Protein AF-0000000076639649 (afdb_homodimer)

Radius of gyration: 27.68 Å; Cα contacts (8 Å, |Δi|>4): 1540; chains: 2; bounding box: 54×79×66 Å

Structure (mmCIF, N/CA/C/O backbone):
data_AF-0000000076639649-model_v1
#
loop_
_entity.id
_entity.type
_entity.pdbx_description
1 polymer 'N-acetylglucosamine-6-phosphate deacetylase'
#
loop_
_atom_site.group_PDB
_atom_site.id
_atom_site.type_symbol
_atom_site.label_atom_id
_atom_site.label_alt_id
_atom_site.label_comp_id
_atom_site.label_asym_id
_atom_site.label_entity_id
_atom_site.label_seq_id
_atom_site.pdbx_PDB_ins_code
_atom_site.Cartn_x
_atom_site.Cartn_y
_atom_site.Cartn_z
_atom_site.occupancy
_atom_site.B_iso_or_equiv
_atom_site.auth_seq_id
_atom_site.auth_comp_id
_atom_site.auth_asym_id
_atom_site.auth_atom_id
_atom_site.pdbx_PDB_model_num
ATOM 1 N N . MET A 1 1 ? 11.992 5.078 27.781 1 52.59 1 MET A N 1
ATOM 2 C CA . MET A 1 1 ? 10.984 5.734 26.953 1 52.59 1 MET A CA 1
ATOM 3 C C . MET A 1 1 ? 11.031 7.246 27.141 1 52.59 1 MET A C 1
ATOM 5 O O . MET A 1 1 ? 11.008 7.738 28.281 1 52.59 1 MET A O 1
ATOM 9 N N . ILE A 1 2 ? 11.586 7.934 26.125 1 63.31 2 ILE A N 1
ATOM 10 C CA . ILE A 1 2 ? 11.688 9.383 26.297 1 63.31 2 ILE A CA 1
ATOM 11 C C . ILE A 1 2 ? 10.297 9.961 26.547 1 63.31 2 ILE A C 1
ATOM 13 O O . ILE A 1 2 ? 9.352 9.672 25.812 1 63.31 2 ILE A O 1
ATOM 17 N N . ASP A 1 3 ? 10.164 10.531 27.609 1 80.81 3 ASP A N 1
ATOM 18 C CA . ASP A 1 3 ? 8.914 11.188 28.016 1 80.81 3 ASP A CA 1
ATOM 19 C C . ASP A 1 3 ? 8.688 12.461 27.203 1 80.81 3 ASP A C 1
ATOM 21 O O . ASP A 1 3 ? 9.531 13.352 27.188 1 80.81 3 ASP A O 1
ATOM 25 N N . ILE A 1 4 ? 7.75 12.391 26.328 1 86.69 4 ILE A N 1
ATOM 26 C CA . ILE A 1 4 ? 7.395 13.602 25.594 1 86.69 4 ILE A CA 1
ATOM 27 C C . ILE A 1 4 ? 6.219 14.297 26.266 1 86.69 4 ILE A C 1
ATOM 29 O O . ILE A 1 4 ? 5.375 13.641 26.891 1 86.69 4 ILE A O 1
ATOM 33 N N . PRO A 1 5 ? 6.215 15.648 26.172 1 93.06 5 PRO A N 1
ATOM 34 C CA . PRO A 1 5 ? 5.152 16.391 26.859 1 93.06 5 PRO A CA 1
ATOM 35 C C . PRO A 1 5 ? 3.811 16.297 26.141 1 93.06 5 PRO A C 1
ATOM 37 O O . PRO A 1 5 ? 2.77 16.609 26.719 1 93.06 5 PRO A O 1
ATOM 40 N N . GLY A 1 6 ? 3.748 16 24.906 1 95.94 6 GLY A N 1
ATOM 41 C CA . GLY A 1 6 ? 2.633 15.93 23.969 1 95.94 6 GLY A CA 1
ATOM 42 C C . GLY A 1 6 ? 3.066 15.695 22.531 1 95.94 6 GLY A C 1
ATOM 43 O O . GLY A 1 6 ? 4.23 15.398 22.281 1 95.94 6 GLY A O 1
ATOM 44 N N . PHE A 1 7 ? 2.131 15.898 21.641 1 97.69 7 PHE A N 1
ATOM 45 C CA . PHE A 1 7 ? 2.449 15.594 20.25 1 97.69 7 PHE A CA 1
ATOM 46 C C . PHE A 1 7 ? 2.586 16.875 19.438 1 97.69 7 PHE A C 1
ATOM 48 O O . PHE A 1 7 ? 2.156 17.938 19.859 1 97.69 7 PHE A O 1
ATOM 55 N N . ILE A 1 8 ? 3.303 16.75 18.297 1 98.44 8 ILE A N 1
ATOM 56 C CA . ILE A 1 8 ? 3.514 17.844 17.344 1 98.44 8 ILE A CA 1
ATOM 57 C C . ILE A 1 8 ? 2.6 17.641 16.141 1 98.44 8 ILE A C 1
ATOM 59 O O . ILE A 1 8 ? 2.465 16.531 15.625 1 98.44 8 ILE A O 1
ATOM 63 N N . ASP A 1 9 ? 1.942 18.672 15.703 1 98.81 9 ASP A N 1
ATOM 64 C CA . ASP A 1 9 ? 1.065 18.578 14.539 1 98.81 9 ASP A CA 1
ATOM 65 C C . ASP A 1 9 ? 1.439 19.609 13.477 1 98.81 9 ASP A C 1
ATOM 67 O O . ASP A 1 9 ? 1.229 20.812 13.672 1 98.81 9 ASP A O 1
ATOM 71 N N . LEU A 1 10 ? 1.86 19.156 12.305 1 98.94 10 LEU A N 1
ATOM 72 C CA . LEU A 1 10 ? 2.371 20.062 11.281 1 98.94 10 LEU A CA 1
ATOM 73 C C . LEU A 1 10 ? 1.251 20.516 10.352 1 98.94 10 LEU A C 1
ATOM 75 O O . LEU A 1 10 ? 1.482 21.312 9.438 1 98.94 10 LEU A O 1
ATOM 79 N N . GLN A 1 11 ? 0.004 20.062 10.641 1 98.88 11 GLN A N 1
ATOM 80 C CA . GLN A 1 11 ? -1.094 20.438 9.758 1 98.88 11 GLN A CA 1
ATOM 81 C C . GLN A 1 11 ? -2.406 20.547 10.523 1 98.88 11 GLN A C 1
ATOM 83 O O . GLN A 1 11 ? -3.102 19.547 10.719 1 98.88 11 GLN A O 1
ATOM 88 N N . VAL A 1 12 ? -2.771 21.766 10.859 1 98.5 12 VAL A N 1
ATOM 89 C CA . VAL A 1 12 ? -3.996 22.062 11.594 1 98.5 12 VAL A CA 1
ATOM 90 C C . VAL A 1 12 ? -4.73 23.219 10.93 1 98.5 12 VAL A C 1
ATOM 92 O O . VAL A 1 12 ? -4.262 24.359 10.961 1 98.5 12 VAL A O 1
ATOM 95 N N . ASN A 1 13 ? -5.898 22.969 10.422 1 97.81 13 ASN A N 1
ATOM 96 C CA . ASN A 1 13 ? -6.629 24 9.68 1 97.81 13 ASN A CA 1
ATOM 97 C C . ASN A 1 13 ? -7.555 24.797 10.594 1 97.81 13 ASN A C 1
ATOM 99 O O . ASN A 1 13 ? -8.07 25.844 10.195 1 97.81 13 ASN A O 1
ATOM 103 N N . GLY A 1 14 ? -7.754 24.344 11.75 1 97.44 14 GLY A N 1
ATOM 104 C CA . GLY A 1 14 ? -8.641 24.938 12.727 1 97.44 14 GLY A CA 1
ATOM 105 C C . GLY A 1 14 ? -9.047 23.984 13.836 1 97.44 14 GLY A C 1
ATOM 106 O O . GLY A 1 14 ? -8.523 22.875 13.922 1 97.44 14 GLY A O 1
ATOM 107 N N . HIS A 1 15 ? -9.914 24.469 14.648 1 97.69 15 HIS A N 1
ATOM 108 C CA . HIS A 1 15 ? -10.383 23.672 15.773 1 97.69 15 HIS A CA 1
ATOM 109 C C . HIS A 1 15 ? -11.586 24.328 16.453 1 97.69 15 HIS A C 1
ATOM 111 O O . HIS A 1 15 ? -11.688 25.562 16.484 1 97.69 15 HIS A O 1
ATOM 117 N N . LYS A 1 16 ? -12.594 23.562 16.938 1 97.31 16 LYS A N 1
ATOM 118 C CA . LYS A 1 16 ? -13.75 24.016 17.703 1 97.31 16 LYS A CA 1
ATOM 119 C C . LYS A 1 16 ? -14.562 25.047 16.922 1 97.31 16 LYS A C 1
ATOM 121 O O . LYS A 1 16 ? -15.008 26.047 17.5 1 97.31 16 LYS A O 1
ATOM 126 N N . GLY A 1 17 ? -14.594 24.859 15.641 1 96 17 GLY A N 1
ATOM 127 C CA . GLY A 1 17 ? -15.422 25.703 14.797 1 96 17 GLY A CA 1
ATOM 128 C C . GLY A 1 17 ? -14.672 26.891 14.219 1 96 17 GLY A C 1
ATOM 129 O O . GLY A 1 17 ? -15.219 27.641 13.422 1 96 17 GLY A O 1
ATOM 130 N N . ILE A 1 18 ? -13.438 27.062 14.617 1 97.44 18 ILE A N 1
ATOM 131 C CA . ILE A 1 18 ? -12.633 28.188 14.156 1 97.44 18 ILE A CA 1
ATOM 132 C C . ILE A 1 18 ? -11.789 27.766 12.961 1 97.44 18 ILE A C 1
ATOM 134 O O . ILE A 1 18 ? -11.016 26.812 13.047 1 97.44 18 ILE A O 1
ATOM 138 N N . ASP A 1 19 ? -11.93 28.438 11.875 1 97 19 ASP A N 1
ATOM 139 C CA . ASP A 1 19 ? -11.227 28.203 10.617 1 97 19 ASP A CA 1
ATOM 140 C C . ASP A 1 19 ? -10.102 29.203 10.414 1 97 19 ASP A C 1
ATOM 142 O O . ASP A 1 19 ? -10.359 30.406 10.273 1 97 19 ASP A O 1
ATOM 146 N N . PHE A 1 20 ? -8.891 28.719 10.336 1 98 20 PHE A N 1
ATOM 147 C CA . PHE A 1 20 ? -7.727 29.594 10.234 1 98 20 PHE A CA 1
ATOM 148 C C . PHE A 1 20 ? -7.668 30.266 8.867 1 98 20 PHE A C 1
ATOM 150 O O . PHE A 1 20 ? -6.926 31.234 8.672 1 98 20 PHE A O 1
ATOM 157 N N . SER A 1 21 ? -8.484 29.781 7.91 1 96.69 21 SER A N 1
ATOM 158 C CA . SER A 1 21 ? -8.539 30.375 6.574 1 96.69 21 SER A CA 1
ATOM 159 C C . SER A 1 21 ? -9.812 31.188 6.375 1 96.69 21 SER A C 1
ATOM 161 O O . SER A 1 21 ? -10.109 31.609 5.258 1 96.69 21 SER A O 1
ATOM 163 N N . SER A 1 22 ? -10.562 31.438 7.406 1 95.81 22 SER A N 1
ATOM 164 C CA . SER A 1 22 ? -11.82 32.188 7.316 1 95.81 22 SER A CA 1
ATOM 165 C C . SER A 1 22 ? -11.57 33.656 7.148 1 95.81 22 SER A C 1
ATOM 167 O O . SER A 1 22 ? -10.719 34.25 7.836 1 95.81 22 SER A O 1
ATOM 169 N N . PRO A 1 23 ? -12.359 34.281 6.312 1 95.06 23 PRO A N 1
ATOM 170 C CA . PRO A 1 23 ? -12.258 35.75 6.203 1 95.06 23 PRO A CA 1
ATOM 171 C C . PRO A 1 23 ? -12.766 36.469 7.449 1 95.06 23 PRO A C 1
ATOM 173 O O . PRO A 1 23 ? -12.555 37.688 7.598 1 95.06 23 PRO A O 1
ATOM 176 N N . GLN A 1 24 ? -13.305 35.75 8.398 1 95.5 24 GLN A N 1
ATOM 177 C CA . GLN A 1 24 ? -13.859 36.375 9.602 1 95.5 24 GLN A CA 1
ATOM 178 C C . GLN A 1 24 ? -13.047 36 10.836 1 95.5 24 GLN A C 1
ATOM 180 O O . GLN A 1 24 ? -13.492 36.219 11.969 1 95.5 24 GLN A O 1
ATOM 185 N N . LEU A 1 25 ? -11.93 35.375 10.617 1 97.56 25 LEU A N 1
ATOM 186 C CA . LEU A 1 25 ? -11.086 35 11.742 1 97.56 25 LEU A CA 1
ATOM 187 C C . LEU A 1 25 ? -10.734 36.188 12.617 1 97.56 25 LEU A C 1
ATOM 189 O O . LEU A 1 25 ? -10.328 37.25 12.109 1 97.56 25 LEU A O 1
ATOM 193 N N . THR A 1 26 ? -10.852 36.094 13.906 1 98.19 26 THR A N 1
ATOM 194 C CA . THR A 1 26 ? -10.438 37.125 14.859 1 98.19 26 THR A CA 1
ATOM 195 C C . THR A 1 26 ? -9.289 36.625 15.727 1 98.19 26 THR A C 1
ATOM 197 O O . THR A 1 26 ? -9.023 35.406 15.789 1 98.19 26 THR A O 1
ATOM 200 N N . GLU A 1 27 ? -8.648 37.562 16.359 1 97.81 27 GLU A N 1
ATOM 201 C CA . GLU A 1 27 ? -7.59 37.188 17.297 1 97.81 27 GLU A CA 1
ATOM 202 C C . GLU A 1 27 ? -8.125 36.312 18.422 1 97.81 27 GLU A C 1
ATOM 204 O O . GLU A 1 27 ? -7.473 35.344 18.812 1 97.81 27 GLU A O 1
ATOM 209 N N . GLU A 1 28 ? -9.266 36.688 18.906 1 97.81 28 GLU A N 1
ATOM 210 C CA . GLU A 1 28 ? -9.883 35.938 19.984 1 97.81 28 GLU A CA 1
ATOM 211 C C . GLU A 1 28 ? -10.172 34.5 19.562 1 97.81 28 GLU A C 1
ATOM 213 O O . GLU A 1 28 ? -9.922 33.562 20.328 1 97.81 28 GLU A O 1
ATOM 218 N N . ASP A 1 29 ? -10.703 34.375 18.344 1 97.38 29 ASP A N 1
ATOM 219 C CA . ASP A 1 29 ? -10.977 33.062 17.797 1 97.38 29 ASP A CA 1
ATOM 220 C C . ASP A 1 29 ? -9.703 32.219 17.719 1 97.38 29 ASP A C 1
ATOM 222 O O . ASP A 1 29 ? -9.688 31.062 18.141 1 97.38 29 ASP A O 1
ATOM 226 N N . PHE A 1 30 ? -8.711 32.781 17.188 1 98.31 30 PHE A N 1
ATOM 227 C CA . PHE A 1 30 ? -7.457 32.094 16.953 1 98.31 30 PHE A CA 1
ATOM 228 C C . PHE A 1 30 ? -6.832 31.656 18.281 1 98.31 30 PHE A C 1
ATOM 230 O O . PHE A 1 30 ? -6.418 30.5 18.422 1 98.31 30 PHE A O 1
ATOM 237 N N . VAL A 1 31 ? -6.766 32.531 19.234 1 97.94 31 VAL A N 1
ATOM 238 C CA . VAL A 1 31 ? -6.184 32.219 20.531 1 97.94 31 VAL A CA 1
ATOM 239 C C . VAL A 1 31 ? -6.977 31.125 21.219 1 97.94 31 VAL A C 1
ATOM 241 O O . VAL A 1 31 ? -6.398 30.219 21.812 1 97.94 31 VAL A O 1
ATOM 244 N N . PHE A 1 32 ? -8.281 31.234 21.125 1 97.69 32 PHE A N 1
ATOM 245 C CA . PHE A 1 32 ? -9.148 30.219 21.719 1 97.69 32 PHE A CA 1
ATOM 246 C C . PHE A 1 32 ? -8.852 28.844 21.141 1 97.69 32 PHE A C 1
ATOM 248 O O . PHE A 1 32 ? -8.664 27.875 21.891 1 97.69 32 PHE A O 1
ATOM 255 N N . ALA A 1 33 ? -8.789 28.734 19.812 1 97.88 33 ALA A N 1
ATOM 256 C CA . ALA A 1 33 ? -8.523 27.469 19.141 1 97.88 33 ALA A CA 1
ATOM 257 C C . ALA A 1 33 ? -7.152 26.922 19.531 1 97.88 33 ALA A C 1
ATOM 259 O O . ALA A 1 33 ? -7 25.719 19.766 1 97.88 33 ALA A O 1
ATOM 260 N N . CYS A 1 34 ? -6.152 27.766 19.594 1 97.62 34 CYS A N 1
ATOM 261 C CA . CYS A 1 34 ? -4.793 27.359 19.938 1 97.62 34 CYS A CA 1
ATOM 262 C C . CYS A 1 34 ? -4.738 26.781 21.328 1 97.62 34 CYS A C 1
ATOM 264 O O . CYS A 1 34 ? -4.164 25.703 21.547 1 97.62 34 CYS A O 1
ATOM 266 N N . LYS A 1 35 ? -5.344 27.516 22.25 1 96.38 35 LYS A N 1
ATOM 267 C CA . LYS A 1 35 ? -5.336 27.047 23.625 1 96.38 35 LYS A CA 1
ATOM 268 C C . LYS A 1 35 ? -6.074 25.719 23.766 1 96.38 35 LYS A C 1
ATOM 270 O O . LYS A 1 35 ? -5.656 24.844 24.547 1 96.38 35 LYS A O 1
ATOM 275 N N . ALA A 1 36 ? -7.133 25.578 23.062 1 97 36 ALA A N 1
ATOM 276 C CA . ALA A 1 36 ? -7.883 24.328 23.094 1 97 36 ALA A CA 1
ATOM 277 C C . ALA A 1 36 ? -7.035 23.172 22.562 1 97 36 ALA A C 1
ATOM 279 O O . ALA A 1 36 ? -7.012 22.094 23.172 1 97 36 ALA A O 1
ATOM 280 N N . LEU A 1 37 ? -6.344 23.344 21.453 1 96.94 37 LEU A N 1
ATOM 281 C CA . LEU A 1 37 ? -5.484 22.328 20.859 1 96.94 37 LEU A CA 1
ATOM 282 C C . LEU A 1 37 ? -4.387 21.906 21.828 1 96.94 37 LEU A C 1
ATOM 284 O O . LEU A 1 37 ? -4.129 20.719 22 1 96.94 37 LEU A O 1
ATOM 288 N N . ILE A 1 38 ? -3.801 22.906 22.469 1 95.06 38 ILE A N 1
ATOM 289 C CA . ILE A 1 38 ? -2.729 22.656 23.422 1 95.06 38 ILE A CA 1
ATOM 290 C C . ILE A 1 38 ? -3.258 21.812 24.578 1 95.06 38 ILE A C 1
ATOM 292 O O . ILE A 1 38 ? -2.656 20.797 24.953 1 95.06 38 ILE A O 1
ATOM 296 N N . SER A 1 39 ? -4.363 22.203 25.094 1 94.44 39 SER A N 1
ATOM 297 C CA . SER A 1 39 ? -4.93 21.531 26.25 1 94.44 39 SER A CA 1
ATOM 298 C C . SER A 1 39 ? -5.348 20.094 25.922 1 94.44 39 SER A C 1
ATOM 300 O O . SER A 1 39 ? -5.527 19.266 26.812 1 94.44 39 SER A O 1
ATOM 302 N N . GLU A 1 40 ? -5.395 19.812 24.625 1 95.75 40 GLU A N 1
ATOM 303 C CA . GLU A 1 40 ? -5.852 18.5 24.172 1 95.75 40 GLU A CA 1
ATOM 304 C C . GLU A 1 40 ? -4.684 17.625 23.734 1 95.75 40 GLU A C 1
ATOM 306 O O . GLU A 1 40 ? -4.883 16.594 23.078 1 95.75 40 GLU A O 1
ATOM 311 N N . GLY A 1 41 ? -3.473 18.031 23.984 1 94.81 41 GLY A N 1
ATOM 312 C CA . GLY A 1 41 ? -2.34 17.125 23.844 1 94.81 41 GLY A CA 1
ATOM 313 C C . GLY A 1 41 ? -1.431 17.484 22.688 1 94.81 41 GLY A C 1
ATOM 314 O O . GLY A 1 41 ? -0.388 16.859 22.5 1 94.81 41 GLY A O 1
ATOM 315 N N . THR A 1 42 ? -1.811 18.469 21.875 1 97 42 THR A N 1
ATOM 316 C CA . THR A 1 42 ? -0.933 19 20.828 1 97 42 THR A CA 1
ATOM 317 C C . THR A 1 42 ? -0.057 20.125 21.375 1 97 42 THR A C 1
ATOM 319 O O . THR A 1 42 ? -0.438 21.281 21.328 1 97 42 THR A O 1
ATOM 322 N N . VAL A 1 43 ? 1.099 19.812 21.797 1 95.81 43 VAL A N 1
ATOM 323 C CA . VAL A 1 43 ? 1.9 20.734 22.594 1 95.81 43 VAL A CA 1
ATOM 324 C C . VAL A 1 43 ? 2.486 21.812 21.688 1 95.81 43 VAL A C 1
ATOM 326 O O . VAL A 1 43 ? 2.785 22.922 22.156 1 95.81 43 VAL A O 1
ATOM 329 N N . ALA A 1 44 ? 2.666 21.5 20.422 1 97.19 44 ALA A N 1
ATOM 330 C CA . ALA A 1 44 ? 3.104 22.484 19.438 1 97.19 44 ALA A CA 1
ATOM 331 C C . ALA A 1 44 ? 2.607 22.109 18.047 1 97.19 44 ALA A C 1
ATOM 333 O O . ALA A 1 44 ? 2.375 20.938 17.75 1 97.19 44 ALA A O 1
ATOM 334 N N . PHE A 1 45 ? 2.393 23.109 17.234 1 98.25 45 PHE A N 1
ATOM 335 C CA . PHE A 1 45 ? 1.83 22.812 15.93 1 98.25 45 PHE A CA 1
ATOM 336 C C . PHE A 1 45 ? 2.041 23.969 14.969 1 98.25 45 PHE A C 1
ATOM 338 O O . PHE A 1 45 ? 2.574 25.016 15.352 1 98.25 45 PHE A O 1
ATOM 345 N N . LEU A 1 46 ? 1.763 23.734 13.695 1 98.81 46 LEU A N 1
ATOM 346 C CA . LEU A 1 46 ? 1.719 24.766 12.656 1 98.81 46 LEU A CA 1
ATOM 347 C C . LEU A 1 46 ? 0.279 25.062 12.258 1 98.81 46 LEU A C 1
ATOM 349 O O . LEU A 1 46 ? -0.371 24.266 11.586 1 98.81 46 LEU A O 1
ATOM 353 N N . PRO A 1 47 ? -0.231 26.266 12.703 1 98.75 47 PRO A N 1
ATOM 354 C CA . PRO A 1 47 ? -1.484 26.656 12.055 1 98.75 47 PRO A CA 1
ATOM 355 C C . PRO A 1 47 ? -1.379 26.672 10.531 1 98.75 47 PRO A C 1
ATOM 357 O O . PRO A 1 47 ? -0.388 27.172 9.984 1 98.75 47 PRO A O 1
ATOM 360 N N . THR A 1 48 ? -2.367 26.141 9.898 1 98.62 48 THR A N 1
ATOM 361 C CA . THR A 1 48 ? -2.301 25.938 8.461 1 98.62 48 THR A CA 1
ATOM 362 C C . THR A 1 48 ? -3.322 26.812 7.742 1 98.62 48 THR A C 1
ATOM 364 O O . THR A 1 48 ? -4.48 26.891 8.156 1 98.62 48 THR A O 1
ATOM 367 N N . ILE A 1 49 ? -2.91 27.5 6.785 1 97.88 49 ILE A N 1
ATOM 368 C CA . ILE A 1 49 ? -3.789 28.219 5.879 1 97.88 49 ILE A CA 1
ATOM 369 C C . ILE A 1 49 ? -3.742 27.594 4.488 1 97.88 49 ILE A C 1
ATOM 371 O O . ILE A 1 49 ? -2.664 27.281 3.98 1 97.88 49 ILE A O 1
ATOM 375 N N . ILE A 1 50 ? -4.922 27.344 3.936 1 96.81 50 ILE A N 1
ATOM 376 C CA . ILE A 1 50 ? -4.988 26.641 2.654 1 96.81 50 ILE A CA 1
ATOM 377 C C . ILE A 1 50 ? -5.23 27.656 1.534 1 96.81 50 ILE A C 1
ATOM 379 O O . ILE A 1 50 ? -5.391 28.844 1.791 1 96.81 50 ILE A O 1
ATOM 383 N N . THR A 1 51 ? -5.242 27.203 0.332 1 96.88 51 THR A N 1
ATOM 384 C CA . THR A 1 51 ? -5.465 28.016 -0.857 1 96.88 51 THR A CA 1
ATOM 385 C C . THR A 1 51 ? -6.605 29 -0.626 1 96.88 51 THR A C 1
ATOM 387 O O . THR A 1 51 ? -7.75 28.609 -0.421 1 96.88 51 THR A O 1
ATOM 390 N N . SER A 1 52 ? -6.258 30.266 -0.739 1 96.62 52 SER A N 1
ATOM 391 C CA . SER A 1 52 ? -7.164 31.375 -0.474 1 96.62 52 SER A CA 1
ATOM 392 C C . SER A 1 52 ? -6.84 32.594 -1.359 1 96.62 52 SER A C 1
ATOM 394 O O . SER A 1 52 ? -5.828 32.594 -2.064 1 96.62 52 SER A O 1
ATOM 396 N N . SER A 1 53 ? -7.746 33.594 -1.283 1 96.88 53 SER A N 1
ATOM 397 C CA . SER A 1 53 ? -7.453 34.844 -1.959 1 96.88 53 SER A CA 1
ATOM 398 C C . SER A 1 53 ? -6.273 35.562 -1.307 1 96.88 53 SER A C 1
ATOM 400 O O . SER A 1 53 ? -5.965 35.344 -0.137 1 96.88 53 SER A O 1
ATOM 402 N N . ALA A 1 54 ? -5.633 36.469 -2.074 1 98.19 54 ALA A N 1
ATOM 403 C CA . ALA A 1 54 ? -4.523 37.25 -1.541 1 98.19 54 ALA A CA 1
ATOM 404 C C . ALA A 1 54 ? -4.949 38.031 -0.299 1 98.19 54 ALA A C 1
ATOM 406 O O . ALA A 1 54 ? -4.188 38.156 0.664 1 98.19 54 ALA A O 1
ATOM 407 N N . ALA A 1 55 ? -6.141 38.531 -0.339 1 98.31 55 ALA A N 1
ATOM 408 C CA . ALA A 1 55 ? -6.652 39.344 0.771 1 98.31 55 ALA A CA 1
ATOM 409 C C . ALA A 1 55 ? -6.766 38.5 2.043 1 98.31 55 ALA A C 1
ATOM 411 O O . ALA A 1 55 ? -6.43 38.969 3.133 1 98.31 55 ALA A O 1
ATOM 412 N N . ILE A 1 56 ? -7.211 37.312 1.924 1 97.75 56 ILE A N 1
ATOM 413 C CA . ILE A 1 56 ? -7.379 36.438 3.072 1 97.75 56 ILE A CA 1
ATOM 414 C C . ILE A 1 56 ? -6.012 36 3.6 1 97.75 56 ILE A C 1
ATOM 416 O O . ILE A 1 56 ? -5.777 36.031 4.812 1 97.75 56 ILE A O 1
ATOM 420 N N . PHE A 1 57 ? -5.121 35.656 2.701 1 98.69 57 PHE A N 1
ATOM 421 C CA . PHE A 1 57 ? -3.766 35.281 3.111 1 98.69 57 PHE A CA 1
ATOM 422 C C . PHE A 1 57 ? -3.135 36.438 3.912 1 98.69 57 PHE A C 1
ATOM 424 O O . PHE A 1 57 ? -2.631 36.219 5.016 1 98.69 57 PHE A O 1
ATOM 431 N N . GLU A 1 58 ? -3.197 37.594 3.324 1 98.75 58 GLU A N 1
ATOM 432 C CA . GLU A 1 58 ? -2.568 38.75 3.982 1 98.75 58 GLU A CA 1
ATOM 433 C C . GLU A 1 58 ? -3.184 39 5.355 1 98.75 58 GLU A C 1
ATOM 435 O O . GLU A 1 58 ? -2.467 39.125 6.348 1 98.75 58 GLU A O 1
ATOM 440 N N . ARG A 1 59 ? -4.48 39.031 5.422 1 98.56 59 ARG A N 1
ATOM 441 C CA . ARG A 1 59 ? -5.191 39.344 6.656 1 98.56 59 ARG A CA 1
ATOM 442 C C . ARG A 1 59 ? -4.906 38.312 7.734 1 98.56 59 ARG A C 1
ATOM 444 O O . ARG A 1 59 ? -4.516 38.656 8.852 1 98.56 59 ARG A O 1
ATOM 451 N N . ASN A 1 60 ? -5.074 37.062 7.414 1 98.69 60 ASN A N 1
ATOM 452 C CA . ASN A 1 60 ? -5.02 36 8.414 1 98.69 60 ASN A CA 1
ATOM 453 C C . ASN A 1 60 ? -3.586 35.719 8.852 1 98.69 60 ASN A C 1
ATOM 455 O O . ASN A 1 60 ? -3.33 35.438 10.016 1 98.69 60 ASN A O 1
ATOM 459 N N . LEU A 1 61 ? -2.648 35.719 7.883 1 98.75 61 LEU A N 1
ATOM 460 C CA . LEU A 1 61 ? -1.254 35.5 8.25 1 98.75 61 LEU A CA 1
ATOM 461 C C . LEU A 1 61 ? -0.767 36.594 9.195 1 98.75 61 LEU A C 1
ATOM 463 O O . LEU A 1 61 ? -0.085 36.312 10.18 1 98.75 61 LEU A O 1
ATOM 467 N N . ARG A 1 62 ? -1.119 37.875 8.93 1 98.44 62 ARG A N 1
ATOM 468 C CA . ARG A 1 62 ? -0.721 38.969 9.797 1 98.44 62 ARG A CA 1
ATOM 469 C C . ARG A 1 62 ? -1.352 38.844 11.18 1 98.44 62 ARG A C 1
ATOM 471 O O . ARG A 1 62 ? -0.681 39.031 12.195 1 98.44 62 ARG A O 1
ATOM 478 N N . LEU A 1 63 ? -2.623 38.531 11.172 1 98.31 63 LEU A N 1
ATOM 479 C CA . LEU A 1 63 ? -3.35 38.344 12.422 1 98.31 63 LEU A CA 1
ATOM 480 C C . LEU A 1 63 ? -2.723 37.25 13.281 1 98.31 63 LEU A C 1
ATOM 482 O O . LEU A 1 63 ? -2.445 37.469 14.461 1 98.31 63 LEU A O 1
ATOM 486 N N . MET A 1 64 ? -2.428 36.094 12.703 1 98.25 64 MET A N 1
ATOM 487 C CA . MET A 1 64 ? -1.881 34.969 13.438 1 98.25 64 MET A CA 1
ATOM 488 C C . MET A 1 64 ? -0.44 35.25 13.859 1 98.25 64 MET A C 1
ATOM 490 O O . MET A 1 64 ? -0.02 34.844 14.945 1 98.25 64 MET A O 1
ATOM 494 N N . ALA A 1 65 ? 0.318 35.906 12.953 1 97.69 65 ALA A N 1
ATOM 495 C CA . ALA A 1 65 ? 1.693 36.25 13.289 1 97.69 65 ALA A CA 1
ATOM 496 C C . ALA A 1 65 ? 1.74 37.156 14.523 1 97.69 65 ALA A C 1
ATOM 498 O O . ALA A 1 65 ? 2.613 37 15.383 1 97.69 65 ALA A O 1
ATOM 499 N N . ASP A 1 66 ? 0.824 38.062 14.633 1 96.62 66 ASP A N 1
ATOM 500 C CA . ASP A 1 66 ? 0.746 38.938 15.805 1 96.62 66 ASP A CA 1
ATOM 501 C C . ASP A 1 66 ? 0.448 38.125 17.062 1 96.62 66 ASP A C 1
ATOM 503 O O . ASP A 1 66 ? 1.007 38.406 18.125 1 96.62 66 ASP A O 1
ATOM 507 N N . CYS A 1 67 ? -0.386 37.156 16.938 1 95.88 67 CYS A N 1
ATOM 508 C CA . CYS A 1 67 ? -0.761 36.312 18.078 1 95.88 67 CYS A CA 1
ATOM 509 C C . CYS A 1 67 ? 0.413 35.469 18.547 1 95.88 67 CYS A C 1
ATOM 511 O O . CYS A 1 67 ? 0.49 35.094 19.703 1 95.88 67 CYS A O 1
ATOM 513 N N . MET A 1 68 ? 1.312 35.156 17.656 1 93.56 68 MET A N 1
ATOM 514 C CA . MET A 1 68 ? 2.455 34.312 17.984 1 93.56 68 MET A CA 1
ATOM 515 C C . MET A 1 68 ? 3.414 35 18.938 1 93.56 68 MET A C 1
ATOM 517 O O . MET A 1 68 ? 4.242 34.375 19.578 1 93.56 68 MET A O 1
ATOM 521 N N . ARG A 1 69 ? 3.273 36.281 19.047 1 91 69 ARG A N 1
ATOM 522 C CA . ARG A 1 69 ? 4.137 37.062 19.922 1 91 69 ARG A CA 1
ATOM 523 C C . ARG A 1 69 ? 3.641 37 21.359 1 91 69 ARG A C 1
ATOM 525 O O . ARG A 1 69 ? 4.371 37.375 22.297 1 91 69 ARG A O 1
ATOM 532 N N . ARG A 1 70 ? 2.506 36.469 21.5 1 89.81 70 ARG A N 1
ATOM 533 C CA . ARG A 1 70 ? 1.976 36.281 22.84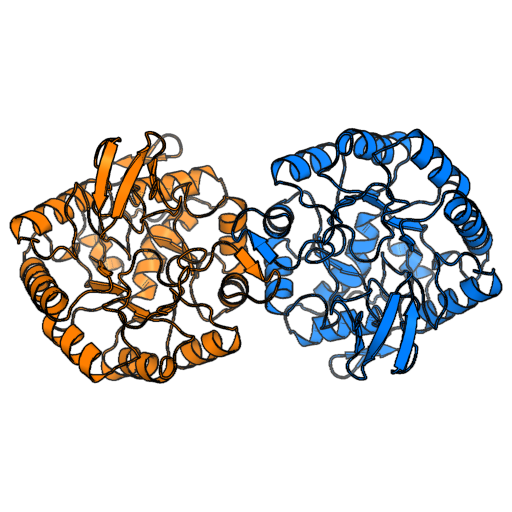4 1 89.81 70 ARG A CA 1
ATOM 534 C C . ARG A 1 70 ? 2.807 35.281 23.641 1 89.81 70 ARG A C 1
ATOM 536 O O . ARG A 1 70 ? 3.148 34.219 23.125 1 89.81 70 ARG A O 1
ATOM 543 N N . SER A 1 71 ? 2.99 35.531 24.859 1 84.12 71 SER A N 1
ATOM 544 C CA . SER A 1 71 ? 3.83 34.719 25.719 1 84.12 71 SER A CA 1
ATOM 545 C C . SER A 1 71 ? 3.193 33.344 25.953 1 84.12 71 SER A C 1
ATOM 547 O O . SER A 1 71 ? 3.896 32.344 26.125 1 84.12 71 SER A O 1
ATOM 549 N N . ASP A 1 72 ? 1.905 33.281 25.969 1 87.81 72 ASP A N 1
ATOM 550 C CA . ASP A 1 72 ? 1.213 32.031 26.297 1 87.81 72 ASP A CA 1
ATOM 551 C C . ASP A 1 72 ? 1.08 31.141 25.078 1 87.81 72 ASP A C 1
ATOM 553 O O . ASP A 1 72 ? 0.613 30.016 25.172 1 87.81 72 ASP A O 1
ATOM 557 N N . LEU A 1 73 ? 1.558 31.625 23.906 1 91.88 73 LEU A N 1
ATOM 558 C CA . LEU A 1 73 ? 1.416 30.812 22.703 1 91.88 73 LEU A CA 1
ATOM 559 C C . LEU A 1 73 ? 2.766 30.609 22.016 1 91.88 73 LEU A C 1
ATOM 561 O O . LEU A 1 73 ? 2.91 29.734 21.172 1 91.88 73 LEU A O 1
ATOM 565 N N . THR A 1 74 ? 3.744 31.328 22.422 1 84.69 74 THR A N 1
ATOM 566 C CA . THR A 1 74 ? 5 31.453 21.688 1 84.69 74 THR A CA 1
ATOM 567 C C . THR A 1 74 ? 5.699 30.109 21.578 1 84.69 74 THR A C 1
ATOM 569 O O . THR A 1 74 ? 6.309 29.797 20.547 1 84.69 74 THR A O 1
ATOM 572 N N . ASN A 1 75 ? 5.578 29.234 22.5 1 86.62 75 ASN A N 1
ATOM 573 C CA . ASN A 1 75 ? 6.266 27.953 22.453 1 86.62 75 ASN A CA 1
ATOM 574 C C . ASN A 1 75 ? 5.445 26.906 21.703 1 86.62 75 ASN A C 1
ATOM 576 O O . ASN A 1 75 ? 5.984 25.891 21.25 1 86.62 75 ASN A O 1
ATOM 580 N N . ALA A 1 76 ? 4.172 27.172 21.578 1 93.12 76 ALA A N 1
ATOM 581 C CA . ALA A 1 76 ? 3.268 26.203 20.969 1 93.12 76 ALA A CA 1
ATOM 582 C C . ALA A 1 76 ? 3.145 26.438 19.469 1 93.12 76 ALA A C 1
ATOM 584 O O . ALA A 1 76 ? 2.926 25.5 18.688 1 93.12 76 ALA A O 1
ATOM 585 N N . LEU A 1 77 ? 3.24 27.656 19.078 1 96.75 77 LEU A N 1
ATOM 586 C CA . LEU A 1 77 ? 3.15 28.016 17.672 1 96.75 77 LEU A CA 1
ATOM 587 C C . LEU A 1 77 ? 4.535 28.078 17.031 1 96.75 77 LEU A C 1
ATOM 589 O O . LEU A 1 77 ? 5.266 29.047 17.203 1 96.75 77 LEU A O 1
ATOM 593 N N . LEU A 1 78 ? 4.848 27.078 16.188 1 97 78 LEU A N 1
ATOM 594 C CA . LEU A 1 78 ? 6.199 26.875 15.656 1 97 78 LEU A CA 1
ATOM 595 C C . LEU A 1 78 ? 6.402 27.672 14.367 1 97 78 LEU A C 1
ATOM 597 O O . LEU A 1 78 ? 7.523 27.766 13.867 1 97 78 LEU A O 1
ATOM 601 N N . GLY A 1 79 ? 5.383 28.297 13.844 1 98.12 79 GLY A N 1
ATOM 602 C CA . GLY A 1 79 ? 5.289 28.938 12.547 1 98.12 79 GLY A CA 1
ATOM 603 C C . GLY A 1 79 ? 4.008 28.594 11.805 1 98.12 79 GLY A C 1
ATOM 604 O O . GLY A 1 79 ? 2.967 28.375 12.422 1 98.12 79 GLY A O 1
ATOM 605 N N . PHE A 1 80 ? 4.125 28.688 10.461 1 98.75 80 PHE A N 1
ATOM 606 C CA . PHE A 1 80 ? 2.922 28.453 9.672 1 98.75 80 PHE A CA 1
ATOM 607 C C . PHE A 1 80 ? 3.154 27.328 8.664 1 98.75 80 PHE A C 1
ATOM 609 O O . PHE A 1 80 ? 4.277 27.141 8.195 1 98.75 80 PHE A O 1
ATOM 616 N N . HIS A 1 81 ? 2.15 26.562 8.469 1 98.94 81 HIS A N 1
ATOM 617 C CA . HIS A 1 81 ? 2.035 25.719 7.277 1 98.94 81 HIS A CA 1
ATOM 618 C C . HIS A 1 81 ? 1.147 26.391 6.23 1 98.94 81 HIS A C 1
ATOM 620 O O . HIS A 1 81 ? -0.024 26.672 6.492 1 98.94 81 HIS A O 1
ATOM 626 N N . VAL A 1 82 ? 1.718 26.734 5.109 1 98.94 82 VAL A N 1
ATOM 627 C CA . VAL A 1 82 ? 0.936 27.188 3.969 1 98.94 82 VAL A CA 1
ATOM 628 C C . VAL A 1 82 ? 0.742 26.047 2.977 1 98.94 82 VAL A C 1
ATOM 630 O O . VAL A 1 82 ? 1.702 25.594 2.352 1 98.94 82 VAL A O 1
ATOM 633 N N . GLU A 1 83 ? -0.463 25.594 2.855 1 98.44 83 GLU A N 1
ATOM 634 C CA . GLU A 1 83 ? -0.786 24.516 1.937 1 98.44 83 GLU A CA 1
ATOM 635 C C . GLU A 1 83 ? -1.423 25.047 0.656 1 98.44 83 GLU A C 1
ATOM 637 O O . GLU A 1 83 ? -2.641 25.219 0.588 1 98.44 83 GLU A O 1
ATOM 642 N N . GLY A 1 84 ? -0.741 25.078 -0.351 1 96.81 84 GLY A N 1
ATOM 643 C CA . GLY A 1 84 ? -1.107 25.875 -1.512 1 96.81 84 GLY A CA 1
ATOM 644 C C . GLY A 1 84 ? -0.711 27.344 -1.385 1 96.81 84 GLY A C 1
ATOM 645 O O . GLY A 1 84 ? 0.064 27.703 -0.499 1 96.81 84 GLY A O 1
ATOM 646 N N . PRO A 1 85 ? -0.983 28.172 -2.375 1 97.69 85 PRO A N 1
ATOM 647 C CA . PRO A 1 85 ? -1.979 27.953 -3.428 1 97.69 85 PRO A CA 1
ATOM 648 C C . PRO A 1 85 ? -1.379 27.344 -4.695 1 97.69 85 PRO A C 1
ATOM 650 O O . PRO A 1 85 ? -2.049 27.281 -5.727 1 97.69 85 PRO A O 1
ATOM 653 N N . PHE A 1 86 ? -0.15 26.922 -4.598 1 98.38 86 PHE A N 1
ATOM 654 C CA . PHE A 1 86 ? 0.576 26.422 -5.762 1 98.38 86 PHE A CA 1
ATOM 655 C C . PHE A 1 86 ? 0.358 24.938 -5.945 1 98.38 86 PHE A C 1
ATOM 657 O O . PHE A 1 86 ? 1.318 24.156 -5.992 1 98.38 86 PHE A O 1
ATOM 664 N N . ILE A 1 87 ? -0.829 24.531 -6.094 1 97.69 87 ILE A N 1
ATOM 665 C CA . ILE A 1 87 ? -1.186 23.109 -6.195 1 97.69 87 ILE A CA 1
ATOM 666 C C . ILE A 1 87 ? -1.901 22.859 -7.52 1 97.69 87 ILE A C 1
ATOM 668 O O . ILE A 1 87 ? -2.051 23.766 -8.336 1 97.69 87 ILE A O 1
ATOM 672 N N . SER A 1 88 ? -2.227 21.625 -7.82 1 95.12 88 SER A N 1
ATOM 673 C CA . SER A 1 88 ? -2.957 21.281 -9.031 1 95.12 88 SER A CA 1
ATOM 674 C C . SER A 1 88 ? -4.395 21.781 -8.977 1 95.12 88 SER A C 1
ATOM 676 O O . SER A 1 88 ? -5.039 21.734 -7.926 1 95.12 88 SER A O 1
ATOM 678 N N . GLU A 1 89 ? -4.906 22.312 -10.055 1 91.12 89 GLU A N 1
ATOM 679 C CA . GLU A 1 89 ? -6.289 22.766 -10.125 1 91.12 89 GLU A CA 1
ATOM 680 C C . GLU A 1 89 ? -7.238 21.625 -10.469 1 91.12 89 GLU A C 1
ATOM 682 O O . GLU A 1 89 ? -8.461 21.781 -10.383 1 91.12 89 GLU A O 1
ATOM 687 N N . GLU A 1 90 ? -6.66 20.5 -10.742 1 88.56 90 GLU A N 1
ATOM 688 C CA . GLU A 1 90 ? -7.457 19.359 -11.188 1 88.56 90 GLU A CA 1
ATOM 689 C C . GLU A 1 90 ? -8.328 18.828 -10.055 1 88.56 90 GLU A C 1
ATOM 691 O O . GLU A 1 90 ? -7.891 18.766 -8.906 1 88.56 90 GLU A O 1
ATOM 696 N N . ASP A 1 91 ? -9.5 18.422 -10.477 1 85.75 91 ASP A N 1
ATOM 697 C CA . ASP A 1 91 ? -10.367 17.766 -9.5 1 85.75 91 ASP A CA 1
ATOM 698 C C . ASP A 1 91 ? -9.719 16.5 -8.945 1 85.75 91 ASP A C 1
ATOM 700 O O . ASP A 1 91 ? -9.078 15.75 -9.688 1 85.75 91 ASP A O 1
ATOM 704 N N . GLY A 1 92 ? -9.945 16.25 -7.684 1 86.12 92 GLY A N 1
ATOM 705 C CA . GLY A 1 92 ? -9.273 15.156 -7 1 86.12 92 GLY A CA 1
ATOM 706 C C . GLY A 1 92 ? -7.984 15.586 -6.316 1 86.12 92 GLY A C 1
ATOM 707 O O . GLY A 1 92 ? -7.852 15.453 -5.098 1 86.12 92 GLY A O 1
ATOM 708 N N . ALA A 1 93 ? -7.195 16.203 -7.16 1 89.25 93 ALA A N 1
ATOM 709 C CA . ALA A 1 93 ? -5.906 16.641 -6.621 1 89.25 93 ALA A CA 1
ATOM 710 C C . ALA A 1 93 ? -6.066 17.844 -5.711 1 89.25 93 ALA A C 1
ATOM 712 O O . ALA A 1 93 ? -5.395 17.953 -4.684 1 89.25 93 ALA A O 1
ATOM 713 N N . ARG A 1 94 ? -6.941 18.75 -6.09 1 89.19 94 ARG A N 1
ATOM 714 C CA . ARG A 1 94 ? -7.07 19.953 -5.289 1 89.19 94 ARG A CA 1
ATOM 715 C C . ARG A 1 94 ? -7.797 19.672 -3.979 1 89.19 94 ARG A C 1
ATOM 717 O O . ARG A 1 94 ? -7.742 20.484 -3.049 1 89.19 94 ARG A O 1
ATOM 724 N N . GLY A 1 95 ? -8.555 18.531 -3.916 1 86.44 95 GLY A N 1
ATOM 725 C CA . GLY A 1 95 ? -9.328 18.25 -2.719 1 86.44 95 GLY A CA 1
ATOM 726 C C . GLY A 1 95 ? -10.336 19.344 -2.395 1 86.44 95 GLY A C 1
ATOM 727 O O . GLY A 1 95 ? -11.109 19.766 -3.258 1 86.44 95 GLY A O 1
ATOM 728 N N . ALA A 1 96 ? -10.266 19.875 -1.228 1 83.25 96 ALA A N 1
ATOM 729 C CA . ALA A 1 96 ? -11.25 20.844 -0.737 1 83.25 96 ALA A CA 1
ATOM 730 C C . ALA A 1 96 ? -10.82 22.266 -1.06 1 83.25 96 ALA A C 1
ATOM 732 O O . ALA A 1 96 ? -11.555 23.219 -0.792 1 83.25 96 ALA A O 1
ATOM 733 N N . HIS A 1 97 ? -9.641 22.375 -1.673 1 90.56 97 HIS A N 1
ATOM 734 C CA . HIS A 1 97 ? -9.148 23.719 -1.983 1 90.56 97 HIS A CA 1
ATOM 735 C C . HIS A 1 97 ? -9.977 24.375 -3.078 1 90.56 97 HIS A C 1
ATOM 737 O O . HIS A 1 97 ? -10.375 23.719 -4.043 1 90.56 97 HIS A O 1
ATOM 743 N N . ASN A 1 98 ? -10.273 25.625 -2.898 1 89.38 98 ASN A N 1
ATOM 744 C CA . ASN A 1 98 ? -11.039 26.375 -3.887 1 89.38 98 ASN A CA 1
ATOM 745 C C . ASN A 1 98 ? -10.234 26.609 -5.16 1 89.38 98 ASN A C 1
ATOM 747 O O . ASN A 1 98 ? -9.219 27.312 -5.137 1 89.38 98 ASN A O 1
ATOM 751 N N . SER A 1 99 ? -10.734 26.172 -6.234 1 91.75 99 SER A N 1
ATOM 752 C CA . SER A 1 99 ? -10.016 26.203 -7.504 1 91.75 99 SER A CA 1
ATOM 753 C C . SER A 1 99 ? -9.797 27.641 -7.977 1 91.75 99 SER A C 1
ATOM 755 O O . SER A 1 99 ? -8.836 27.922 -8.688 1 91.75 99 SER A O 1
ATOM 757 N N . LYS A 1 100 ? -10.672 28.562 -7.523 1 93.31 100 LYS A N 1
ATOM 758 C CA . LYS A 1 100 ? -10.617 29.953 -7.957 1 93.31 100 LYS A CA 1
ATOM 759 C C . LYS A 1 100 ? -9.32 30.625 -7.504 1 93.31 100 LYS A C 1
ATOM 761 O O . LYS A 1 100 ? -8.875 31.609 -8.102 1 93.31 100 LYS A O 1
ATOM 766 N N . TRP A 1 101 ? -8.68 30.016 -6.496 1 95.75 101 TRP A N 1
ATOM 767 C CA . TRP A 1 101 ? -7.551 30.719 -5.898 1 95.75 101 TRP A CA 1
ATOM 768 C C . TRP A 1 101 ? -6.25 29.953 -6.109 1 95.75 101 TRP A C 1
ATOM 770 O O . TRP A 1 101 ? -5.195 30.359 -5.605 1 95.75 101 TRP A O 1
ATOM 780 N N . VAL A 1 102 ? -6.34 28.844 -6.797 1 96.69 102 VAL A N 1
ATOM 781 C CA . VAL A 1 102 ? -5.137 28.094 -7.129 1 96.69 102 VAL A CA 1
ATOM 782 C C . VAL A 1 102 ? -4.23 28.938 -8.031 1 96.69 102 VAL A C 1
ATOM 784 O O . VAL A 1 102 ? -4.719 29.688 -8.875 1 96.69 102 VAL A O 1
ATOM 787 N N . ARG A 1 103 ? -2.959 28.828 -7.828 1 96.56 103 ARG A N 1
ATOM 788 C CA . ARG A 1 103 ? -1.979 29.609 -8.578 1 96.56 103 ARG A CA 1
ATOM 789 C C . ARG A 1 103 ? -0.879 28.703 -9.141 1 96.56 103 ARG A C 1
ATOM 791 O O . ARG A 1 103 ? -0.533 27.688 -8.531 1 96.56 103 ARG A O 1
ATOM 798 N N . LYS A 1 104 ? -0.369 29.156 -10.25 1 96.69 104 LYS A N 1
ATOM 799 C CA . LYS A 1 104 ? 0.887 28.578 -10.711 1 96.69 104 LYS A CA 1
ATOM 800 C C . LYS A 1 104 ? 2.055 29.016 -9.836 1 96.69 104 LYS A C 1
ATOM 802 O O . LYS A 1 104 ? 1.953 30 -9.102 1 96.69 104 LYS A O 1
ATOM 807 N N . PRO A 1 105 ? 3.104 28.25 -9.867 1 98.25 105 PRO A N 1
ATOM 808 C CA . PRO A 1 105 ? 4.277 28.672 -9.102 1 98.25 105 PRO A CA 1
ATOM 809 C C . PRO A 1 105 ? 4.668 30.125 -9.359 1 98.25 105 PRO A C 1
ATOM 811 O O . PRO A 1 105 ? 4.766 30.547 -10.508 1 98.25 105 PRO A O 1
ATOM 814 N N . ASP A 1 106 ? 4.824 30.844 -8.289 1 98.19 106 ASP A N 1
ATOM 815 C CA . ASP A 1 106 ? 5.043 32.281 -8.328 1 98.19 106 ASP A CA 1
ATOM 816 C C . ASP A 1 106 ? 5.879 32.75 -7.133 1 98.19 106 ASP A C 1
ATOM 818 O O . ASP A 1 106 ? 5.348 32.969 -6.039 1 98.19 106 ASP A O 1
ATOM 822 N N . SER A 1 107 ? 7.137 32.969 -7.406 1 98.19 107 SER A N 1
ATOM 823 C CA . SER A 1 107 ? 8.031 33.375 -6.324 1 98.19 107 SER A CA 1
ATOM 824 C C . SER A 1 107 ? 7.652 34.75 -5.758 1 98.19 107 SER A C 1
ATOM 826 O O . SER A 1 107 ? 7.832 35 -4.562 1 98.19 107 SER A O 1
ATOM 828 N N . GLY A 1 108 ? 7.078 35.625 -6.586 1 98.56 108 GLY A N 1
ATOM 829 C CA . GLY A 1 108 ? 6.605 36.906 -6.102 1 98.56 108 GLY A CA 1
ATOM 830 C C . GLY A 1 108 ? 5.484 36.781 -5.09 1 98.56 108 GLY A C 1
ATOM 831 O O . GLY A 1 108 ? 5.48 37.5 -4.07 1 98.56 108 GLY A O 1
ATOM 832 N N . PHE A 1 109 ? 4.559 35.938 -5.398 1 98.69 109 PHE A N 1
ATOM 833 C CA . PHE A 1 109 ? 3.461 35.719 -4.457 1 98.69 109 PHE A CA 1
ATOM 834 C C . PHE A 1 109 ? 3.955 35.062 -3.186 1 98.69 109 PHE A C 1
ATOM 836 O O . PHE A 1 109 ? 3.496 35.375 -2.086 1 98.69 109 PHE A O 1
ATOM 843 N N . LEU A 1 110 ? 4.895 34.094 -3.324 1 98.81 110 LEU A N 1
ATOM 844 C CA . LEU A 1 110 ? 5.477 33.469 -2.148 1 98.81 110 LEU A CA 1
ATOM 845 C C . LEU A 1 110 ? 6.172 34.5 -1.262 1 98.81 110 LEU A C 1
ATOM 847 O O . LEU A 1 110 ? 6.102 34.406 -0.033 1 98.81 110 LEU A O 1
ATOM 851 N N . ASP A 1 111 ? 6.82 35.469 -1.871 1 98.81 111 ASP A N 1
ATOM 852 C CA . ASP A 1 111 ? 7.453 36.562 -1.108 1 98.81 111 ASP A CA 1
ATOM 853 C C . ASP A 1 111 ? 6.422 37.312 -0.293 1 98.81 111 ASP A C 1
ATOM 855 O O . ASP A 1 111 ? 6.684 37.719 0.849 1 98.81 111 ASP A O 1
ATOM 859 N N . LYS A 1 112 ? 5.309 37.594 -0.921 1 98.81 112 LYS A N 1
ATOM 860 C CA . LYS A 1 112 ? 4.238 38.312 -0.21 1 98.81 112 LYS A CA 1
ATOM 861 C C . LYS A 1 112 ? 3.746 37.469 0.979 1 98.81 112 LYS A C 1
ATOM 863 O O . LYS A 1 112 ? 3.604 38 2.086 1 98.81 112 LYS A O 1
ATOM 868 N N . LEU A 1 113 ? 3.525 36.188 0.747 1 98.88 113 LEU A N 1
ATOM 869 C CA . LEU A 1 113 ? 3.102 35.281 1.824 1 98.88 113 LEU A CA 1
ATOM 870 C C . LEU A 1 113 ? 4.109 35.312 2.969 1 98.88 113 LEU A C 1
ATOM 872 O O . LEU A 1 113 ? 3.727 35.375 4.137 1 98.88 113 LEU A O 1
ATOM 876 N N . TYR A 1 114 ? 5.375 35.156 2.564 1 98.81 114 TYR A N 1
ATOM 877 C CA . TYR A 1 114 ? 6.465 35.125 3.537 1 98.81 114 TYR A CA 1
ATOM 878 C C . TYR A 1 114 ? 6.492 36.406 4.359 1 98.81 114 TYR A C 1
ATOM 880 O O . TYR A 1 114 ? 6.645 36.375 5.582 1 98.81 114 TYR A O 1
ATOM 888 N N . LYS A 1 115 ? 6.305 37.562 3.709 1 98.62 115 LYS A N 1
ATOM 889 C CA . LYS A 1 115 ? 6.273 38.844 4.383 1 98.62 115 LYS A CA 1
ATOM 890 C C . LYS A 1 115 ? 5.047 38.969 5.285 1 98.62 115 LYS A C 1
ATOM 892 O O . LYS A 1 115 ? 5.152 39.406 6.434 1 98.62 115 LYS A O 1
ATOM 897 N N . TRP A 1 116 ? 3.867 38.594 4.793 1 98.75 116 TRP A N 1
ATOM 898 C CA . TRP A 1 116 ? 2.619 38.688 5.543 1 98.75 116 TRP A CA 1
ATOM 899 C C . TRP A 1 116 ? 2.654 37.812 6.789 1 98.75 116 TRP A C 1
ATOM 901 O O . TRP A 1 116 ? 1.993 38.094 7.785 1 98.75 116 TRP A O 1
ATOM 911 N N . SER A 1 117 ? 3.504 36.719 6.805 1 98.62 117 SER A N 1
ATOM 912 C CA . SER A 1 117 ? 3.623 35.781 7.922 1 98.62 117 SER A CA 1
ATOM 913 C C . SER A 1 117 ? 4.707 36.25 8.898 1 98.62 117 SER A C 1
ATOM 915 O O . SER A 1 117 ? 5.051 35.5 9.828 1 98.62 117 SER A O 1
ATOM 917 N N . ASP A 1 118 ? 5.312 37.438 8.664 1 98.19 118 ASP A N 1
ATOM 918 C CA . ASP A 1 118 ? 6.461 37.906 9.43 1 98.19 118 ASP A CA 1
ATOM 919 C C . ASP A 1 118 ? 7.617 36.906 9.359 1 98.19 118 ASP A C 1
ATOM 921 O O . ASP A 1 118 ? 8.273 36.656 10.367 1 98.19 118 ASP A O 1
ATOM 925 N N . GLN A 1 119 ? 7.742 36.25 8.164 1 98.25 119 GLN A N 1
ATOM 926 C CA . GLN A 1 119 ? 8.828 35.312 7.828 1 98.25 119 GLN A CA 1
ATOM 927 C C . GLN A 1 119 ? 8.781 34.062 8.703 1 98.25 119 GLN A C 1
ATOM 929 O O . GLN A 1 119 ? 9.82 33.562 9.125 1 98.25 119 GLN A O 1
ATOM 934 N N . ARG A 1 120 ? 7.559 33.594 8.984 1 97.88 120 ARG A N 1
ATOM 935 C CA . ARG A 1 120 ? 7.418 32.5 9.93 1 97.88 120 ARG A CA 1
ATOM 936 C C . ARG A 1 120 ? 6.816 31.266 9.242 1 97.88 120 ARG A C 1
ATOM 938 O O . ARG A 1 120 ? 6.348 30.344 9.906 1 97.88 120 ARG A O 1
ATOM 945 N N . ILE A 1 121 ? 6.785 31.281 7.891 1 98.81 121 ILE A N 1
ATOM 946 C CA . ILE A 1 121 ? 6.371 30.062 7.207 1 98.81 121 ILE A CA 1
ATOM 947 C C . ILE A 1 121 ? 7.434 28.969 7.391 1 98.81 121 ILE A C 1
ATOM 949 O O . ILE A 1 121 ? 8.594 29.156 7 1 98.81 121 ILE A O 1
ATOM 953 N N . LYS A 1 122 ? 7.055 27.875 7.996 1 98.81 122 LYS A N 1
ATOM 954 C CA . LYS A 1 122 ? 7.977 26.766 8.234 1 98.81 122 LYS A CA 1
ATOM 955 C C . LYS A 1 122 ? 7.781 25.672 7.203 1 98.81 122 LYS A C 1
ATOM 957 O O . LYS A 1 122 ? 8.719 24.922 6.895 1 98.81 122 LYS A O 1
ATOM 962 N N . LEU A 1 123 ? 6.566 25.5 6.73 1 98.94 123 LEU A N 1
ATOM 963 C CA . LEU A 1 123 ? 6.199 24.422 5.816 1 98.94 123 LEU A CA 1
ATOM 964 C C . LEU A 1 123 ? 5.328 24.953 4.68 1 98.94 123 LEU A C 1
ATOM 966 O O . LEU A 1 123 ? 4.383 25.703 4.914 1 98.94 123 LEU A O 1
ATOM 970 N N . LEU A 1 124 ? 5.695 24.625 3.465 1 98.94 124 LEU A N 1
ATOM 971 C CA . LEU A 1 124 ? 4.953 24.984 2.26 1 98.94 124 LEU A CA 1
ATOM 972 C C . LEU A 1 124 ? 4.613 23.734 1.448 1 98.94 124 LEU A C 1
ATOM 974 O O . LEU A 1 124 ? 5.504 22.953 1.1 1 98.94 124 LEU A O 1
ATOM 978 N N . THR A 1 125 ? 3.361 23.531 1.239 1 98.94 125 THR A N 1
ATOM 979 C CA . THR A 1 125 ? 2.951 22.438 0.351 1 98.94 125 THR A CA 1
ATOM 980 C C . THR A 1 125 ? 2.744 22.953 -1.07 1 98.94 125 THR A C 1
ATOM 982 O O . THR A 1 125 ? 1.995 23.922 -1.286 1 98.94 125 THR A O 1
ATOM 985 N N . ILE A 1 126 ? 3.357 22.359 -2.023 1 98.81 126 ILE A N 1
ATOM 986 C CA . ILE A 1 126 ? 3.152 22.672 -3.434 1 98.81 126 ILE A CA 1
ATOM 987 C C . ILE A 1 126 ? 2.967 21.375 -4.227 1 98.81 126 ILE A C 1
ATOM 989 O O . ILE A 1 126 ? 3.285 20.297 -3.738 1 98.81 126 ILE A O 1
ATOM 993 N N . SER A 1 127 ? 2.422 21.531 -5.398 1 98.5 127 SER A N 1
ATOM 994 C CA . SER A 1 127 ? 2.363 20.422 -6.336 1 98.5 127 SER A CA 1
ATOM 995 C C . SER A 1 127 ? 3.689 20.234 -7.062 1 98.5 127 SER A C 1
ATOM 997 O O . SER A 1 127 ? 4.406 21.203 -7.312 1 98.5 127 SER A O 1
ATOM 999 N N . ALA A 1 128 ? 3.986 19.047 -7.383 1 98.25 128 ALA A N 1
ATOM 1000 C CA . ALA A 1 128 ? 5.207 18.766 -8.133 1 98.25 128 ALA A CA 1
ATOM 1001 C C . ALA A 1 128 ? 4.922 18.672 -9.633 1 98.25 128 ALA A C 1
ATOM 1003 O O . ALA A 1 128 ? 5.848 18.656 -10.445 1 98.25 128 ALA A O 1
ATOM 1004 N N . ASP A 1 129 ? 3.641 18.625 -10 1 96.88 129 ASP A N 1
ATOM 1005 C CA . ASP A 1 129 ? 3.316 18.328 -11.391 1 96.88 129 ASP A CA 1
ATOM 1006 C C . ASP A 1 129 ? 2.977 19.594 -12.164 1 96.88 129 ASP A C 1
ATOM 1008 O O . ASP A 1 129 ? 2.34 19.531 -13.219 1 96.88 129 ASP A O 1
ATOM 1012 N N . VAL A 1 130 ? 3.266 20.75 -11.633 1 94.12 130 VAL A N 1
ATOM 1013 C CA . VAL A 1 130 ? 3.008 22.016 -12.32 1 94.12 130 VAL A CA 1
ATOM 1014 C C . VAL A 1 130 ? 4.324 22.609 -12.805 1 94.12 130 VAL A C 1
ATOM 1016 O O . VAL A 1 130 ? 5.359 22.469 -12.148 1 94.12 130 VAL A O 1
ATOM 1019 N N . GLU A 1 131 ? 4.242 23.312 -13.906 1 94.19 131 GLU A N 1
ATOM 1020 C CA . GLU A 1 131 ? 5.438 23.953 -14.445 1 94.19 131 GLU A CA 1
ATOM 1021 C C . GLU A 1 131 ? 6 24.969 -13.461 1 94.19 131 GLU A C 1
ATOM 1023 O O . GLU A 1 131 ? 5.258 25.781 -12.906 1 94.19 131 GLU A O 1
ATOM 1028 N N . GLY A 1 132 ? 7.281 24.859 -13.188 1 97.25 132 GLY A N 1
ATOM 1029 C CA . GLY A 1 132 ? 7.945 25.781 -12.289 1 97.25 132 GLY A CA 1
ATOM 1030 C C . GLY A 1 132 ? 7.984 25.297 -10.852 1 97.25 132 GLY A C 1
ATOM 1031 O O . GLY A 1 132 ? 8.562 25.953 -9.984 1 97.25 132 GLY A O 1
ATOM 1032 N N . ALA A 1 133 ? 7.469 24.188 -10.602 1 97.88 133 ALA A N 1
ATOM 1033 C CA . ALA A 1 133 ? 7.375 23.672 -9.242 1 97.88 133 ALA A CA 1
ATOM 1034 C C . ALA A 1 133 ? 8.758 23.516 -8.625 1 97.88 133 ALA A C 1
ATOM 1036 O O . ALA A 1 133 ? 8.984 23.906 -7.48 1 97.88 133 ALA A O 1
ATOM 1037 N N . ALA A 1 134 ? 9.672 22.906 -9.359 1 98.38 134 ALA A N 1
ATOM 1038 C CA . ALA A 1 134 ? 11.023 22.688 -8.844 1 98.38 134 ALA A CA 1
ATOM 1039 C C . ALA A 1 134 ? 11.734 24 -8.562 1 98.38 134 ALA A C 1
ATOM 1041 O O . ALA A 1 134 ? 12.461 24.125 -7.57 1 98.38 134 ALA A O 1
ATOM 1042 N N . ASP A 1 135 ? 11.516 24.969 -9.414 1 98.5 135 ASP A N 1
ATOM 1043 C CA . ASP A 1 135 ? 12.133 26.281 -9.219 1 98.5 135 ASP A CA 1
ATOM 1044 C C . ASP A 1 135 ? 11.57 26.969 -7.973 1 98.5 135 ASP A C 1
ATOM 1046 O O . ASP A 1 135 ? 12.32 27.578 -7.203 1 98.5 135 ASP A O 1
ATOM 1050 N N . LEU A 1 136 ? 10.266 26.906 -7.836 1 98.81 136 LEU A N 1
ATOM 1051 C CA . LEU A 1 136 ? 9.648 27.484 -6.641 1 98.81 136 LEU A CA 1
ATOM 1052 C C . LEU A 1 136 ? 10.148 26.781 -5.383 1 98.81 136 LEU A C 1
ATOM 1054 O O . LEU A 1 136 ? 10.383 27.422 -4.355 1 98.81 136 LEU A O 1
ATOM 1058 N N . CYS A 1 137 ? 10.305 25.469 -5.484 1 98.81 137 CYS A N 1
ATOM 1059 C CA . CYS A 1 137 ? 10.836 24.688 -4.379 1 98.81 137 CYS A CA 1
ATOM 1060 C C . CYS A 1 137 ? 12.234 25.141 -4.004 1 98.81 137 CYS A C 1
ATOM 1062 O O . CYS A 1 137 ? 12.531 25.359 -2.824 1 98.81 137 CYS A O 1
ATOM 1064 N N . ARG A 1 138 ? 13.055 25.297 -4.977 1 98.75 138 ARG A N 1
ATOM 1065 C CA . ARG A 1 138 ? 14.422 25.734 -4.746 1 98.75 138 ARG A CA 1
ATOM 1066 C C . ARG A 1 138 ? 14.445 27.125 -4.094 1 98.75 138 ARG A C 1
ATOM 1068 O O . ARG A 1 138 ? 15.219 27.359 -3.166 1 98.75 138 ARG A O 1
ATOM 1075 N N . TYR A 1 139 ? 13.633 27.984 -4.59 1 98.81 139 TYR A N 1
ATOM 1076 C CA . TYR A 1 139 ? 13.555 29.328 -4.043 1 98.81 139 TYR A CA 1
ATOM 1077 C C . TYR A 1 139 ? 13.117 29.297 -2.582 1 98.81 139 TYR A C 1
ATOM 1079 O O . TYR A 1 139 ? 13.75 29.938 -1.729 1 98.81 139 TYR A O 1
ATOM 1087 N N . ALA A 1 140 ? 12.062 28.562 -2.289 1 98.88 140 ALA A N 1
ATOM 1088 C CA . ALA A 1 140 ? 11.523 28.453 -0.936 1 98.88 140 ALA A CA 1
ATOM 1089 C C . ALA A 1 140 ? 12.578 27.922 0.033 1 98.88 140 ALA A C 1
ATOM 1091 O O . ALA A 1 140 ? 12.727 28.438 1.143 1 98.88 140 ALA A O 1
ATOM 1092 N N . THR A 1 141 ? 13.297 26.906 -0.401 1 98.75 141 THR A N 1
ATOM 1093 C CA . THR A 1 141 ? 14.227 26.219 0.491 1 98.75 141 THR A CA 1
ATOM 1094 C C . THR A 1 141 ? 15.539 26.984 0.609 1 98.75 141 THR A C 1
ATOM 1096 O O . THR A 1 141 ? 16.047 27.203 1.713 1 98.75 141 THR A O 1
ATOM 1099 N N . LYS A 1 142 ? 16.078 27.516 -0.457 1 98.31 142 LYS A N 1
ATOM 1100 C CA . LYS A 1 142 ? 17.422 28.094 -0.453 1 98.31 142 LYS A CA 1
ATOM 1101 C C . LYS A 1 142 ? 17.375 29.578 -0.073 1 98.31 142 LYS A C 1
ATOM 1103 O O . LYS A 1 142 ? 18.25 30.078 0.633 1 98.31 142 LYS A O 1
ATOM 1108 N N . GLU A 1 143 ? 16.375 30.281 -0.55 1 98.19 143 GLU A N 1
ATOM 1109 C CA . GLU A 1 143 ? 16.344 31.719 -0.333 1 98.19 143 GLU A CA 1
ATOM 1110 C C . GLU A 1 143 ? 15.578 32.062 0.943 1 98.19 143 GLU A C 1
ATOM 1112 O O . GLU A 1 143 ? 15.914 33.031 1.634 1 98.19 143 GLU A O 1
ATOM 1117 N N . LEU A 1 144 ? 14.539 31.297 1.25 1 98.5 144 LEU A N 1
ATOM 1118 C CA . LEU A 1 144 ? 13.664 31.688 2.354 1 98.5 144 LEU A CA 1
ATOM 1119 C C . LEU A 1 144 ? 13.828 30.734 3.535 1 98.5 144 LEU A C 1
ATOM 1121 O O . LEU A 1 144 ? 13.391 31.047 4.648 1 98.5 144 LEU A O 1
ATOM 1125 N N . GLY A 1 145 ? 14.422 29.516 3.32 1 98.5 145 GLY A N 1
ATOM 1126 C CA . GLY A 1 145 ? 14.625 28.562 4.398 1 98.5 145 GLY A CA 1
ATOM 1127 C C . GLY A 1 145 ? 13.359 27.828 4.793 1 98.5 145 GLY A C 1
ATOM 1128 O O . GLY A 1 145 ? 13.242 27.328 5.918 1 98.5 145 GLY A O 1
ATOM 1129 N N . ILE A 1 146 ? 12.367 27.766 3.9 1 98.88 146 ILE A N 1
ATOM 1130 C CA . ILE A 1 146 ? 11.086 27.109 4.133 1 98.88 146 ILE A CA 1
ATOM 1131 C C . ILE A 1 146 ? 11.203 25.625 3.775 1 98.88 146 ILE A C 1
ATOM 1133 O O . ILE A 1 146 ? 11.781 25.266 2.748 1 98.88 146 ILE A O 1
ATOM 1137 N N . THR A 1 147 ? 10.773 24.719 4.668 1 98.94 147 THR A N 1
ATOM 1138 C CA . THR A 1 147 ? 10.633 23.328 4.293 1 98.94 147 THR A CA 1
ATOM 1139 C C . THR A 1 147 ? 9.5 23.156 3.279 1 98.94 147 THR A C 1
ATOM 1141 O O . THR A 1 147 ? 8.406 23.688 3.463 1 98.94 147 THR A O 1
ATOM 1144 N N . VAL A 1 148 ? 9.758 22.359 2.211 1 98.94 148 VAL A N 1
ATOM 1145 C CA . VAL A 1 148 ? 8.75 22.156 1.183 1 98.94 148 VAL A CA 1
ATOM 1146 C C . VAL A 1 148 ? 8.242 20.719 1.229 1 98.94 148 VAL A C 1
ATOM 1148 O O . VAL A 1 148 ? 9.039 19.781 1.302 1 98.94 148 VAL A O 1
ATOM 1151 N N . SER A 1 149 ? 6.988 20.594 1.29 1 98.94 149 SER A N 1
ATOM 1152 C CA . SER A 1 149 ? 6.277 19.328 1.16 1 98.94 149 SER A CA 1
ATOM 1153 C C . SER A 1 149 ? 5.488 19.266 -0.145 1 98.94 149 SER A C 1
ATOM 1155 O O . SER A 1 149 ? 4.969 20.281 -0.61 1 98.94 149 SER A O 1
ATOM 1157 N N . LEU A 1 150 ? 5.418 18.094 -0.748 1 98.94 150 LEU A N 1
ATOM 1158 C CA . LEU A 1 150 ? 4.738 17.922 -2.029 1 98.94 150 LEU A CA 1
ATOM 1159 C C . LEU A 1 150 ? 3.381 17.266 -1.84 1 98.94 150 LEU A C 1
ATOM 1161 O O . LEU A 1 150 ? 3.252 16.312 -1.057 1 98.94 150 LEU A O 1
ATOM 1165 N N . GLY A 1 151 ? 2.346 17.766 -2.457 1 98.44 151 GLY A N 1
ATOM 1166 C CA . GLY A 1 151 ? 1.006 17.203 -2.377 1 98.44 151 GLY A CA 1
ATOM 1167 C C . GLY A 1 151 ? 0.021 17.875 -3.314 1 98.44 151 GLY A C 1
ATOM 1168 O O . GLY A 1 151 ? 0.392 18.766 -4.074 1 98.44 151 GLY A O 1
ATOM 1169 N N . HIS A 1 152 ? -1.192 17.328 -3.324 1 97.38 152 HIS A N 1
ATOM 1170 C CA . HIS A 1 152 ? -2.254 17.875 -4.16 1 97.38 152 HIS A CA 1
ATOM 1171 C C . HIS A 1 152 ? -1.834 17.922 -5.625 1 97.38 152 HIS A C 1
ATOM 1173 O O . HIS A 1 152 ? -1.922 18.969 -6.27 1 97.38 152 HIS A O 1
ATOM 1179 N N . HIS A 1 153 ? -1.369 16.734 -6.098 1 97.12 153 HIS A N 1
ATOM 1180 C CA . HIS A 1 153 ? -0.844 16.609 -7.453 1 97.12 153 HIS A CA 1
ATOM 1181 C C . HIS A 1 153 ? -1.08 15.203 -8.008 1 97.12 153 HIS A C 1
ATOM 1183 O O . HIS A 1 153 ? -1.494 14.305 -7.27 1 97.12 153 HIS A O 1
ATOM 1189 N N . LEU A 1 154 ? -0.8 15.078 -9.25 1 96.19 154 LEU A N 1
ATOM 1190 C CA . LEU A 1 154 ? -0.723 13.797 -9.938 1 96.19 154 LEU A CA 1
ATOM 1191 C C . LEU A 1 154 ? 0.692 13.531 -10.445 1 96.19 154 LEU A C 1
ATOM 1193 O O . LEU A 1 154 ? 0.875 13.07 -11.578 1 96.19 154 LEU A O 1
ATOM 1197 N N . ALA A 1 155 ? 1.616 13.883 -9.703 1 97.38 155 ALA A N 1
ATOM 1198 C CA . ALA A 1 155 ? 3.02 13.906 -10.109 1 97.38 155 ALA A CA 1
ATOM 1199 C C . ALA A 1 155 ? 3.521 12.5 -10.43 1 97.38 155 ALA A C 1
ATOM 1201 O O . ALA A 1 155 ? 3.129 11.531 -9.781 1 97.38 155 ALA A O 1
ATOM 1202 N N . THR A 1 156 ? 4.41 12.445 -11.43 1 96.81 156 THR A N 1
ATOM 1203 C CA . THR A 1 156 ? 5.156 11.234 -11.75 1 96.81 156 THR A CA 1
ATOM 1204 C C . THR A 1 156 ? 6.352 11.07 -10.812 1 96.81 156 THR A C 1
ATOM 1206 O O . THR A 1 156 ? 6.68 11.984 -10.055 1 96.81 156 THR A O 1
ATOM 1209 N N . GLY A 1 157 ? 6.945 9.93 -10.875 1 97.62 157 GLY A N 1
ATOM 1210 C CA . GLY A 1 157 ? 8.172 9.703 -10.117 1 97.62 157 GLY A CA 1
ATOM 1211 C C . GLY A 1 157 ? 9.266 10.688 -10.453 1 97.62 157 GLY A C 1
ATOM 1212 O O . GLY A 1 157 ? 9.961 11.18 -9.562 1 97.62 157 GLY A O 1
ATOM 1213 N N . GLU A 1 158 ? 9.391 10.984 -11.711 1 97.31 158 GLU A N 1
ATOM 1214 C CA . GLU A 1 158 ? 10.422 11.906 -12.164 1 97.31 158 GLU A CA 1
ATOM 1215 C C . GLU A 1 158 ? 10.195 13.312 -11.617 1 97.31 158 GLU A C 1
ATOM 1217 O O . GLU A 1 158 ? 11.141 14 -11.234 1 97.31 158 GLU A O 1
ATOM 1222 N N . GLU A 1 159 ? 8.953 13.773 -11.617 1 98.12 159 GLU A N 1
ATOM 1223 C CA . GLU A 1 159 ? 8.609 15.086 -11.086 1 98.12 159 GLU A CA 1
ATOM 1224 C C . GLU A 1 159 ? 8.891 15.172 -9.594 1 98.12 159 GLU A C 1
ATOM 1226 O O . GLU A 1 159 ? 9.406 16.188 -9.109 1 98.12 159 GLU A O 1
ATOM 1231 N N . LEU A 1 160 ? 8.57 14.109 -8.883 1 98.62 160 LEU A N 1
ATOM 1232 C CA . LEU A 1 160 ? 8.867 14.062 -7.457 1 98.62 160 LEU A CA 1
ATOM 1233 C C . LEU A 1 160 ? 10.375 14.078 -7.215 1 98.62 160 LEU A C 1
ATOM 1235 O O . LEU A 1 160 ? 10.852 14.758 -6.305 1 98.62 160 LEU A O 1
ATOM 1239 N N . ASP A 1 161 ? 11.102 13.305 -8.031 1 98.19 161 ASP A N 1
ATOM 1240 C CA . ASP A 1 161 ? 12.555 13.281 -7.922 1 98.19 161 ASP A CA 1
ATOM 1241 C C . ASP A 1 161 ? 13.141 14.672 -8.156 1 98.19 161 ASP A C 1
ATOM 1243 O O . ASP A 1 161 ? 14.07 15.086 -7.445 1 98.19 161 ASP A O 1
ATOM 1247 N N . SER A 1 162 ? 12.602 15.336 -9.141 1 98.31 162 SER A N 1
ATOM 1248 C CA . SER A 1 162 ? 13.078 16.672 -9.461 1 98.31 162 SER A CA 1
ATOM 1249 C C . SER A 1 162 ? 12.836 17.641 -8.305 1 98.31 162 SER A C 1
ATOM 1251 O O . SER A 1 162 ? 13.695 18.453 -7.969 1 98.31 162 SER A O 1
ATOM 1253 N N . ALA A 1 163 ? 11.656 17.594 -7.734 1 98.69 163 ALA A N 1
ATOM 1254 C CA . ALA A 1 163 ? 11.336 18.469 -6.609 1 98.69 163 ALA A CA 1
ATOM 1255 C C . ALA A 1 163 ? 12.188 18.141 -5.391 1 98.69 163 ALA A C 1
ATOM 1257 O O . ALA A 1 163 ? 12.633 19.031 -4.672 1 98.69 163 ALA A O 1
ATOM 1258 N N . ALA A 1 164 ? 12.422 16.844 -5.16 1 98.75 164 ALA A N 1
ATOM 1259 C CA . ALA A 1 164 ? 13.289 16.438 -4.062 1 98.75 164 ALA A CA 1
ATOM 1260 C C . ALA A 1 164 ? 14.711 16.953 -4.258 1 98.75 164 ALA A C 1
ATOM 1262 O O . ALA A 1 164 ? 15.336 17.438 -3.314 1 98.75 164 ALA A O 1
ATOM 1263 N N . ALA A 1 165 ? 15.172 16.828 -5.461 1 98.56 165 ALA A N 1
ATOM 1264 C CA . ALA A 1 165 ? 16.5 17.328 -5.785 1 98.56 165 ALA A CA 1
ATOM 1265 C C . ALA A 1 165 ? 16.594 18.844 -5.59 1 98.56 165 ALA A C 1
ATOM 1267 O O . ALA A 1 165 ? 17.656 19.375 -5.273 1 98.56 165 ALA A O 1
ATOM 1268 N N . ALA A 1 166 ? 15.461 19.484 -5.734 1 98.69 166 ALA A N 1
ATOM 1269 C CA . ALA A 1 166 ? 15.398 20.938 -5.586 1 98.69 166 ALA A CA 1
ATOM 1270 C C . ALA A 1 166 ? 15.289 21.344 -4.117 1 98.69 166 ALA A C 1
ATOM 1272 O O . ALA A 1 166 ? 15.43 22.516 -3.773 1 98.69 166 ALA A O 1
ATOM 1273 N N . GLY A 1 167 ? 14.969 20.359 -3.271 1 98.81 167 GLY A N 1
ATOM 1274 C CA . GLY A 1 167 ? 15.031 20.656 -1.851 1 98.81 167 GLY A CA 1
ATOM 1275 C C . GLY A 1 167 ? 13.797 20.219 -1.088 1 98.81 167 GLY A C 1
ATOM 1276 O O . GLY A 1 167 ? 13.742 20.328 0.138 1 98.81 167 GLY A O 1
ATOM 1277 N N . ALA A 1 168 ? 12.758 19.688 -1.777 1 98.94 168 ALA A N 1
ATOM 1278 C CA . ALA A 1 168 ? 11.578 19.188 -1.072 1 98.94 168 ALA A CA 1
ATOM 1279 C C . ALA A 1 168 ? 11.945 18.031 -0.137 1 98.94 168 ALA A C 1
ATOM 1281 O O . ALA A 1 168 ? 12.836 17.234 -0.443 1 98.94 168 ALA A O 1
ATOM 1282 N N . ARG A 1 169 ? 11.148 17.875 0.958 1 98.88 169 ARG A N 1
ATOM 1283 C CA . ARG A 1 169 ? 11.602 16.922 1.962 1 98.88 169 ARG A CA 1
ATOM 1284 C C . ARG A 1 169 ? 10.453 16.031 2.436 1 98.88 169 ARG A C 1
ATOM 1286 O O . ARG A 1 169 ? 10.664 15.086 3.195 1 98.88 169 ARG A O 1
ATOM 1293 N N . ALA A 1 170 ? 9.25 16.297 1.971 1 98.94 170 ALA A N 1
ATOM 1294 C CA . ALA A 1 170 ? 8.133 15.523 2.506 1 98.94 170 ALA A CA 1
ATOM 1295 C C . ALA A 1 170 ? 6.996 15.43 1.489 1 98.94 170 ALA A C 1
ATOM 1297 O O . ALA A 1 170 ? 7.023 16.094 0.452 1 98.94 170 ALA A O 1
ATOM 1298 N N . LEU A 1 171 ? 6.09 14.547 1.757 1 98.94 171 LEU A N 1
ATOM 1299 C CA . LEU A 1 171 ? 4.816 14.383 1.062 1 98.94 171 LEU A CA 1
ATOM 1300 C C . LEU A 1 171 ? 3.648 14.719 1.981 1 98.94 171 LEU A C 1
ATOM 1302 O O . LEU A 1 171 ? 3.512 14.133 3.059 1 98.94 171 LEU A O 1
ATOM 1306 N N . THR A 1 172 ? 2.852 15.641 1.569 1 98.81 172 THR A N 1
ATOM 1307 C CA . THR A 1 172 ? 1.727 16.109 2.377 1 98.81 172 THR A CA 1
ATOM 1308 C C . THR A 1 172 ? 0.618 15.055 2.406 1 98.81 172 THR A C 1
ATOM 1310 O O . THR A 1 172 ? 0.097 14.664 1.359 1 98.81 172 THR A O 1
ATOM 1313 N N . HIS A 1 173 ? 0.238 14.617 3.625 1 98.25 173 HIS A N 1
ATOM 1314 C CA . HIS A 1 173 ? -0.803 13.648 3.928 1 98.25 173 HIS A CA 1
ATOM 1315 C C . HIS A 1 173 ? -0.928 12.609 2.814 1 98.25 173 HIS A C 1
ATOM 1317 O O . HIS A 1 173 ? -2.006 12.438 2.24 1 98.25 173 HIS A O 1
ATOM 1323 N N . LEU A 1 174 ? 0.092 11.898 2.623 1 98.44 174 LEU A N 1
ATOM 1324 C CA . LEU A 1 174 ? 0.218 10.898 1.566 1 98.44 174 LEU A CA 1
ATOM 1325 C C . LEU A 1 174 ? -0.996 9.977 1.544 1 98.44 174 LEU A C 1
ATOM 1327 O O . LEU A 1 174 ? -1.411 9.461 2.586 1 98.44 174 LEU A O 1
ATOM 1331 N N . GLY A 1 175 ? -1.562 9.766 0.317 1 96.5 175 GLY A N 1
ATOM 1332 C CA . GLY A 1 175 ? -2.768 8.969 0.135 1 96.5 175 GLY A CA 1
ATOM 1333 C C . GLY A 1 175 ? -4.02 9.812 -0.028 1 96.5 175 GLY A C 1
ATOM 1334 O O . GLY A 1 175 ? -5.082 9.297 -0.372 1 96.5 175 GLY A O 1
ATOM 1335 N N . ASN A 1 176 ? -3.887 11.102 0.185 1 95.62 176 ASN A N 1
ATOM 1336 C CA . ASN A 1 176 ? -4.984 12.047 0.044 1 95.62 176 ASN A CA 1
ATOM 1337 C C . ASN A 1 176 ? -4.617 13.195 -0.897 1 95.62 176 ASN A C 1
ATOM 1339 O O . ASN A 1 176 ? -3.461 13.32 -1.304 1 95.62 176 ASN A O 1
ATOM 1343 N N . GLY A 1 177 ? -5.656 13.961 -1.272 1 94.19 177 GLY A N 1
ATOM 1344 C CA . GLY A 1 177 ? -5.375 15.031 -2.209 1 94.19 177 GLY A CA 1
ATOM 1345 C C . GLY A 1 177 ? -5.02 14.539 -3.6 1 94.19 177 GLY A C 1
ATOM 1346 O O . GLY A 1 177 ? -4.164 15.117 -4.27 1 94.19 177 GLY A O 1
ATOM 1347 N N . ILE A 1 178 ? -5.52 13.406 -3.975 1 95.19 178 ILE A N 1
ATOM 1348 C CA . ILE A 1 178 ? -5.398 12.781 -5.285 1 95.19 178 ILE A CA 1
ATOM 1349 C C . ILE A 1 178 ? -6.73 12.156 -5.684 1 95.19 178 ILE A C 1
ATOM 1351 O O . ILE A 1 178 ? -7.625 11.992 -4.848 1 95.19 178 ILE A O 1
ATOM 1355 N N . PRO A 1 179 ? -6.934 11.805 -6.914 1 93.19 179 PRO A N 1
ATOM 1356 C CA . PRO A 1 179 ? -8.219 11.281 -7.375 1 93.19 179 PRO A CA 1
ATOM 1357 C C . PRO A 1 179 ? -8.609 9.969 -6.688 1 93.19 179 PRO A C 1
ATOM 1359 O O . PRO A 1 179 ? -7.73 9.195 -6.301 1 93.19 179 PRO A O 1
ATOM 1362 N N . ARG A 1 180 ? -9.891 9.695 -6.668 1 92.62 180 ARG A N 1
ATOM 1363 C CA . ARG A 1 180 ? -10.43 8.5 -6.023 1 92.62 180 ARG A CA 1
ATOM 1364 C C . ARG A 1 180 ? -10.094 7.246 -6.824 1 92.62 180 ARG A C 1
ATOM 1366 O O . ARG A 1 180 ? -9.938 6.164 -6.258 1 92.62 180 ARG A O 1
ATOM 1373 N N . LEU A 1 181 ? -10.148 7.406 -8.125 1 94.75 181 LEU A N 1
ATOM 1374 C CA . LEU A 1 181 ? -9.766 6.34 -9.039 1 94.75 181 LEU A CA 1
ATOM 1375 C C . LEU A 1 181 ? -8.406 6.629 -9.672 1 94.75 181 LEU A C 1
ATOM 1377 O O . LEU A 1 181 ? -8.164 7.742 -10.156 1 94.75 181 LEU A O 1
ATOM 1381 N N . LEU A 1 182 ? -7.512 5.68 -9.617 1 96.31 182 LEU A N 1
ATOM 1382 C CA . LEU A 1 182 ? -6.145 5.871 -10.086 1 96.31 182 LEU A CA 1
ATOM 1383 C C . LEU A 1 182 ? -5.719 4.723 -11 1 96.31 182 LEU A C 1
ATOM 1385 O O . LEU A 1 182 ? -6.184 3.594 -10.836 1 96.31 182 LEU A O 1
ATOM 1389 N N . PRO A 1 183 ? -4.855 5.066 -12.008 1 96 183 PRO A N 1
ATOM 1390 C CA . PRO A 1 183 ? -4.16 3.945 -12.641 1 96 183 PRO A CA 1
ATOM 1391 C C . PRO A 1 183 ? -3.449 3.047 -11.625 1 96 183 PRO A C 1
ATOM 1393 O O . PRO A 1 183 ? -2.832 3.545 -10.68 1 96 183 PRO A O 1
ATOM 1396 N N . ARG A 1 184 ? -3.471 1.802 -11.781 1 95.5 184 ARG A N 1
ATOM 1397 C CA . ARG A 1 184 ? -3.055 0.814 -10.797 1 95.5 184 ARG A CA 1
ATOM 1398 C C . ARG A 1 184 ? -1.567 0.943 -10.484 1 95.5 184 ARG A C 1
ATOM 1400 O O . ARG A 1 184 ? -1.145 0.729 -9.344 1 95.5 184 ARG A O 1
ATOM 1407 N N . HIS A 1 185 ? -0.804 1.296 -11.531 1 96.5 185 HIS A N 1
ATOM 1408 C CA . HIS A 1 185 ? 0.638 1.199 -11.336 1 96.5 185 HIS A CA 1
ATOM 1409 C C . HIS A 1 185 ? 1.28 2.582 -11.273 1 96.5 185 HIS A C 1
ATOM 1411 O O . HIS A 1 185 ? 2.205 2.807 -10.492 1 96.5 185 HIS A O 1
ATOM 1417 N N . HIS A 1 186 ? 0.798 3.436 -12.188 1 95.81 186 HIS A N 1
ATOM 1418 C CA . HIS A 1 186 ? 1.44 4.738 -12.336 1 95.81 186 HIS A CA 1
ATOM 1419 C C . HIS A 1 186 ? 0.589 5.844 -11.719 1 95.81 186 HIS A C 1
ATOM 1421 O O . HIS A 1 186 ? -0.236 6.449 -12.406 1 95.81 186 HIS A O 1
ATOM 1427 N N . ASN A 1 187 ? 0.856 6.164 -10.5 1 97.06 187 ASN A N 1
ATOM 1428 C CA . ASN A 1 187 ? 0.165 7.223 -9.766 1 97.06 187 ASN A CA 1
ATOM 1429 C C . ASN A 1 187 ? 1.05 7.824 -8.68 1 97.06 187 ASN A C 1
ATOM 1431 O O . ASN A 1 187 ? 2.1 7.27 -8.352 1 97.06 187 ASN A O 1
ATOM 1435 N N . PRO A 1 188 ? 0.659 8.922 -8.125 1 97.06 188 PRO A N 1
ATOM 1436 C CA . PRO A 1 188 ? 1.548 9.641 -7.203 1 97.06 188 PRO A CA 1
ATOM 1437 C C . PRO A 1 188 ? 1.727 8.914 -5.871 1 97.06 188 PRO A C 1
ATOM 1439 O O . PRO A 1 188 ? 2.688 9.18 -5.145 1 97.06 188 PRO A O 1
ATOM 1442 N N . LEU A 1 189 ? 0.843 8.078 -5.539 1 97.81 189 LEU A N 1
ATOM 1443 C CA . LEU A 1 189 ? 0.944 7.359 -4.273 1 97.81 189 LEU A CA 1
ATOM 1444 C C . LEU A 1 189 ? 2.137 6.41 -4.277 1 97.81 189 LEU A C 1
ATOM 1446 O O . LEU A 1 189 ? 2.955 6.426 -3.355 1 97.81 189 LEU A O 1
ATOM 1450 N N . TRP A 1 190 ? 2.279 5.57 -5.363 1 98.19 190 TRP A N 1
ATOM 1451 C CA . TRP A 1 190 ? 3.412 4.66 -5.508 1 98.19 190 TRP A CA 1
ATOM 1452 C C . TRP A 1 190 ? 4.719 5.434 -5.637 1 98.19 190 TRP A C 1
ATOM 1454 O O . TRP A 1 190 ? 5.723 5.078 -5.016 1 98.19 190 TRP A O 1
ATOM 1464 N N . ALA A 1 191 ? 4.672 6.496 -6.465 1 98 191 ALA A N 1
ATOM 1465 C CA . ALA A 1 191 ? 5.859 7.316 -6.688 1 98 191 ALA A CA 1
ATOM 1466 C C . ALA A 1 191 ? 6.352 7.93 -5.379 1 98 191 ALA A C 1
ATOM 1468 O O . ALA A 1 191 ? 7.555 7.934 -5.102 1 98 191 ALA A O 1
ATOM 1469 N N . GLY A 1 192 ? 5.43 8.422 -4.629 1 98.44 192 GLY A N 1
ATOM 1470 C CA . GLY A 1 192 ? 5.773 9.023 -3.346 1 98.44 192 GLY A CA 1
ATOM 1471 C C . GLY A 1 192 ? 6.312 8.016 -2.344 1 98.44 192 GLY A C 1
ATOM 1472 O O . GLY A 1 192 ? 7.309 8.281 -1.668 1 98.44 192 GLY A O 1
ATOM 1473 N N . LEU A 1 193 ? 5.699 6.871 -2.277 1 98.19 193 LEU A N 1
ATOM 1474 C CA . LEU A 1 193 ? 6.094 5.824 -1.344 1 98.19 193 LEU A CA 1
ATOM 1475 C C . LEU A 1 193 ? 7.531 5.379 -1.604 1 98.19 193 LEU A C 1
ATOM 1477 O O . LEU A 1 193 ? 8.297 5.156 -0.664 1 98.19 193 LEU A O 1
ATOM 1481 N N . ALA A 1 194 ? 7.836 5.293 -2.809 1 97.94 194 ALA A N 1
ATOM 1482 C CA . ALA A 1 194 ? 9.117 4.703 -3.189 1 97.94 194 ALA A CA 1
ATOM 1483 C C . ALA A 1 194 ? 10.242 5.734 -3.111 1 97.94 194 ALA A C 1
ATOM 1485 O O . ALA A 1 194 ? 11.422 5.383 -3.162 1 97.94 194 ALA A O 1
ATOM 1486 N N . ASN A 1 195 ? 9.945 7.039 -2.953 1 98.5 195 ASN A N 1
ATOM 1487 C CA . ASN A 1 195 ? 10.961 8.086 -2.938 1 98.5 195 ASN A CA 1
ATOM 1488 C C . ASN A 1 195 ? 11.664 8.156 -1.585 1 98.5 195 ASN A C 1
ATOM 1490 O O . ASN A 1 195 ? 11.07 8.586 -0.594 1 98.5 195 ASN A O 1
ATOM 1494 N N . ASP A 1 196 ? 12.891 7.887 -1.576 1 98.31 196 ASP A N 1
ATOM 1495 C CA . ASP A 1 196 ? 13.641 7.75 -0.329 1 98.31 196 ASP A CA 1
ATOM 1496 C C . ASP A 1 196 ? 14.023 9.117 0.235 1 98.31 196 ASP A C 1
ATOM 1498 O O . ASP A 1 196 ? 14.43 9.219 1.394 1 98.31 196 ASP A O 1
ATOM 1502 N N . ASN A 1 197 ? 13.852 10.117 -0.566 1 98.44 197 ASN A N 1
ATOM 1503 C CA . ASN A 1 197 ? 14.289 11.438 -0.134 1 98.44 197 ASN A CA 1
ATOM 1504 C C . ASN A 1 197 ? 13.156 12.219 0.524 1 98.44 197 ASN A C 1
ATOM 1506 O O . ASN A 1 197 ? 13.391 13.273 1.129 1 98.44 197 ASN A O 1
ATOM 1510 N N . LEU A 1 198 ? 11.977 11.727 0.433 1 98.88 198 LEU A N 1
ATOM 1511 C CA . LEU A 1 198 ? 10.812 12.445 0.943 1 98.88 198 LEU A CA 1
ATOM 1512 C C . LEU A 1 198 ? 10.195 11.703 2.123 1 98.88 198 LEU A C 1
ATOM 1514 O O . LEU A 1 198 ? 9.891 10.516 2.025 1 98.88 198 LEU A O 1
ATOM 1518 N N . SER A 1 199 ? 9.977 12.352 3.256 1 98.94 199 SER A N 1
ATOM 1519 C CA . SER A 1 199 ? 9.203 11.797 4.359 1 98.94 199 SER A CA 1
ATOM 1520 C C . SER A 1 199 ? 7.715 11.75 4.027 1 98.94 199 SER A C 1
ATOM 1522 O O . SER A 1 199 ? 7.23 12.562 3.234 1 98.94 199 SER A O 1
ATOM 1524 N N . ALA A 1 200 ? 7.023 10.82 4.566 1 98.94 200 ALA A N 1
ATOM 1525 C CA . ALA A 1 200 ? 5.578 10.719 4.371 1 98.94 200 ALA A CA 1
ATOM 1526 C C . ALA A 1 200 ? 4.82 11.258 5.578 1 98.94 200 ALA A C 1
ATOM 1528 O O . ALA A 1 200 ? 4.992 10.766 6.699 1 98.94 200 ALA A O 1
ATOM 1529 N N . MET A 1 201 ? 4.078 12.258 5.383 1 98.94 201 MET A N 1
ATOM 1530 C CA . MET A 1 201 ? 3.084 12.641 6.379 1 98.94 201 MET A CA 1
ATOM 1531 C C . MET A 1 201 ? 1.769 11.906 6.148 1 98.94 201 MET A C 1
ATOM 1533 O O . MET A 1 201 ? 1.258 11.875 5.027 1 98.94 201 MET A O 1
ATOM 1537 N N . MET A 1 202 ? 1.21 11.328 7.188 1 98.69 202 MET A N 1
ATOM 1538 C CA . MET A 1 202 ? -0.016 10.555 7.023 1 98.69 202 MET A CA 1
ATOM 1539 C C . MET A 1 202 ? -1.043 10.93 8.086 1 98.69 202 MET A C 1
ATOM 1541 O O . MET A 1 202 ? -0.68 11.344 9.188 1 98.69 202 MET A O 1
ATOM 1545 N N . ILE A 1 203 ? -2.283 10.828 7.766 1 98.69 203 ILE A N 1
ATOM 1546 C CA . ILE A 1 203 ? -3.402 11.039 8.68 1 98.69 203 ILE A CA 1
ATOM 1547 C C . ILE A 1 203 ? -3.887 9.695 9.219 1 98.69 203 ILE A C 1
ATOM 1549 O O . ILE A 1 203 ? -4.566 8.945 8.523 1 98.69 203 ILE A O 1
ATOM 1553 N N . ALA A 1 204 ? -3.582 9.438 10.461 1 98.38 204 ALA A N 1
ATOM 1554 C CA . ALA A 1 204 ? -3.959 8.172 11.086 1 98.38 204 ALA A CA 1
ATOM 1555 C C . ALA A 1 204 ? -5.188 8.352 11.977 1 98.38 204 ALA A C 1
ATOM 1557 O O . ALA A 1 204 ? -5.121 8.117 13.188 1 98.38 204 ALA A O 1
ATOM 1558 N N . ASP A 1 205 ? -6.359 8.664 11.336 1 97.88 205 ASP A N 1
ATOM 1559 C CA . ASP A 1 205 ? -7.559 8.992 12.102 1 97.88 205 ASP A CA 1
ATOM 1560 C C . ASP A 1 205 ? -8.609 7.895 11.969 1 97.88 205 ASP A C 1
ATOM 1562 O O . ASP A 1 205 ? -9.734 8.039 12.461 1 97.88 205 ASP A O 1
ATOM 1566 N N . GLY A 1 206 ? -8.289 6.84 11.188 1 97.31 206 GLY A N 1
ATOM 1567 C CA . GLY A 1 206 ? -9.219 5.734 11.008 1 97.31 206 GLY A CA 1
ATOM 1568 C C . GLY A 1 206 ? -10.18 5.949 9.859 1 97.31 206 GLY A C 1
ATOM 1569 O O . GLY A 1 206 ? -10.984 5.07 9.539 1 97.31 206 GLY A O 1
ATOM 1570 N N . HIS A 1 207 ? -10.078 7.074 9.102 1 96.5 207 HIS A N 1
ATOM 1571 C CA . HIS A 1 207 ? -11.023 7.398 8.047 1 96.5 207 HIS A CA 1
ATOM 1572 C C . HIS A 1 207 ? -10.305 7.73 6.742 1 96.5 207 HIS A C 1
ATOM 1574 O O . HIS A 1 207 ? -10.758 7.355 5.66 1 96.5 207 HIS A O 1
ATOM 1580 N N . HIS A 1 208 ? -9.195 8.398 6.809 1 97.44 208 HIS A N 1
ATOM 1581 C CA . HIS A 1 208 ? -8.539 8.945 5.625 1 97.44 208 HIS A CA 1
ATOM 1582 C C . HIS A 1 208 ? -7.824 7.848 4.844 1 97.44 208 HIS A C 1
ATOM 1584 O O . HIS A 1 208 ? -7.902 7.801 3.613 1 97.44 208 HIS A O 1
ATOM 1590 N N . ILE A 1 209 ? -7.09 7.012 5.465 1 97.75 209 ILE A N 1
ATOM 1591 C CA . ILE A 1 209 ? -6.418 5.887 4.82 1 97.75 209 ILE A CA 1
ATOM 1592 C C . ILE A 1 209 ? -6.617 4.621 5.652 1 97.75 209 ILE A C 1
ATOM 1594 O O . ILE A 1 209 ? -6.641 4.676 6.883 1 97.75 209 ILE A O 1
ATOM 1598 N N . PRO A 1 210 ? -6.824 3.5 5.02 1 97.62 210 PRO A N 1
ATOM 1599 C CA . PRO A 1 210 ? -7.035 2.246 5.746 1 97.62 210 PRO A CA 1
ATOM 1600 C C . PRO A 1 210 ? -5.758 1.709 6.383 1 97.62 210 PRO A C 1
ATOM 1602 O O . PRO A 1 210 ? -4.66 2.139 6.027 1 97.62 210 PRO A O 1
ATOM 1605 N N . PRO A 1 211 ? -5.926 0.727 7.332 1 98.25 211 PRO A N 1
ATOM 1606 C CA . PRO A 1 211 ? -4.773 0.136 8.016 1 98.25 211 PRO A CA 1
ATOM 1607 C C . PRO A 1 211 ? -3.748 -0.448 7.043 1 98.25 211 PRO A C 1
ATOM 1609 O O . PRO A 1 211 ? -2.545 -0.402 7.309 1 98.25 211 PRO A O 1
ATOM 1612 N N . SER A 1 212 ? -4.223 -0.981 5.906 1 98.38 212 SER A N 1
ATOM 1613 C CA . SER A 1 212 ? -3.328 -1.588 4.926 1 98.38 212 SER A CA 1
ATOM 1614 C C . SER A 1 212 ? -2.342 -0.565 4.371 1 98.38 212 SER A C 1
ATOM 1616 O O . SER A 1 212 ? -1.15 -0.853 4.234 1 98.38 212 SER A O 1
ATOM 1618 N N . ILE A 1 213 ? -2.799 0.616 4.09 1 98.56 213 ILE A N 1
ATOM 1619 C CA . ILE A 1 213 ? -1.947 1.663 3.535 1 98.56 213 ILE A CA 1
ATOM 1620 C C . ILE A 1 213 ? -1.034 2.219 4.625 1 98.56 213 ILE A C 1
ATOM 1622 O O . ILE A 1 213 ? 0.147 2.477 4.383 1 98.56 213 ILE A O 1
ATOM 1626 N N . ILE A 1 214 ? -1.576 2.389 5.879 1 98.88 214 ILE A N 1
ATOM 1627 C CA . ILE A 1 214 ? -0.764 2.865 6.992 1 98.88 214 ILE A CA 1
ATOM 1628 C C . ILE A 1 214 ? 0.424 1.929 7.203 1 98.88 214 ILE A C 1
ATOM 1630 O O . ILE A 1 214 ? 1.569 2.377 7.285 1 98.88 214 ILE A O 1
ATOM 1634 N N . LYS A 1 215 ? 0.173 0.603 7.25 1 98.69 215 LYS A N 1
ATOM 1635 C CA . LYS A 1 215 ? 1.21 -0.413 7.41 1 98.69 215 LYS A CA 1
ATOM 1636 C C . LYS A 1 215 ? 2.238 -0.331 6.285 1 98.69 215 LYS A C 1
ATOM 1638 O O . LYS A 1 215 ? 3.443 -0.374 6.535 1 98.69 215 LYS A O 1
ATOM 1643 N N . THR A 1 216 ? 1.742 -0.189 5.086 1 98.75 216 THR A N 1
ATOM 1644 C CA . THR A 1 216 ? 2.613 -0.138 3.918 1 98.75 216 THR A CA 1
ATOM 1645 C C . THR A 1 216 ? 3.496 1.106 3.955 1 98.75 216 THR A C 1
ATOM 1647 O O . THR A 1 216 ? 4.691 1.036 3.654 1 98.75 216 THR A O 1
ATOM 1650 N N . ILE A 1 217 ? 2.934 2.271 4.32 1 98.81 217 ILE A N 1
ATOM 1651 C CA . ILE A 1 217 ? 3.705 3.506 4.414 1 98.81 217 ILE A CA 1
ATOM 1652 C C . ILE A 1 217 ? 4.828 3.336 5.438 1 98.81 217 ILE A C 1
ATOM 1654 O O . ILE A 1 217 ? 5.992 3.609 5.137 1 98.81 217 ILE A O 1
ATOM 1658 N N . ILE A 1 218 ? 4.504 2.816 6.578 1 98.81 218 ILE A N 1
ATOM 1659 C CA . ILE A 1 218 ? 5.457 2.697 7.676 1 98.81 218 ILE A CA 1
ATOM 1660 C C . ILE A 1 218 ? 6.59 1.756 7.2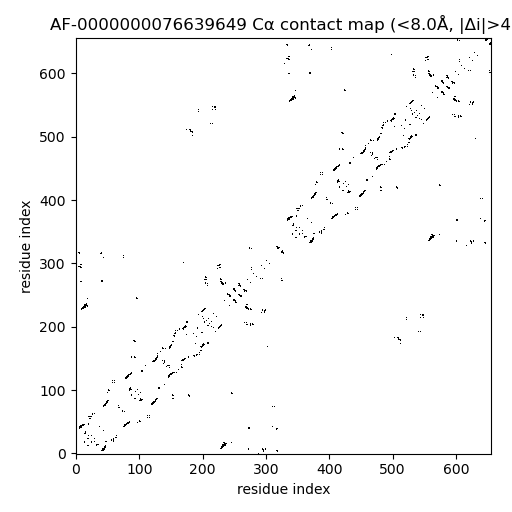77 1 98.81 218 ILE A C 1
ATOM 1662 O O . ILE A 1 218 ? 7.766 2.07 7.473 1 98.81 218 ILE A O 1
ATOM 1666 N N . ARG A 1 219 ? 6.266 0.667 6.703 1 98.56 219 ARG A N 1
ATOM 1667 C CA . ARG A 1 219 ? 7.273 -0.338 6.375 1 98.56 219 ARG A CA 1
ATOM 1668 C C . ARG A 1 219 ? 8.125 0.108 5.195 1 98.56 219 ARG A C 1
ATOM 1670 O O . ARG A 1 219 ? 9.32 -0.203 5.133 1 98.56 219 ARG A O 1
ATOM 1677 N N . THR A 1 220 ? 7.527 0.781 4.227 1 98.69 220 THR A N 1
ATOM 1678 C CA . THR A 1 220 ? 8.273 1.205 3.043 1 98.69 220 THR A CA 1
ATOM 1679 C C . THR A 1 220 ? 9.172 2.391 3.369 1 98.69 220 THR A C 1
ATOM 1681 O O . THR A 1 220 ? 10.344 2.406 2.99 1 98.69 220 THR A O 1
ATOM 1684 N N . LYS A 1 221 ? 8.648 3.387 4.105 1 98.75 221 LYS A N 1
ATOM 1685 C CA . LYS A 1 221 ? 9.383 4.621 4.383 1 98.75 221 LYS A CA 1
ATOM 1686 C C . LYS A 1 221 ? 10.383 4.422 5.52 1 98.75 221 LYS A C 1
ATOM 1688 O O . LYS A 1 221 ? 11.43 5.07 5.555 1 98.75 221 LYS A O 1
ATOM 1693 N N . GLY A 1 222 ? 10.031 3.525 6.461 1 98.5 222 GLY A N 1
ATOM 1694 C CA . GLY A 1 222 ? 10.781 3.426 7.703 1 98.5 222 GLY A CA 1
ATOM 1695 C C . GLY A 1 222 ? 10.336 4.43 8.75 1 98.5 222 GLY A C 1
ATOM 1696 O O . GLY A 1 222 ? 9.719 5.445 8.422 1 98.5 222 GLY A O 1
ATOM 1697 N N . ILE A 1 223 ? 10.695 4.168 9.953 1 98.44 223 ILE A N 1
ATOM 1698 C CA . ILE A 1 223 ? 10.219 4.934 11.102 1 98.44 223 ILE A CA 1
ATOM 1699 C C . ILE A 1 223 ? 10.727 6.371 11.008 1 98.44 223 ILE A C 1
ATOM 1701 O O . ILE A 1 223 ? 9.977 7.32 11.258 1 98.44 223 ILE A O 1
ATOM 1705 N N . SER A 1 224 ? 11.953 6.625 10.578 1 98.56 224 SER A N 1
ATOM 1706 C CA . SER A 1 224 ? 12.57 7.945 10.586 1 98.56 224 SER A CA 1
ATOM 1707 C C . SER A 1 224 ? 11.93 8.867 9.555 1 98.56 224 SER A C 1
ATOM 1709 O O . SER A 1 224 ? 12.078 10.094 9.633 1 98.56 224 SER A O 1
ATOM 1711 N N . LYS A 1 225 ? 11.156 8.258 8.578 1 98.75 225 LYS A N 1
ATOM 1712 C CA . LYS A 1 225 ? 10.578 9.055 7.5 1 98.75 225 LYS A CA 1
ATOM 1713 C C . LYS A 1 225 ? 9.055 9.008 7.539 1 98.75 225 LYS A C 1
ATOM 1715 O O . LYS A 1 225 ? 8.398 9.273 6.531 1 98.75 225 LYS A O 1
ATOM 1720 N N . THR A 1 226 ? 8.531 8.602 8.641 1 98.94 226 THR A N 1
ATOM 1721 C CA . THR A 1 226 ? 7.086 8.594 8.852 1 98.94 226 THR A CA 1
ATOM 1722 C C . THR A 1 226 ? 6.684 9.672 9.859 1 98.94 226 THR A C 1
ATOM 1724 O O . THR A 1 226 ? 7.277 9.781 10.93 1 98.94 226 THR A O 1
ATOM 1727 N N . ILE A 1 227 ? 5.699 10.523 9.484 1 98.94 227 ILE A N 1
ATOM 1728 C CA . ILE A 1 227 ? 5.203 11.602 10.336 1 98.94 227 ILE A CA 1
ATOM 1729 C C . ILE A 1 227 ? 3.676 11.555 10.383 1 98.94 227 ILE A C 1
ATOM 1731 O O . ILE A 1 227 ? 3.021 11.375 9.352 1 98.94 227 ILE A O 1
ATOM 1735 N N . VAL A 1 228 ? 3.104 11.664 11.539 1 98.88 228 VAL A N 1
ATOM 1736 C CA . VAL A 1 228 ? 1.652 11.734 11.672 1 98.88 228 VAL A CA 1
ATOM 1737 C C . VAL A 1 228 ? 1.209 13.195 11.742 1 98.88 228 VAL A C 1
ATOM 1739 O O . VAL A 1 228 ? 1.85 14.016 12.406 1 98.88 228 VAL A O 1
ATOM 1742 N N . VAL A 1 229 ? 0.194 13.523 11 1 98.88 229 VAL A N 1
ATOM 1743 C CA . VAL A 1 229 ? -0.501 14.805 11.086 1 98.88 229 VAL A CA 1
ATOM 1744 C C . VAL A 1 229 ? -2 14.57 11.258 1 98.88 229 VAL A C 1
ATOM 1746 O O . VAL A 1 229 ? -2.52 13.523 10.852 1 98.88 229 VAL A O 1
ATOM 1749 N N . SER A 1 230 ? -2.648 15.5 11.844 1 98.56 230 SER A N 1
ATOM 1750 C CA . SER A 1 230 ? -4.086 15.328 12.016 1 98.56 230 SER A CA 1
ATOM 1751 C C . SER A 1 230 ? -4.852 15.797 10.781 1 98.56 230 SER A C 1
ATOM 1753 O O . SER A 1 230 ? -5.891 15.234 10.438 1 98.56 230 SER A O 1
ATOM 1755 N N . ASP A 1 231 ? -4.293 16.828 10.172 1 98 231 ASP A N 1
ATOM 1756 C CA . ASP A 1 231 ? -5.059 17.562 9.172 1 98 231 ASP A CA 1
ATOM 1757 C C . ASP A 1 231 ? -6.422 17.984 9.711 1 98 231 ASP A C 1
ATOM 1759 O O . ASP A 1 231 ? -7.434 17.891 9.008 1 98 231 ASP A O 1
ATOM 1763 N N . ALA A 1 232 ? -6.453 18.391 10.914 1 97.38 232 ALA A N 1
ATOM 1764 C CA . ALA A 1 232 ? -7.684 18.781 11.602 1 97.38 232 ALA A CA 1
ATOM 1765 C C . ALA A 1 232 ? -8.398 19.906 10.852 1 97.38 232 ALA A C 1
ATOM 1767 O O . ALA A 1 232 ? -7.789 20.922 10.516 1 97.38 232 ALA A O 1
ATOM 1768 N N . SER A 1 233 ? -9.641 19.656 10.648 1 96.12 233 SER A N 1
ATOM 1769 C CA . SER A 1 233 ? -10.5 20.688 10.078 1 96.12 233 SER A CA 1
ATOM 1770 C C . SER A 1 233 ? -10.953 21.672 11.148 1 96.12 233 SER A C 1
ATOM 1772 O O . SER A 1 233 ? -10.844 21.406 12.344 1 96.12 233 SER A O 1
ATOM 1774 N N . PRO A 1 234 ? -11.523 22.781 10.703 1 96.25 234 PRO A N 1
ATOM 1775 C CA . PRO A 1 234 ? -12.094 23.75 11.656 1 96.25 234 PRO A CA 1
ATOM 1776 C C . PRO A 1 234 ? -13.156 23.125 12.555 1 96.25 234 PRO A C 1
ATOM 1778 O O . PRO A 1 234 ? -13.383 23.594 13.672 1 96.25 234 PRO A O 1
ATOM 1781 N N . ILE A 1 235 ? -13.711 22.016 12.148 1 94.75 235 ILE A N 1
ATOM 1782 C CA . ILE A 1 235 ? -14.836 21.484 12.898 1 94.75 235 ILE A CA 1
ATOM 1783 C C . ILE A 1 235 ? -14.336 20.406 13.875 1 94.75 235 ILE A C 1
ATOM 1785 O O . ILE A 1 235 ? -15.109 19.906 14.695 1 94.75 235 ILE A O 1
ATOM 1789 N N . ALA A 1 236 ? -13.109 20.031 13.852 1 95.56 236 ALA A N 1
ATOM 1790 C CA . ALA A 1 236 ? -12.562 19.141 14.875 1 95.56 236 ALA A CA 1
ATOM 1791 C C . ALA A 1 236 ? -12.875 19.656 16.281 1 95.56 236 ALA A C 1
ATOM 1793 O O . ALA A 1 236 ? -12.805 20.859 16.531 1 95.56 236 ALA A O 1
ATOM 1794 N N . GLY A 1 237 ? -13.289 18.75 17.188 1 93.94 237 GLY A N 1
ATOM 1795 C CA . GLY A 1 237 ? -13.625 19.125 18.547 1 93.94 237 GLY A CA 1
ATOM 1796 C C . GLY A 1 237 ? -15.086 19.469 18.734 1 93.94 237 GLY A C 1
ATOM 1797 O O . GLY A 1 237 ? -15.547 19.672 19.859 1 93.94 237 GLY A O 1
ATOM 1798 N N . LEU A 1 238 ? -15.82 19.578 17.656 1 95.81 238 LEU A N 1
ATOM 1799 C CA . LEU A 1 238 ? -17.25 19.828 17.75 1 95.81 238 LEU A CA 1
ATOM 1800 C C . LEU A 1 238 ? -18.031 18.516 17.781 1 95.81 238 LEU A C 1
ATOM 1802 O O . LEU A 1 238 ? -17.516 17.469 17.375 1 95.81 238 LEU A O 1
ATOM 1806 N N . PRO A 1 239 ? -19.281 18.547 18.281 1 96 239 PRO A N 1
ATOM 1807 C CA . PRO A 1 239 ? -20.109 17.344 18.281 1 96 239 PRO A CA 1
ATOM 1808 C C . PRO A 1 239 ? -20.578 16.953 16.875 1 96 239 PRO A C 1
ATOM 1810 O O . PRO A 1 239 ? -20.547 17.781 15.961 1 96 239 PRO A O 1
ATOM 1813 N N . PRO A 1 240 ? -20.953 15.664 16.719 1 97 240 PRO A N 1
ATOM 1814 C CA . PRO A 1 240 ? -21.531 15.273 15.438 1 97 240 PRO A CA 1
ATOM 1815 C C . PRO A 1 240 ? -22.672 16.188 14.992 1 97 240 PRO A C 1
ATOM 1817 O O . PRO A 1 240 ? -23.406 16.703 15.836 1 97 240 PRO A O 1
ATOM 1820 N N . GLY A 1 241 ? -22.812 16.406 13.695 1 97.19 241 GLY A N 1
ATOM 1821 C CA . GLY A 1 241 ? -23.844 17.281 13.156 1 97.19 241 GLY A CA 1
ATOM 1822 C C . GLY A 1 241 ? -23.531 17.766 11.75 1 97.19 241 GLY A C 1
ATOM 1823 O O . GLY A 1 241 ? -22.641 17.234 11.086 1 97.19 241 GLY A O 1
ATOM 1824 N N . GLU A 1 242 ? -24.328 18.672 11.281 1 96.69 242 GLU A N 1
ATOM 1825 C CA . GLU A 1 242 ? -24.141 19.328 9.984 1 96.69 242 GLU A CA 1
ATOM 1826 C C . GLU A 1 242 ? -23.469 20.688 10.141 1 96.69 242 GLU A C 1
ATOM 1828 O O . GLU A 1 242 ? -23.844 21.469 11.023 1 96.69 242 GLU A O 1
ATOM 1833 N N . TYR A 1 243 ? -22.422 20.859 9.375 1 95.5 243 TYR A N 1
ATOM 1834 C CA . TYR A 1 243 ? -21.656 22.094 9.438 1 95.5 243 TYR A CA 1
ATOM 1835 C C . TYR A 1 243 ? -21.297 22.594 8.047 1 95.5 243 TYR A C 1
ATOM 1837 O O . TYR A 1 243 ? -21.594 21.938 7.047 1 95.5 243 TYR A O 1
ATOM 1845 N N . ASN A 1 244 ? -20.859 23.797 8.008 1 90.56 244 ASN A N 1
ATOM 1846 C CA . ASN A 1 244 ? -20.156 24.359 6.855 1 90.56 244 ASN A CA 1
ATOM 1847 C C . ASN A 1 244 ? -18.688 24.625 7.168 1 90.56 244 ASN A C 1
ATOM 1849 O O . ASN A 1 244 ? -18.359 25.219 8.195 1 90.56 244 ASN A O 1
ATOM 1853 N N . THR A 1 245 ? -17.875 24.031 6.359 1 86.31 245 THR A N 1
ATOM 1854 C CA . THR A 1 245 ? -16.453 24.234 6.613 1 86.31 245 THR A CA 1
ATOM 1855 C C . THR A 1 245 ? -15.648 24.188 5.312 1 86.31 245 THR A C 1
ATOM 1857 O O . THR A 1 245 ? -16 23.438 4.402 1 86.31 245 THR A O 1
ATOM 1860 N N . LEU A 1 246 ? -14.586 25.031 5.215 1 79.69 246 LEU A N 1
ATOM 1861 C CA . LEU A 1 246 ? -13.664 25.047 4.09 1 79.69 246 LEU A CA 1
ATOM 1862 C C . LEU A 1 246 ? -14.414 25.125 2.766 1 79.69 246 LEU A C 1
ATOM 1864 O O . LEU A 1 246 ? -14.078 24.422 1.811 1 79.69 246 LEU A O 1
ATOM 1868 N N . GLY A 1 247 ? -15.539 25.812 2.812 1 77.38 247 GLY A N 1
ATOM 1869 C CA . GLY A 1 247 ? -16.312 26.062 1.611 1 77.38 247 GLY A CA 1
ATOM 1870 C C . GLY A 1 247 ? -17.25 24.922 1.251 1 77.38 247 GLY A C 1
ATOM 1871 O O . GLY A 1 247 ? -17.781 24.875 0.141 1 77.38 247 GLY A O 1
ATOM 1872 N N . ASN A 1 248 ? -17.406 23.969 2.182 1 83.12 248 ASN A N 1
ATOM 1873 C CA . ASN A 1 248 ? -18.234 22.797 1.934 1 83.12 248 ASN A CA 1
ATOM 1874 C C . ASN A 1 248 ? -19.312 22.625 3.002 1 83.12 248 ASN A C 1
ATOM 1876 O O . ASN A 1 248 ? -19.078 22.938 4.172 1 83.12 248 ASN A O 1
ATOM 1880 N N . GLU A 1 249 ? -20.484 22.172 2.496 1 90.5 249 GLU A N 1
ATOM 1881 C CA . GLU A 1 249 ? -21.422 21.578 3.438 1 90.5 249 GLU A CA 1
ATOM 1882 C C . GLU A 1 249 ? -20.984 20.172 3.83 1 90.5 249 GLU A C 1
ATOM 1884 O O . GLU A 1 249 ? -20.656 19.344 2.965 1 90.5 249 GLU A O 1
ATOM 1889 N N . VAL A 1 250 ? -20.922 19.938 5.199 1 94.44 250 VAL A N 1
ATOM 1890 C CA . VAL A 1 250 ? -20.344 18.672 5.613 1 94.44 250 VAL A CA 1
ATOM 1891 C C . VAL A 1 250 ? -21.188 18.047 6.711 1 94.44 250 VAL A C 1
ATOM 1893 O O . VAL A 1 250 ? -21.969 18.734 7.375 1 94.44 250 VAL A O 1
ATOM 1896 N N . ILE A 1 251 ? -21.109 16.734 6.809 1 96.25 251 ILE A N 1
ATOM 1897 C CA . ILE A 1 251 ? -21.688 15.969 7.902 1 96.25 251 ILE A CA 1
ATOM 1898 C C . ILE A 1 251 ? -20.578 15.344 8.742 1 96.25 251 ILE A C 1
ATOM 1900 O O . ILE A 1 251 ? -19.672 14.703 8.195 1 96.25 251 ILE A O 1
ATOM 1904 N N . LEU A 1 252 ? -20.578 15.617 10.016 1 96.94 252 LEU A N 1
ATOM 1905 C CA . LEU A 1 252 ? -19.719 14.922 10.984 1 96.94 252 LEU A CA 1
ATOM 1906 C C . LEU A 1 252 ? -20.484 13.797 11.672 1 96.94 252 LEU A C 1
ATOM 1908 O O . LEU A 1 252 ? -21.453 14.047 12.406 1 96.94 252 LEU A O 1
ATOM 1912 N N . GLU A 1 253 ? -20.031 12.609 11.453 1 96.69 253 GLU A N 1
ATOM 1913 C CA . GLU A 1 253 ? -20.656 11.438 12.062 1 96.69 253 GLU A CA 1
ATOM 1914 C C . GLU A 1 253 ? -20.125 11.18 13.461 1 96.69 253 GLU A C 1
ATOM 1916 O O . GLU A 1 253 ? -19.062 11.695 13.828 1 96.69 253 GLU A O 1
ATOM 1921 N N . GLU A 1 254 ? -20.828 10.398 14.211 1 95.25 254 GLU A N 1
ATOM 1922 C CA . GLU A 1 254 ? -20.406 9.992 15.547 1 95.25 254 GLU A CA 1
ATOM 1923 C C . GLU A 1 254 ? -19.062 9.266 15.5 1 95.25 254 GLU A C 1
ATOM 1925 O O . GLU A 1 254 ? -18.266 9.375 16.422 1 95.25 254 GLU A O 1
ATOM 1930 N N . SER A 1 255 ? -18.797 8.586 14.477 1 93.81 255 SER A N 1
ATOM 1931 C CA . SER A 1 255 ? -17.562 7.824 14.305 1 93.81 255 SER A CA 1
ATOM 1932 C C . SER A 1 255 ? -16.359 8.742 14.125 1 93.81 255 SER A C 1
ATOM 1934 O O . SER A 1 255 ? -15.211 8.305 14.242 1 93.81 255 SER A O 1
ATOM 1936 N N . GLY A 1 256 ? -16.641 10.008 13.75 1 94.81 256 GLY A N 1
ATOM 1937 C CA . GLY A 1 256 ? -15.562 10.953 13.484 1 94.81 256 GLY A CA 1
ATOM 1938 C C . GLY A 1 256 ? -15.352 11.203 12 1 94.81 256 GLY A C 1
ATOM 1939 O O . GLY A 1 256 ? -14.539 12.055 11.617 1 94.81 256 GLY A O 1
ATOM 1940 N N . ARG A 1 257 ? -16.141 10.523 11.211 1 94.5 257 ARG A N 1
ATOM 1941 C CA . ARG A 1 257 ? -16.031 10.719 9.766 1 94.5 257 ARG A CA 1
ATOM 1942 C C . ARG A 1 257 ? -16.609 12.07 9.359 1 94.5 257 ARG A C 1
ATOM 1944 O O . ARG A 1 257 ? -17.734 12.398 9.727 1 94.5 257 ARG A O 1
ATOM 1951 N N . LEU A 1 258 ? -15.875 12.82 8.609 1 93.94 258 LEU A N 1
ATOM 1952 C CA . LEU A 1 258 ? -16.266 14.141 8.125 1 93.94 258 LEU A CA 1
ATOM 1953 C C . LEU A 1 258 ? -16.25 14.188 6.598 1 93.94 258 LEU A C 1
ATOM 1955 O O . LEU A 1 258 ? -15.188 14.047 5.984 1 93.94 258 LEU A O 1
ATOM 1959 N N . TYR A 1 259 ? -17.406 14.406 6 1 90.56 259 TYR A N 1
ATOM 1960 C CA . TYR A 1 259 ? -17.453 14.289 4.547 1 90.56 259 TYR A CA 1
ATOM 1961 C C . TYR A 1 259 ? -18.5 15.211 3.957 1 90.56 259 TYR A C 1
ATOM 1963 O O . TYR A 1 259 ? -19.391 15.68 4.672 1 90.56 259 TYR A O 1
ATOM 1971 N N . ASN A 1 260 ? -18.297 15.555 2.705 1 89.44 260 ASN A N 1
ATOM 1972 C CA . ASN A 1 260 ? -19.328 16.219 1.905 1 89.44 260 ASN A CA 1
ATOM 1973 C C . ASN A 1 260 ? -20.375 15.227 1.418 1 89.44 260 ASN A C 1
ATOM 1975 O O . ASN A 1 260 ? -20.078 14.328 0.627 1 89.44 260 ASN A O 1
ATOM 1979 N N . PRO A 1 261 ? -21.562 15.383 1.851 1 90.38 261 PRO A N 1
ATOM 1980 C CA . PRO A 1 261 ? -22.578 14.375 1.514 1 90.38 261 PRO A CA 1
ATOM 1981 C C . PRO A 1 261 ? -22.875 14.32 0.018 1 90.38 261 PRO A C 1
ATOM 1983 O O . PRO A 1 261 ? -23.375 13.305 -0.479 1 90.38 261 PRO A O 1
ATOM 1986 N N . GLU A 1 262 ? -22.578 15.375 -0.703 1 86.69 262 GLU A N 1
ATOM 1987 C CA . GLU A 1 262 ? -22.844 15.406 -2.139 1 86.69 262 GLU A CA 1
ATOM 1988 C C . GLU A 1 262 ? -21.797 14.617 -2.91 1 86.69 262 GLU A C 1
ATOM 1990 O O . GLU A 1 262 ? -22.125 13.906 -3.865 1 86.69 262 GLU A O 1
ATOM 1995 N N . THR A 1 263 ? -20.578 14.711 -2.482 1 80.38 263 THR A N 1
ATOM 1996 C CA . THR A 1 263 ? -19.484 14.102 -3.232 1 80.38 263 THR A CA 1
ATOM 1997 C C . THR A 1 263 ? -19.016 12.828 -2.551 1 80.38 263 THR A C 1
ATOM 1999 O O . THR A 1 263 ? -18.406 11.969 -3.191 1 80.38 263 THR A O 1
ATOM 2002 N N . GLY A 1 264 ? -19.25 12.766 -1.255 1 81.44 264 GLY A N 1
ATOM 2003 C CA . GLY A 1 264 ? -18.719 11.656 -0.487 1 81.44 264 GLY A CA 1
ATOM 2004 C C . GLY A 1 264 ? -17.266 11.836 -0.091 1 81.44 264 GLY A C 1
ATOM 2005 O O . GLY A 1 264 ? -16.719 11.039 0.678 1 81.44 264 GLY A O 1
ATOM 2006 N N . TYR A 1 265 ? -16.609 12.914 -0.499 1 81 265 TYR A N 1
ATOM 2007 C CA . TYR A 1 265 ? -15.211 13.156 -0.189 1 81 265 TYR A CA 1
ATOM 2008 C C . TYR A 1 265 ? -15.039 13.625 1.251 1 81 265 TYR A C 1
ATOM 2010 O O . TYR A 1 265 ? -15.875 14.375 1.767 1 81 265 TYR A O 1
ATOM 2018 N N . LEU A 1 266 ? -13.977 13.25 1.76 1 87.5 266 LEU A N 1
ATOM 2019 C CA . LEU A 1 266 ? -13.602 13.75 3.078 1 87.5 266 LEU A CA 1
ATOM 2020 C C . LEU A 1 266 ? -13.18 15.219 3.002 1 87.5 266 LEU A C 1
ATOM 2022 O O . LEU A 1 266 ? -12.617 15.648 1.995 1 87.5 266 LEU A O 1
ATOM 2026 N N . VAL A 1 267 ? -13.547 15.961 3.965 1 87.75 267 VAL A N 1
ATOM 2027 C CA . VAL A 1 267 ? -13.18 17.375 4.055 1 87.75 267 VAL A CA 1
ATOM 2028 C C . VAL A 1 267 ? -12.383 17.609 5.332 1 87.75 267 VAL A C 1
ATOM 2030 O O . VAL A 1 267 ? -12.906 18.141 6.312 1 87.75 267 VAL A O 1
ATOM 2033 N N . GLY A 1 268 ? -11.016 17.312 5.32 1 90.38 268 GLY A N 1
ATOM 2034 C CA . GLY A 1 268 ? -10.203 17.328 6.531 1 90.38 268 GLY A CA 1
ATOM 2035 C C . GLY A 1 268 ? -10.609 16.266 7.535 1 90.38 268 GLY A C 1
ATOM 2036 O O . GLY A 1 268 ? -11.438 15.391 7.23 1 90.38 268 GLY A O 1
ATOM 2037 N N . SER A 1 269 ? -9.906 16.328 8.602 1 95.38 269 SER A N 1
ATOM 2038 C CA . SER A 1 269 ? -10.188 15.383 9.68 1 95.38 269 SER A CA 1
ATOM 2039 C C . SER A 1 269 ? -10.898 16.062 10.844 1 95.38 269 SER A C 1
ATOM 2041 O O . SER A 1 269 ? -10.781 17.281 11.023 1 95.38 269 SER A O 1
ATOM 2043 N N . SER A 1 270 ? -11.641 15.305 11.562 1 95.19 270 SER A N 1
ATOM 2044 C CA . SER A 1 270 ? -12.227 15.812 12.797 1 95.19 270 SER A CA 1
ATOM 2045 C C . SER A 1 270 ? -11.414 15.375 14.008 1 95.19 270 SER A C 1
ATOM 2047 O O . SER A 1 270 ? -11.797 15.656 15.148 1 95.19 270 SER A O 1
ATOM 2049 N N . SER A 1 271 ? -10.312 14.758 13.781 1 95.38 271 SER A N 1
ATOM 2050 C CA . SER A 1 271 ? -9.531 14.148 14.852 1 95.38 271 SER A CA 1
ATOM 2051 C C . SER A 1 271 ? -8.406 15.078 15.312 1 95.38 271 SER A C 1
ATOM 2053 O O . SER A 1 271 ? -7.844 15.82 14.508 1 95.38 271 SER A O 1
ATOM 2055 N N . THR A 1 272 ? -8.117 15.023 16.594 1 94.19 272 THR A N 1
ATOM 2056 C CA . THR A 1 272 ? -6.922 15.648 17.141 1 94.19 272 THR A CA 1
ATOM 2057 C C . THR A 1 272 ? -5.707 14.742 16.953 1 94.19 272 THR A C 1
ATOM 2059 O O . THR A 1 272 ? -5.848 13.57 16.594 1 94.19 272 THR A O 1
ATOM 2062 N N . MET A 1 273 ? -4.633 15.281 17.234 1 97.31 273 MET A N 1
ATOM 2063 C CA . MET A 1 273 ? -3.414 14.477 17.156 1 97.31 273 MET A CA 1
ATOM 2064 C C . MET A 1 273 ? -3.461 13.328 18.156 1 97.31 273 MET A C 1
ATOM 2066 O O . MET A 1 273 ? -2.969 12.234 17.875 1 97.31 273 MET A O 1
ATOM 2070 N N . LEU A 1 274 ? -3.936 13.641 19.375 1 96.56 274 LEU A N 1
ATOM 2071 C CA . LEU A 1 274 ? -4.062 12.594 20.375 1 96.56 274 LEU A CA 1
ATOM 2072 C C . LEU A 1 274 ? -4.891 11.43 19.844 1 96.56 274 LEU A C 1
ATOM 2074 O O . LEU A 1 274 ? -4.531 10.266 20.047 1 96.56 274 LEU A O 1
ATOM 2078 N N . GLU A 1 275 ? -5.977 11.719 19.234 1 96.38 275 GLU A N 1
ATOM 2079 C CA . GLU A 1 275 ? -6.844 10.688 18.672 1 96.38 275 GLU A CA 1
ATOM 2080 C C . GLU A 1 275 ? -6.141 9.922 17.547 1 96.38 275 GLU A C 1
ATOM 2082 O O . GLU A 1 275 ? -6.242 8.703 17.469 1 96.38 275 GLU A O 1
ATOM 2087 N N . CYS A 1 276 ? -5.426 10.641 16.672 1 98.38 276 CYS A N 1
ATOM 2088 C CA . CYS A 1 276 ? -4.668 10.008 15.594 1 98.38 276 CYS A CA 1
ATOM 2089 C C . CYS A 1 276 ? -3.625 9.047 16.141 1 98.38 276 CYS A C 1
ATOM 2091 O O . CYS A 1 276 ? -3.486 7.926 15.656 1 98.38 276 CYS A O 1
ATOM 2093 N N . MET A 1 277 ? -2.947 9.492 17.172 1 98.12 277 MET A N 1
ATOM 2094 C CA . MET A 1 277 ? -1.878 8.688 17.75 1 98.12 277 MET A CA 1
ATOM 2095 C C . MET A 1 277 ? -2.441 7.445 18.438 1 98.12 277 MET A C 1
ATOM 2097 O O . MET A 1 277 ? -1.831 6.375 18.406 1 98.12 277 MET A O 1
ATOM 2101 N N . ASN A 1 278 ? -3.531 7.598 19.094 1 97.69 278 ASN A N 1
ATOM 2102 C CA . ASN A 1 278 ? -4.164 6.445 19.719 1 97.69 278 ASN A CA 1
ATOM 2103 C C . ASN A 1 278 ? -4.672 5.445 18.688 1 97.69 278 ASN A C 1
ATOM 2105 O O . ASN A 1 278 ? -4.605 4.234 18.891 1 97.69 278 ASN A O 1
ATOM 2109 N N . TYR A 1 279 ? -5.254 5.926 17.656 1 98.12 279 TYR A N 1
ATOM 2110 C CA . TYR A 1 279 ? -5.652 5.012 16.594 1 98.12 279 TYR A CA 1
ATOM 2111 C C . TYR A 1 279 ? -4.449 4.25 16.047 1 98.12 279 TYR A C 1
ATOM 2113 O O . TYR A 1 279 ? -4.492 3.025 15.914 1 98.12 279 TYR A O 1
ATOM 2121 N N . LEU A 1 280 ? -3.393 5.004 15.719 1 98.69 280 LEU A N 1
ATOM 2122 C CA . LEU A 1 280 ? -2.18 4.363 15.227 1 98.69 280 LEU A CA 1
ATOM 2123 C C . LEU A 1 280 ? -1.683 3.307 16.203 1 98.69 280 LEU A C 1
ATOM 2125 O O . LEU A 1 280 ? -1.275 2.215 15.805 1 98.69 280 LEU A O 1
ATOM 2129 N N . ARG A 1 281 ? -1.682 3.66 17.453 1 97.81 281 ARG A N 1
ATOM 2130 C CA . ARG A 1 281 ? -1.262 2.717 18.484 1 97.81 281 ARG A CA 1
ATOM 2131 C C . ARG A 1 281 ? -2.111 1.451 18.453 1 97.81 281 ARG A C 1
ATOM 2133 O O . ARG A 1 281 ? -1.593 0.343 18.594 1 97.81 281 ARG A O 1
ATOM 2140 N N . SER A 1 282 ? -3.41 1.609 18.25 1 97.88 282 SER A N 1
ATOM 2141 C CA . SER A 1 282 ? -4.344 0.489 18.266 1 97.88 282 SER A CA 1
ATOM 2142 C C . SER A 1 282 ? -4.051 -0.504 17.156 1 97.88 282 SER A C 1
ATOM 2144 O O . SER A 1 282 ? -4.469 -1.663 17.219 1 97.88 282 SER A O 1
ATOM 2146 N N . LEU A 1 283 ? -3.363 -0.1 16.141 1 97.81 283 LEU A N 1
ATOM 2147 C CA . LEU A 1 283 ? -3.062 -0.971 15.008 1 97.81 283 LEU A CA 1
ATOM 2148 C C . LEU A 1 283 ? -1.917 -1.92 15.344 1 97.81 283 LEU A C 1
ATOM 2150 O O . LEU A 1 283 ? -1.666 -2.879 14.609 1 97.81 283 LEU A O 1
ATOM 2154 N N . ASP A 1 284 ? -1.188 -1.622 16.438 1 97.25 284 ASP A N 1
ATOM 2155 C CA . ASP A 1 284 ? -0.127 -2.49 16.938 1 97.25 284 ASP A CA 1
ATOM 2156 C C . ASP A 1 284 ? 0.964 -2.682 15.883 1 97.25 284 ASP A C 1
ATOM 2158 O O . ASP A 1 284 ? 1.427 -3.801 15.656 1 97.25 284 ASP A O 1
ATOM 2162 N N . LEU A 1 285 ? 1.303 -1.608 15.234 1 97.81 285 LEU A N 1
ATOM 2163 C CA . LEU A 1 285 ? 2.346 -1.627 14.211 1 97.81 285 LEU A CA 1
ATOM 2164 C C . LEU A 1 285 ? 3.656 -1.076 14.758 1 97.81 285 LEU A C 1
ATOM 2166 O O . LEU A 1 285 ? 4.727 -1.344 14.211 1 97.81 285 LEU A O 1
ATOM 2170 N N . LEU A 1 286 ? 3.582 -0.248 15.836 1 97.75 286 LEU A N 1
ATOM 2171 C CA . LEU A 1 286 ? 4.734 0.488 16.344 1 97.75 286 LEU A CA 1
ATOM 2172 C C . LEU A 1 286 ? 4.875 0.302 17.844 1 97.75 286 LEU A C 1
ATOM 2174 O O . LEU A 1 286 ? 3.873 0.214 18.562 1 97.75 286 LEU A O 1
ATOM 2178 N N . THR A 1 287 ? 6.121 0.328 18.297 1 96.56 287 THR A N 1
ATOM 2179 C CA . THR A 1 287 ? 6.383 0.4 19.719 1 96.56 287 THR A CA 1
ATOM 2180 C C . THR A 1 287 ? 6.082 1.797 20.266 1 96.56 287 THR A C 1
ATOM 2182 O O . THR A 1 287 ? 5.895 2.736 19.484 1 96.56 287 THR A O 1
ATOM 2185 N N . ASP A 1 288 ? 6.02 1.946 21.516 1 93.88 288 ASP A N 1
ATOM 2186 C CA . ASP A 1 288 ? 5.777 3.246 22.125 1 93.88 288 ASP A CA 1
ATOM 2187 C C . ASP A 1 288 ? 6.852 4.254 21.734 1 93.88 288 ASP A C 1
ATOM 2189 O O . ASP A 1 288 ? 6.551 5.414 21.453 1 93.88 288 ASP A O 1
ATOM 2193 N N . ASP A 1 289 ? 8.125 3.805 21.719 1 96 289 ASP A N 1
ATOM 2194 C CA . ASP A 1 289 ? 9.219 4.68 21.312 1 96 289 ASP A CA 1
ATOM 2195 C C . ASP A 1 289 ? 9.047 5.152 19.875 1 96 289 ASP A C 1
ATOM 2197 O O . ASP A 1 289 ? 9.312 6.312 19.562 1 96 289 ASP A O 1
ATOM 2201 N N . GLU A 1 290 ? 8.594 4.234 19.031 1 97.88 290 GLU A N 1
ATOM 2202 C CA . GLU A 1 290 ? 8.391 4.574 17.625 1 97.88 290 GLU A CA 1
ATOM 2203 C C . GLU A 1 290 ? 7.207 5.523 17.453 1 97.88 290 GLU A C 1
ATOM 2205 O O . GLU A 1 290 ? 7.219 6.387 16.578 1 97.88 290 GLU A O 1
ATOM 2210 N N . LEU A 1 291 ? 6.238 5.367 18.266 1 97.75 291 LEU A N 1
ATOM 2211 C CA . LEU A 1 291 ? 5.109 6.289 18.25 1 97.75 291 LEU A CA 1
ATOM 2212 C C . LEU A 1 291 ? 5.555 7.703 18.625 1 97.75 291 LEU A C 1
ATOM 2214 O O . LEU A 1 291 ? 5.102 8.68 18.016 1 97.75 291 LEU A O 1
ATOM 2218 N N . MET A 1 292 ? 6.441 7.859 19.562 1 96.38 292 MET A N 1
ATOM 2219 C CA . MET A 1 292 ? 6.984 9.164 19.938 1 96.38 292 MET A CA 1
ATOM 2220 C C . MET A 1 292 ? 7.82 9.742 18.797 1 96.38 292 MET A C 1
ATOM 2222 O O . MET A 1 292 ? 7.824 10.953 18.578 1 96.38 292 MET A O 1
ATOM 2226 N N . GLN A 1 293 ? 8.484 8.836 18.125 1 97.81 293 GLN A N 1
ATOM 2227 C CA . GLN A 1 293 ? 9.297 9.281 17 1 97.81 293 GLN A CA 1
ATOM 2228 C C . GLN A 1 293 ? 8.43 9.891 15.906 1 97.81 293 GLN A C 1
ATOM 2230 O O . GLN A 1 293 ? 8.695 11 15.445 1 97.81 293 GLN A O 1
ATOM 2235 N N . VAL A 1 294 ? 7.328 9.25 15.523 1 98.75 294 VAL A N 1
ATOM 2236 C CA . VAL A 1 294 ? 6.555 9.656 14.352 1 98.75 294 VAL A CA 1
ATOM 2237 C C . VAL A 1 294 ? 5.613 10.797 14.727 1 98.75 294 VAL A C 1
ATOM 2239 O O . VAL A 1 294 ? 5.18 11.562 13.859 1 98.75 294 VAL A O 1
ATOM 2242 N N . GLY A 1 295 ? 5.34 10.992 16.047 1 98.38 295 GLY A N 1
ATOM 2243 C CA . GLY A 1 295 ? 4.371 11.992 16.469 1 98.38 295 GLY A CA 1
ATOM 2244 C C . GLY A 1 295 ? 5.008 13.203 17.125 1 98.38 295 GLY A C 1
ATOM 2245 O O . GLY A 1 295 ? 4.34 14.211 17.344 1 98.38 295 GLY A O 1
ATOM 2246 N N . PHE A 1 296 ? 6.355 13.117 17.438 1 97.94 296 PHE A N 1
ATOM 2247 C CA . PHE A 1 296 ? 7 14.211 18.156 1 97.94 296 PHE A CA 1
ATOM 2248 C C . PHE A 1 296 ? 8.359 14.539 17.547 1 97.94 296 PHE A C 1
ATOM 2250 O O . PHE A 1 296 ? 8.594 15.672 17.109 1 97.94 296 PHE A O 1
ATOM 2257 N N . PHE A 1 297 ? 9.203 13.633 17.391 1 98.25 297 PHE A N 1
ATOM 2258 C CA . PHE A 1 297 ? 10.586 13.922 17.016 1 98.25 297 PHE A CA 1
ATOM 2259 C C . PHE A 1 297 ? 10.688 14.141 15.508 1 98.25 297 PHE A C 1
ATOM 2261 O O . PHE A 1 297 ? 11.32 15.102 15.055 1 98.25 297 PHE A O 1
ATOM 2268 N N . ASN A 1 298 ? 10.086 13.25 14.703 1 98.88 298 ASN A N 1
ATOM 2269 C CA . ASN A 1 298 ? 10.203 13.359 13.258 1 98.88 298 ASN A CA 1
ATOM 2270 C C . ASN A 1 298 ? 9.617 14.672 12.742 1 98.88 298 ASN A C 1
ATOM 2272 O O . ASN A 1 298 ? 10.219 15.336 11.891 1 98.88 298 ASN A O 1
ATOM 2276 N N . PRO A 1 299 ? 8.414 15.039 13.188 1 98.81 299 PRO A N 1
ATOM 2277 C CA . PRO A 1 299 ? 7.883 16.312 12.695 1 98.81 299 PRO A CA 1
ATOM 2278 C C . PRO A 1 299 ? 8.789 17.5 13.039 1 98.81 299 PRO A C 1
ATOM 2280 O O . PRO A 1 299 ? 8.953 18.406 12.227 1 98.81 299 PRO A O 1
ATOM 2283 N N . LEU A 1 300 ? 9.383 17.562 14.18 1 98.44 300 LEU A N 1
ATOM 2284 C CA . LEU A 1 300 ? 10.297 18.625 14.555 1 98.44 300 LEU A CA 1
ATOM 2285 C C . LEU A 1 300 ? 11.547 18.609 13.672 1 98.44 300 LEU A C 1
ATOM 2287 O O . LEU A 1 300 ? 12.016 19.656 13.234 1 98.44 300 LEU A O 1
ATOM 2291 N N . GLN A 1 301 ? 12.008 17.438 13.461 1 98.5 301 GLN A N 1
ATOM 2292 C CA . GLN A 1 301 ? 13.172 17.281 12.602 1 98.5 301 GLN A CA 1
ATOM 2293 C C . GLN A 1 301 ? 12.883 17.797 11.188 1 98.5 301 GLN A C 1
ATOM 2295 O O . GLN A 1 301 ? 13.734 18.438 10.57 1 98.5 301 GLN A O 1
ATOM 2300 N N . LEU A 1 302 ? 11.711 17.531 10.68 1 98.88 302 LEU A N 1
ATOM 2301 C CA . LEU A 1 302 ? 11.344 17.922 9.328 1 98.88 302 LEU A CA 1
ATOM 2302 C C . LEU A 1 302 ? 11.422 19.438 9.164 1 98.88 302 LEU A C 1
ATOM 2304 O O . LEU A 1 302 ? 11.828 19.938 8.102 1 98.88 302 LEU A O 1
ATOM 2308 N N . ILE A 1 303 ? 11.07 20.188 10.203 1 98.5 303 ILE A N 1
ATOM 2309 C CA . ILE A 1 303 ? 10.992 21.625 10.062 1 98.5 303 ILE A CA 1
ATOM 2310 C C . ILE A 1 303 ? 12.156 22.281 10.805 1 98.5 303 ILE A C 1
ATOM 2312 O O . ILE A 1 303 ? 12.117 23.469 11.109 1 98.5 303 ILE A O 1
ATOM 2316 N N . ASP A 1 304 ? 13.156 21.547 11.219 1 97.5 304 ASP A N 1
ATOM 2317 C CA . ASP A 1 304 ? 14.43 22 11.789 1 97.5 304 ASP A CA 1
ATOM 2318 C C . ASP A 1 304 ? 14.203 22.75 13.102 1 97.5 304 ASP A C 1
ATOM 2320 O O . ASP A 1 304 ? 14.734 23.844 13.297 1 97.5 304 ASP A O 1
ATOM 2324 N N . VAL A 1 305 ? 13.375 22.203 13.953 1 96.62 305 VAL A N 1
ATOM 2325 C CA . VAL A 1 305 ? 13.172 22.719 15.305 1 96.62 305 VAL A CA 1
ATOM 2326 C C . VAL A 1 305 ? 13.773 21.766 16.328 1 96.62 305 VAL A C 1
ATOM 2328 O O . VAL A 1 305 ? 13.562 20.547 16.266 1 96.62 305 VAL A O 1
ATOM 2331 N N . GLU A 1 306 ? 14.516 22.281 17.219 1 95 306 GLU A N 1
ATOM 2332 C CA . GLU A 1 306 ? 15.141 21.484 18.266 1 95 306 GLU A CA 1
ATOM 2333 C C . GLU A 1 306 ? 14.117 21.047 19.312 1 95 306 GLU A C 1
ATOM 2335 O O . GLU A 1 306 ? 13.414 21.875 19.875 1 95 306 GLU A O 1
ATOM 2340 N N . PRO A 1 307 ? 14.133 19.766 19.562 1 93.81 307 PRO A N 1
ATOM 2341 C CA . PRO A 1 307 ? 13.133 19.25 20.5 1 93.81 307 PRO A CA 1
ATOM 2342 C C . PRO A 1 307 ? 13.344 19.75 21.938 1 93.81 307 PRO A C 1
ATOM 2344 O O . PRO A 1 307 ? 12.383 19.875 22.688 1 93.81 307 PRO A O 1
ATOM 2347 N N . SER A 1 308 ? 14.555 20.062 22.312 1 89.25 308 SER A N 1
ATOM 2348 C CA . SER A 1 308 ? 14.883 20.391 23.688 1 89.25 308 SER A CA 1
ATOM 2349 C C . SER A 1 308 ? 14.109 21.609 24.172 1 89.25 308 SER A C 1
ATOM 2351 O O . SER A 1 308 ? 13.695 21.672 25.328 1 89.25 308 SER A O 1
ATOM 2353 N N . GLY A 1 309 ? 13.914 22.547 23.312 1 87.06 309 GLY A N 1
ATOM 2354 C CA . GLY A 1 309 ? 13.156 23.734 23.688 1 87.06 309 GLY A CA 1
ATOM 2355 C C . GLY A 1 309 ? 11.711 23.422 24.047 1 87.06 309 GLY A C 1
ATOM 2356 O O . GLY A 1 309 ? 11.188 23.953 25.031 1 87.06 309 GLY A O 1
ATOM 2357 N N . ILE A 1 310 ? 11.172 22.547 23.312 1 89.94 310 ILE A N 1
ATOM 2358 C CA . ILE A 1 310 ? 9.781 22.172 23.547 1 89.94 310 ILE A CA 1
ATOM 2359 C C . ILE A 1 310 ? 9.695 21.297 24.797 1 89.94 310 ILE A C 1
ATOM 2361 O O . ILE A 1 310 ? 8.828 21.516 25.656 1 89.94 310 ILE A O 1
ATOM 2365 N N . ILE A 1 311 ? 10.586 20.375 25 1 88.62 311 ILE A N 1
ATOM 2366 C CA . ILE A 1 311 ? 10.594 19.438 26.109 1 88.62 311 ILE A CA 1
ATOM 2367 C C . ILE A 1 311 ? 10.781 20.203 27.422 1 88.62 311 ILE A C 1
ATOM 2369 O O . ILE A 1 311 ? 10.125 19.906 28.422 1 88.62 311 ILE A O 1
ATOM 2373 N N . ASN A 1 312 ? 11.57 21.188 27.391 1 85.75 312 ASN A N 1
ATOM 2374 C CA . ASN A 1 312 ? 11.914 21.906 28.609 1 85.75 312 ASN A CA 1
ATOM 2375 C C . ASN A 1 312 ? 10.828 22.922 28.984 1 85.75 312 ASN A C 1
ATOM 2377 O O . ASN A 1 312 ? 10.609 23.188 30.172 1 85.75 312 ASN A O 1
ATOM 2381 N N . ASP A 1 313 ? 10.133 23.359 28.016 1 83.12 313 ASP A N 1
ATOM 2382 C CA . ASP A 1 313 ? 9.266 24.5 28.266 1 83.12 313 ASP A CA 1
ATOM 2383 C C . ASP A 1 313 ? 7.805 24.078 28.359 1 83.12 313 ASP A C 1
ATOM 2385 O O . ASP A 1 313 ? 6.988 24.781 28.969 1 83.12 313 ASP A O 1
ATOM 2389 N N . ALA A 1 314 ? 7.574 23 27.797 1 83.94 314 ALA A N 1
ATOM 2390 C CA . ALA A 1 314 ? 6.168 22.609 27.734 1 83.94 314 ALA A CA 1
ATOM 2391 C C . ALA A 1 314 ? 5.75 21.844 28.984 1 83.94 314 ALA A C 1
ATOM 2393 O O . ALA A 1 314 ? 6.543 21.094 29.547 1 83.94 314 ALA A O 1
ATOM 2394 N N . VAL A 1 315 ? 4.566 22.031 29.359 1 83.88 315 VAL A N 1
ATOM 2395 C CA . VAL A 1 315 ? 3.941 21.219 30.406 1 83.88 315 VAL A CA 1
ATOM 2396 C C . VAL A 1 315 ? 3.586 19.844 29.844 1 83.88 315 VAL A C 1
ATOM 2398 O O . VAL A 1 315 ? 3.059 19.734 28.734 1 83.88 315 VAL A O 1
ATOM 2401 N N . SER A 1 316 ? 3.955 18.875 30.594 1 87.06 316 SER A N 1
ATOM 2402 C CA . SER A 1 316 ? 3.586 17.516 30.188 1 87.06 316 SER A CA 1
ATOM 2403 C C . SER A 1 316 ? 2.076 17.312 30.25 1 87.06 316 SER A C 1
ATOM 2405 O O . SER A 1 316 ? 1.481 17.406 31.328 1 87.06 316 SER A O 1
ATOM 2407 N N . LEU A 1 317 ? 1.559 16.969 29.094 1 90.62 317 LEU A N 1
ATOM 2408 C CA . LEU A 1 317 ? 0.102 16.938 29.016 1 90.62 317 LEU A CA 1
ATOM 2409 C C . LEU A 1 317 ? -0.397 15.508 28.828 1 90.62 317 LEU A C 1
ATOM 2411 O O . LEU A 1 317 ? -1.587 15.234 29 1 90.62 317 LEU A O 1
ATOM 2415 N N . ILE A 1 318 ? 0.49 14.625 28.438 1 92.75 318 ILE A N 1
ATOM 2416 C CA . ILE A 1 318 ? 0.007 13.289 28.109 1 92.75 318 ILE A CA 1
ATOM 2417 C C . ILE A 1 318 ? 0.725 12.25 28.969 1 92.75 318 ILE A C 1
ATOM 2419 O O . ILE A 1 318 ? 1.832 12.5 29.453 1 92.75 318 ILE A O 1
ATOM 2423 N N . GLU A 1 319 ? 0.092 11.148 29.203 1 91.31 319 GLU A N 1
ATOM 2424 C CA . GLU A 1 319 ? 0.633 9.961 29.859 1 91.31 319 GLU A CA 1
ATOM 2425 C C . GLU A 1 319 ? 0.036 8.688 29.266 1 91.31 319 GLU A C 1
ATOM 2427 O O . GLU A 1 319 ? -0.95 8.742 28.531 1 91.31 319 GLU A O 1
ATOM 2432 N N . LYS A 1 320 ? 0.708 7.633 29.516 1 91 320 LYS A N 1
ATOM 2433 C CA . LYS A 1 320 ? 0.195 6.348 29.031 1 91 320 LYS A CA 1
ATOM 2434 C C . LYS A 1 320 ? -0.539 5.605 30.156 1 91 320 LYS A C 1
ATOM 2436 O O . LYS A 1 320 ? -0.001 5.43 31.25 1 91 320 LYS A O 1
ATOM 2441 N N . LYS A 1 321 ? -1.811 5.367 29.844 1 90 321 LYS A N 1
ATOM 2442 C CA . LYS A 1 321 ? -2.633 4.551 30.734 1 90 321 LYS A CA 1
ATOM 2443 C C . LYS A 1 321 ? -3.35 3.447 29.953 1 90 321 LYS A C 1
ATOM 2445 O O . LYS A 1 321 ? -4.031 3.719 28.969 1 90 321 LYS A O 1
ATOM 2450 N N . GLU A 1 322 ? -3.248 2.113 30.422 1 88.19 322 GLU A N 1
ATOM 2451 C CA . GLU A 1 322 ? -3.951 0.978 29.828 1 88.19 322 GLU A CA 1
ATOM 2452 C C . GLU A 1 322 ? -3.752 0.93 28.312 1 88.19 322 GLU A C 1
ATOM 2454 O O . GLU A 1 322 ? -4.723 0.869 27.562 1 88.19 322 GLU A O 1
ATOM 2459 N N . ASP A 1 323 ? -2.697 1.259 27.828 1 87.38 323 ASP A N 1
ATOM 2460 C CA . ASP A 1 323 ? -2.279 1.117 26.438 1 87.38 323 ASP A CA 1
ATOM 2461 C C . ASP A 1 323 ? -2.865 2.23 25.578 1 87.38 323 ASP A C 1
ATOM 2463 O O . ASP A 1 323 ? -3.096 2.035 24.391 1 87.38 323 ASP A O 1
ATOM 2467 N N . MET A 1 324 ? -3.146 3.326 26.25 1 92.19 324 MET A N 1
ATOM 2468 C CA . MET A 1 324 ? -3.627 4.504 25.547 1 92.19 324 MET A CA 1
ATOM 2469 C C . MET A 1 324 ? -2.928 5.766 26.031 1 92.19 324 MET A C 1
ATOM 2471 O O . MET A 1 324 ? -2.572 5.863 27.203 1 92.19 324 MET A O 1
ATOM 2475 N N . PHE A 1 325 ? -2.709 6.672 25.109 1 93.88 325 PHE A N 1
ATOM 2476 C CA . PHE A 1 325 ? -2.309 8.016 25.516 1 93.88 325 PHE A CA 1
ATOM 2477 C C . PHE A 1 325 ? -3.51 8.812 26 1 93.88 325 PHE A C 1
ATOM 2479 O O . PHE A 1 325 ? -4.539 8.875 25.328 1 93.88 325 PHE A O 1
ATOM 2486 N N . VAL A 1 326 ? -3.371 9.352 27.172 1 94.56 326 VAL A N 1
ATOM 2487 C CA . VAL A 1 326 ? -4.457 10.141 27.75 1 94.56 326 VAL A CA 1
ATOM 2488 C C . VAL A 1 326 ? -3.916 11.461 28.266 1 94.56 326 VAL A C 1
ATOM 2490 O O . VAL A 1 326 ? -2.711 11.602 28.5 1 94.56 326 VAL A O 1
ATOM 2493 N N . LEU A 1 327 ? -4.746 12.391 28.359 1 93.81 327 LEU A N 1
ATOM 2494 C CA . LEU A 1 327 ? -4.398 13.656 28.984 1 93.81 327 LEU A CA 1
ATOM 2495 C C . LEU A 1 327 ? -4.25 13.492 30.5 1 93.81 327 LEU A C 1
ATOM 2497 O O . LEU A 1 327 ? -5.008 12.742 31.125 1 93.81 327 LEU A O 1
ATOM 2501 N N . LYS A 1 328 ? -3.242 14.141 31.031 1 92.19 328 LYS A N 1
ATOM 2502 C CA . LYS A 1 328 ? -3.033 14.141 32.469 1 92.19 328 LYS A CA 1
ATOM 2503 C C . LYS A 1 328 ? -4.129 14.922 33.188 1 92.19 328 LYS A C 1
ATOM 2505 O O . LYS A 1 328 ? -4.703 15.852 32.625 1 92.19 328 LYS A O 1
ATOM 2510 N N . MET B 1 1 ? 28.375 -16.547 0.22 1 53.12 1 MET B N 1
ATOM 2511 C CA . MET B 1 1 ? 27.281 -16.516 -0.757 1 53.12 1 MET B CA 1
ATOM 2512 C C . MET B 1 1 ? 26.922 -17.938 -1.194 1 53.12 1 MET B C 1
ATOM 2514 O O . MET B 1 1 ? 27.781 -18.719 -1.578 1 53.12 1 MET B O 1
ATOM 2518 N N . ILE B 1 2 ? 25.734 -18.422 -0.648 1 63.94 2 ILE B N 1
ATOM 2519 C CA . ILE B 1 2 ? 25.359 -19.781 -1.02 1 63.94 2 ILE B CA 1
ATOM 2520 C C . ILE B 1 2 ? 25.266 -19.891 -2.539 1 63.94 2 ILE B C 1
ATOM 2522 O O . ILE B 1 2 ? 24.609 -19.078 -3.191 1 63.94 2 ILE B O 1
ATOM 2526 N N . ASP B 1 3 ? 26.062 -20.688 -3.066 1 80.81 3 ASP B N 1
ATOM 2527 C CA . ASP B 1 3 ? 26.078 -20.953 -4.504 1 80.81 3 ASP B CA 1
ATOM 2528 C C . ASP B 1 3 ? 24.844 -21.734 -4.945 1 80.81 3 ASP B C 1
ATOM 2530 O O . ASP B 1 3 ? 24.578 -22.812 -4.426 1 80.81 3 ASP B O 1
ATOM 2534 N N . ILE B 1 4 ? 23.969 -21.062 -5.609 1 87 4 ILE B N 1
ATOM 2535 C CA . ILE B 1 4 ? 22.812 -21.766 -6.16 1 87 4 ILE B CA 1
ATOM 2536 C C . ILE B 1 4 ? 23.078 -22.172 -7.605 1 87 4 ILE B C 1
ATOM 2538 O O . ILE B 1 4 ? 23.828 -21.484 -8.312 1 87 4 ILE B O 1
ATOM 2542 N N . PRO B 1 5 ? 22.531 -23.297 -8.008 1 93.25 5 PRO B N 1
ATOM 2543 C CA . PRO B 1 5 ? 22.797 -23.797 -9.367 1 93.25 5 PRO B CA 1
ATOM 2544 C C . PRO B 1 5 ? 22.047 -23 -10.438 1 93.25 5 PRO B C 1
ATOM 2546 O O . PRO B 1 5 ? 22.375 -23.094 -11.625 1 93.25 5 PRO B O 1
ATOM 2549 N N . GLY B 1 6 ? 20.984 -22.344 -10.148 1 95.88 6 GLY B N 1
ATOM 2550 C CA . GLY B 1 6 ? 20.062 -21.594 -10.969 1 95.88 6 GLY B CA 1
ATOM 2551 C C . GLY B 1 6 ? 18.859 -21.094 -10.211 1 95.88 6 GLY B C 1
ATOM 2552 O O . GLY B 1 6 ? 18.812 -21.156 -8.977 1 95.88 6 GLY B O 1
ATOM 2553 N N . PHE B 1 7 ? 17.891 -20.625 -10.961 1 97.69 7 PHE B N 1
ATOM 2554 C CA . PHE B 1 7 ? 16.734 -20.047 -10.289 1 97.69 7 PHE B CA 1
ATOM 2555 C C . PHE B 1 7 ? 15.523 -20.953 -10.383 1 97.69 7 PHE B C 1
ATOM 2557 O O . PHE B 1 7 ? 15.5 -21.875 -11.203 1 97.69 7 PHE B O 1
ATOM 2564 N N . ILE B 1 8 ? 14.586 -20.75 -9.453 1 98.44 8 ILE B N 1
ATOM 2565 C CA . ILE B 1 8 ? 13.32 -21.484 -9.398 1 98.44 8 ILE B CA 1
ATOM 2566 C C . ILE B 1 8 ? 12.195 -20.609 -9.938 1 98.44 8 ILE B C 1
ATOM 2568 O O . ILE B 1 8 ? 12.109 -19.422 -9.609 1 98.44 8 ILE B O 1
ATOM 2572 N N . ASP B 1 9 ? 11.359 -21.141 -10.766 1 98.81 9 ASP B N 1
ATOM 2573 C CA . ASP B 1 9 ? 10.242 -20.375 -11.312 1 98.81 9 ASP B CA 1
ATOM 2574 C C . ASP B 1 9 ? 8.914 -21.078 -11.07 1 98.81 9 ASP B C 1
ATOM 2576 O O . ASP B 1 9 ? 8.641 -22.109 -11.68 1 98.81 9 ASP B O 1
ATOM 2580 N N . LEU B 1 10 ? 8.031 -20.469 -10.305 1 98.94 10 LEU B N 1
ATOM 2581 C CA . LEU B 1 10 ? 6.797 -21.125 -9.898 1 98.94 10 LEU B CA 1
ATOM 2582 C C . LEU B 1 10 ? 5.676 -20.828 -10.891 1 98.94 10 LEU B C 1
ATOM 2584 O O . LEU B 1 10 ? 4.555 -21.328 -10.734 1 98.94 10 LEU B O 1
ATOM 2588 N N . GLN B 1 11 ? 6.004 -20.078 -11.961 1 98.81 11 GLN B N 1
ATOM 2589 C CA . GLN B 1 11 ? 4.953 -19.734 -12.914 1 98.81 11 GLN B CA 1
ATOM 2590 C C . GLN B 1 11 ? 5.52 -19.609 -14.328 1 98.81 11 GLN B C 1
ATOM 2592 O O . GLN B 1 11 ? 6.012 -18.531 -14.703 1 98.81 11 GLN B O 1
ATOM 2597 N N . VAL B 1 12 ? 5.363 -20.641 -15.109 1 98.44 12 VAL B N 1
ATOM 2598 C CA . VAL B 1 12 ? 5.836 -20.688 -16.484 1 98.44 12 VAL B CA 1
ATOM 2599 C C . VAL B 1 12 ? 4.73 -21.234 -17.391 1 98.44 12 VAL B C 1
ATOM 2601 O O . VAL B 1 12 ? 4.375 -22.422 -17.312 1 98.44 12 VAL B O 1
ATOM 2604 N N . ASN B 1 13 ? 4.25 -20.438 -18.281 1 97.81 13 ASN B N 1
ATOM 2605 C CA . ASN B 1 13 ? 3.131 -20.844 -19.125 1 97.81 13 ASN B CA 1
ATOM 2606 C C . ASN B 1 13 ? 3.609 -21.5 -20.422 1 97.81 13 ASN B C 1
ATOM 2608 O O . ASN B 1 13 ? 2.818 -22.109 -21.141 1 97.81 13 ASN B O 1
ATOM 2612 N N . GLY B 1 14 ? 4.832 -21.391 -20.688 1 97.44 14 GLY B N 1
ATOM 2613 C CA . GLY B 1 14 ? 5.449 -21.906 -21.906 1 97.44 14 GLY B CA 1
ATOM 2614 C C . GLY B 1 14 ? 6.789 -21.266 -22.203 1 97.44 14 GLY B C 1
ATOM 2615 O O . GLY B 1 14 ? 7.328 -20.516 -21.391 1 97.44 14 GLY B O 1
ATOM 2616 N N . HIS B 1 15 ? 7.281 -21.625 -23.328 1 97.69 15 HIS B N 1
ATOM 2617 C CA . HIS B 1 15 ? 8.578 -21.125 -23.766 1 97.69 15 HIS B CA 1
ATOM 2618 C C . HIS B 1 15 ? 8.867 -21.484 -25.219 1 97.69 15 HIS B C 1
ATOM 2620 O O . HIS B 1 15 ? 8.422 -22.531 -25.703 1 97.69 15 HIS B O 1
ATOM 2626 N N . LYS B 1 16 ? 9.516 -20.594 -26.016 1 97.25 16 LYS B N 1
ATOM 2627 C CA . LYS B 1 16 ? 9.969 -20.812 -27.391 1 97.25 16 LYS B CA 1
ATOM 2628 C C . LYS B 1 16 ? 8.805 -21.188 -28.297 1 97.25 16 LYS B C 1
ATOM 2630 O O . LYS B 1 16 ? 8.93 -22.078 -29.141 1 97.25 16 LYS B O 1
ATOM 2635 N N . GLY B 1 17 ? 7.672 -20.594 -27.984 1 96 17 GLY B N 1
ATOM 2636 C CA . GLY B 1 17 ? 6.512 -20.781 -28.844 1 96 17 GLY B CA 1
ATOM 2637 C C . GLY B 1 17 ? 5.613 -21.922 -28.391 1 96 17 GLY B C 1
ATOM 2638 O O . GLY B 1 17 ? 4.551 -22.156 -28.969 1 96 17 GLY B O 1
ATOM 2639 N N . ILE B 1 18 ? 6.035 -22.641 -27.391 1 97.5 18 ILE B N 1
ATOM 2640 C CA . ILE B 1 18 ? 5.27 -23.781 -26.891 1 97.5 18 ILE B CA 1
ATOM 2641 C C . ILE B 1 18 ? 4.379 -23.328 -25.734 1 97.5 18 ILE B C 1
ATOM 2643 O O . ILE B 1 18 ? 4.871 -22.797 -24.734 1 97.5 18 ILE B O 1
ATOM 2647 N N . ASP B 1 19 ? 3.125 -23.562 -25.844 1 97 19 ASP B N 1
ATOM 2648 C CA . ASP B 1 19 ? 2.105 -23.203 -24.859 1 97 19 ASP B CA 1
ATOM 2649 C C . ASP B 1 19 ? 1.638 -24.422 -24.078 1 97 19 ASP B C 1
ATOM 2651 O O . ASP B 1 19 ? 1.043 -25.344 -24.656 1 97 19 ASP B O 1
ATOM 2655 N N . PHE B 1 20 ? 1.838 -24.391 -22.797 1 98 20 PHE B N 1
ATOM 2656 C CA . PHE B 1 20 ? 1.523 -25.547 -21.969 1 98 20 PHE B CA 1
ATOM 2657 C C . PHE B 1 20 ? 0.016 -25.734 -21.844 1 98 20 PHE B C 1
ATOM 2659 O O . PHE B 1 20 ? -0.453 -26.781 -21.406 1 98 20 PHE B O 1
ATOM 2666 N N . SER B 1 21 ? -0.758 -24.719 -22.25 1 96.69 21 SER B N 1
ATOM 2667 C CA . SER B 1 21 ? -2.215 -24.797 -22.203 1 96.69 21 SER B CA 1
ATOM 2668 C C . SER B 1 21 ? -2.803 -25 -23.594 1 96.69 21 SER B C 1
ATOM 2670 O O . SER B 1 21 ? -4.02 -24.906 -23.781 1 96.69 21 SER B O 1
ATOM 2672 N N . SER B 1 22 ? -2.01 -25.25 -24.594 1 95.81 22 SER B N 1
ATOM 2673 C CA . SER B 1 22 ? -2.469 -25.422 -25.969 1 95.81 22 SER B CA 1
ATOM 2674 C C . SER B 1 22 ? -3.152 -26.766 -26.156 1 95.81 22 SER B C 1
ATOM 2676 O O . SER B 1 22 ? -2.652 -27.797 -25.688 1 95.81 22 SER B O 1
ATOM 2678 N N . PRO B 1 23 ? -4.215 -26.781 -26.891 1 95 23 PRO B N 1
ATOM 2679 C CA . PRO B 1 23 ? -4.84 -28.078 -27.219 1 95 23 PRO B CA 1
ATOM 2680 C C . PRO B 1 23 ? -3.99 -28.922 -28.172 1 95 23 PRO B C 1
ATOM 2682 O O . PRO B 1 23 ? -4.277 -30.094 -28.375 1 95 23 PRO B O 1
ATOM 2685 N N . GLN B 1 24 ? -2.893 -28.391 -28.641 1 95.5 24 GLN B N 1
ATOM 2686 C CA . GLN B 1 24 ? -2.053 -29.109 -29.594 1 95.5 24 GLN B CA 1
ATOM 2687 C C . GLN B 1 24 ? -0.7 -29.469 -28.984 1 95.5 24 GLN B C 1
ATOM 2689 O O . GLN B 1 24 ? 0.229 -29.844 -29.688 1 95.5 24 GLN B O 1
ATOM 2694 N N . LEU B 1 25 ? -0.595 -29.266 -27.703 1 97.5 25 LEU B N 1
ATOM 2695 C CA . LEU B 1 25 ? 0.665 -29.562 -27.031 1 97.5 25 LEU B CA 1
ATOM 2696 C C . LEU B 1 25 ? 1.064 -31.016 -27.25 1 97.5 25 LEU B C 1
ATOM 2698 O O . LEU B 1 25 ? 0.242 -31.922 -27.094 1 97.5 25 LEU B O 1
ATOM 2702 N N . THR B 1 26 ? 2.303 -31.281 -27.609 1 98.19 26 THR B N 1
ATOM 2703 C CA . THR B 1 26 ? 2.844 -32.625 -27.734 1 98.19 26 THR B CA 1
ATOM 2704 C C . THR B 1 26 ? 3.928 -32.875 -26.703 1 98.19 26 THR B C 1
ATOM 2706 O O . THR B 1 26 ? 4.438 -31.922 -26.094 1 98.19 26 THR B O 1
ATOM 2709 N N . GLU B 1 27 ? 4.199 -34.125 -26.5 1 97.81 27 GLU B N 1
ATOM 2710 C CA . GLU B 1 27 ? 5.289 -34.5 -25.609 1 97.81 27 GLU B CA 1
ATOM 2711 C C . GLU B 1 27 ? 6.609 -33.875 -26.062 1 97.81 27 GLU B C 1
ATOM 2713 O O . GLU B 1 27 ? 7.379 -33.375 -25.234 1 97.81 27 GLU B O 1
ATOM 2718 N N . GLU B 1 28 ? 6.836 -33.938 -27.328 1 97.81 28 GLU B N 1
ATOM 2719 C CA . GLU B 1 28 ? 8.062 -33.406 -27.906 1 97.81 28 GLU B CA 1
ATOM 2720 C C . GLU B 1 28 ? 8.172 -31.906 -27.641 1 97.81 28 GLU B C 1
ATOM 2722 O O . GLU B 1 28 ? 9.242 -31.406 -27.281 1 97.81 28 GLU B O 1
ATOM 2727 N N . ASP B 1 29 ? 7.039 -31.219 -27.844 1 97.31 29 ASP B N 1
ATOM 2728 C CA . ASP B 1 29 ? 6.988 -29.781 -27.578 1 97.31 29 ASP B CA 1
ATOM 2729 C C . ASP B 1 29 ? 7.328 -29.484 -26.125 1 97.31 29 ASP B C 1
ATOM 2731 O O . ASP B 1 29 ? 8.156 -28.609 -25.844 1 97.31 29 ASP B O 1
ATOM 2735 N N . PHE B 1 30 ? 6.707 -30.172 -25.281 1 98.31 30 PHE B N 1
ATOM 2736 C CA . PHE B 1 30 ? 6.855 -29.938 -23.859 1 98.31 30 PHE B CA 1
ATOM 2737 C C . PHE B 1 30 ? 8.289 -30.188 -23.406 1 98.31 30 PHE B C 1
ATOM 2739 O O . PHE B 1 30 ? 8.883 -29.359 -22.703 1 98.31 30 PHE B O 1
ATOM 2746 N N . VAL B 1 31 ? 8.859 -31.281 -23.812 1 97.94 31 VAL B N 1
ATOM 2747 C CA . VAL B 1 31 ? 10.227 -31.641 -23.453 1 97.94 31 VAL B CA 1
ATOM 2748 C C . VAL B 1 31 ? 11.195 -30.594 -23.984 1 97.94 31 VAL B C 1
ATOM 2750 O O . VAL B 1 31 ? 12.125 -30.188 -23.297 1 97.94 31 VAL B O 1
ATOM 2753 N N . PHE B 1 32 ? 10.961 -30.203 -25.203 1 97.69 32 PHE B N 1
ATOM 2754 C CA . PHE B 1 32 ? 11.805 -29.188 -25.828 1 97.69 32 PHE B CA 1
ATOM 2755 C C . PHE B 1 32 ? 11.797 -27.906 -25 1 97.69 32 PHE B C 1
ATOM 2757 O O . PHE B 1 32 ? 12.859 -27.344 -24.688 1 97.69 32 PHE B O 1
ATOM 2764 N N . ALA B 1 33 ? 10.625 -27.406 -24.656 1 97.81 33 ALA B N 1
ATOM 2765 C CA . ALA B 1 33 ? 10.484 -26.172 -23.875 1 97.81 33 ALA B CA 1
ATOM 2766 C C . ALA B 1 33 ? 11.156 -26.312 -22.516 1 97.81 33 ALA B C 1
ATOM 2768 O O . ALA B 1 33 ? 11.836 -25.391 -22.062 1 97.81 33 ALA B O 1
ATOM 2769 N N . CYS B 1 34 ? 10.977 -27.453 -21.859 1 97.62 34 CYS B N 1
ATOM 2770 C CA . CYS B 1 34 ? 11.562 -27.688 -20.547 1 97.62 34 CYS B CA 1
ATOM 2771 C C . CYS B 1 34 ? 13.078 -27.625 -20.594 1 97.62 34 CYS B C 1
ATOM 2773 O O . CYS B 1 34 ? 13.711 -26.953 -19.781 1 97.62 34 CYS B O 1
ATOM 2775 N N . LYS B 1 35 ? 13.617 -28.328 -21.562 1 96.5 35 LYS B N 1
ATOM 2776 C CA . LYS B 1 35 ? 15.07 -28.359 -21.703 1 96.5 35 LYS B CA 1
ATOM 2777 C C . LYS B 1 35 ? 15.625 -26.969 -22 1 96.5 35 LYS B C 1
ATOM 2779 O O . LYS B 1 35 ? 16.688 -26.609 -21.516 1 96.5 35 LYS B O 1
ATOM 2784 N N . ALA B 1 36 ? 14.914 -26.25 -22.797 1 97 36 ALA B N 1
ATOM 2785 C CA . ALA B 1 36 ? 15.336 -24.891 -23.125 1 97 36 ALA B CA 1
ATOM 2786 C C . ALA B 1 36 ? 15.344 -24.016 -21.875 1 97 36 ALA B C 1
ATOM 2788 O O . ALA B 1 36 ? 16.297 -23.266 -21.641 1 97 36 ALA B O 1
ATOM 2789 N N . LEU B 1 37 ? 14.305 -24.047 -21.062 1 96.94 37 LEU B N 1
ATOM 2790 C CA . LEU B 1 37 ? 14.195 -23.281 -19.828 1 96.94 37 LEU B CA 1
ATOM 2791 C C . LEU B 1 37 ? 15.344 -23.609 -18.891 1 96.94 37 LEU B C 1
ATOM 2793 O O . LEU B 1 37 ? 15.969 -22.703 -18.312 1 96.94 37 LEU B O 1
ATOM 2797 N N . ILE B 1 38 ? 15.609 -24.906 -18.781 1 95.12 38 ILE B N 1
ATOM 2798 C CA . ILE B 1 38 ? 16.672 -25.375 -17.891 1 95.12 38 ILE B CA 1
ATOM 2799 C C . ILE B 1 38 ? 18.016 -24.812 -18.359 1 95.12 38 ILE B C 1
ATOM 2801 O O . ILE B 1 38 ? 18.766 -24.25 -17.562 1 95.12 38 ILE B O 1
ATOM 2805 N N . SER B 1 39 ? 18.266 -24.906 -19.609 1 94.56 39 SER B N 1
ATOM 2806 C CA . SER B 1 39 ? 19.547 -24.469 -20.156 1 94.56 39 SER B CA 1
ATOM 2807 C C . SER B 1 39 ? 19.703 -22.953 -20.047 1 94.56 39 SER B C 1
ATOM 2809 O O . SER B 1 39 ? 20.828 -22.438 -20.125 1 94.56 39 SER B O 1
ATOM 2811 N N . GLU B 1 40 ? 18.594 -22.281 -19.75 1 95.75 40 GLU B N 1
ATOM 2812 C CA . GLU B 1 40 ? 18.625 -20.828 -19.672 1 95.75 40 GLU B CA 1
ATOM 2813 C C . GLU B 1 40 ? 18.625 -20.344 -18.234 1 95.75 40 GLU B C 1
ATOM 2815 O O . GLU B 1 40 ? 18.391 -19.156 -17.969 1 95.75 40 GLU B O 1
ATOM 2820 N N . GLY B 1 41 ? 18.812 -21.203 -17.297 1 94.81 41 GLY B N 1
ATOM 2821 C CA . GLY B 1 41 ? 19.109 -20.781 -15.938 1 94.81 41 GLY B CA 1
ATOM 2822 C C . GLY B 1 41 ? 17.984 -21.062 -14.969 1 94.81 41 GLY B C 1
ATOM 2823 O O . GLY B 1 41 ? 18.109 -20.812 -13.766 1 94.81 41 GLY B O 1
ATOM 2824 N N . THR B 1 42 ? 16.844 -21.547 -15.438 1 97.06 42 THR B N 1
ATOM 2825 C CA . THR B 1 42 ? 15.766 -21.984 -14.562 1 97.06 42 THR B CA 1
ATOM 2826 C C . THR B 1 42 ? 15.93 -23.469 -14.203 1 97.06 42 THR B C 1
ATOM 2828 O O . THR B 1 42 ? 15.414 -24.344 -14.898 1 97.06 42 THR B O 1
ATOM 2831 N N . VAL B 1 43 ? 16.516 -23.75 -13.164 1 95.81 43 VAL B N 1
ATOM 2832 C CA . VAL B 1 43 ? 16.984 -25.094 -12.859 1 95.81 43 VAL B CA 1
ATOM 2833 C C . VAL B 1 43 ? 15.805 -25.969 -12.461 1 95.81 43 VAL B C 1
ATOM 2835 O O . VAL B 1 43 ? 15.859 -27.203 -12.609 1 95.81 43 VAL B O 1
ATOM 2838 N N . ALA B 1 44 ? 14.773 -25.359 -11.922 1 97.19 44 ALA B N 1
ATOM 2839 C CA . ALA B 1 44 ? 13.539 -26.078 -11.617 1 97.19 44 ALA B CA 1
ATOM 2840 C C . ALA B 1 44 ? 12.336 -25.141 -11.68 1 97.19 44 ALA B C 1
ATOM 2842 O O . ALA B 1 44 ? 12.477 -23.922 -11.484 1 97.19 44 ALA B O 1
ATOM 2843 N N . PHE B 1 45 ? 11.203 -25.688 -12.031 1 98.19 45 PHE B N 1
ATOM 2844 C CA . PHE B 1 45 ? 10.055 -24.797 -12.188 1 98.19 45 PHE B CA 1
ATOM 2845 C C . PHE B 1 45 ? 8.75 -25.594 -12.156 1 98.19 45 PHE B C 1
ATOM 2847 O O . PHE B 1 45 ? 8.773 -26.828 -12.062 1 98.19 45 PHE B O 1
ATOM 2854 N N . LEU B 1 46 ? 7.648 -24.891 -12.078 1 98.81 46 LEU B N 1
ATOM 2855 C CA . LEU B 1 46 ? 6.309 -25.438 -12.219 1 98.81 46 LEU B CA 1
ATOM 2856 C C . LEU B 1 46 ? 5.707 -25.062 -13.57 1 98.81 46 LEU B C 1
ATOM 2858 O O . LEU B 1 46 ? 5.332 -23.922 -13.789 1 98.81 46 LEU B O 1
ATOM 2862 N N . PRO B 1 47 ? 5.641 -26.078 -14.5 1 98.75 47 PRO B N 1
ATOM 2863 C CA . PRO B 1 47 ? 4.793 -25.781 -15.648 1 98.75 47 PRO B CA 1
ATOM 2864 C C . PRO B 1 47 ? 3.379 -25.359 -15.25 1 98.75 47 PRO B C 1
ATOM 2866 O O . PRO B 1 47 ? 2.779 -25.984 -14.359 1 98.75 47 PRO B O 1
ATOM 2869 N N . THR B 1 48 ? 2.912 -24.328 -15.867 1 98.62 48 THR B N 1
ATOM 2870 C CA . THR B 1 48 ? 1.653 -23.719 -15.445 1 98.62 48 THR B CA 1
ATOM 2871 C C . THR B 1 48 ? 0.583 -23.906 -16.516 1 98.62 48 THR B C 1
ATOM 2873 O O . THR B 1 48 ? 0.845 -23.703 -17.703 1 98.62 48 THR B O 1
ATOM 2876 N N . ILE B 1 49 ? -0.507 -24.344 -16.156 1 97.88 49 ILE B N 1
ATOM 2877 C CA . ILE B 1 49 ? -1.687 -24.391 -17.016 1 97.88 49 ILE B CA 1
ATOM 2878 C C . ILE B 1 49 ? -2.742 -23.422 -16.5 1 97.88 49 ILE B C 1
ATOM 2880 O O . ILE B 1 49 ? -3.01 -23.375 -15.289 1 97.88 49 ILE B O 1
ATOM 2884 N N . ILE B 1 50 ? -3.258 -22.609 -17.391 1 96.75 50 ILE B N 1
ATOM 2885 C CA . ILE B 1 50 ? -4.199 -21.578 -16.984 1 96.75 50 ILE B CA 1
ATOM 2886 C C . ILE B 1 50 ? -5.625 -22.016 -17.297 1 96.75 50 ILE B C 1
ATOM 2888 O O . ILE B 1 50 ? -5.836 -23.094 -17.875 1 96.75 50 ILE B O 1
ATOM 2892 N N . THR B 1 51 ? -6.582 -21.234 -16.922 1 96.81 51 THR B N 1
ATOM 2893 C CA . THR B 1 51 ? -8 -21.5 -17.141 1 96.81 51 THR B CA 1
ATOM 2894 C C . THR B 1 51 ? -8.242 -22.031 -18.547 1 96.81 51 THR B C 1
ATOM 2896 O O . THR B 1 51 ? -8 -21.328 -19.531 1 96.81 51 THR B O 1
ATOM 2899 N N . SER B 1 52 ? -8.773 -23.234 -18.594 1 96.56 52 SER B N 1
ATOM 2900 C CA . SER B 1 52 ? -9.008 -23.969 -19.828 1 96.56 52 SER B CA 1
ATOM 2901 C C . SER B 1 52 ? -10.234 -24.859 -19.719 1 96.56 52 SER B C 1
ATOM 2903 O O . SER B 1 52 ? -10.805 -25.016 -18.625 1 96.56 52 SER B O 1
ATOM 2905 N N . SER B 1 53 ? -10.625 -25.453 -20.859 1 96.88 53 SER B N 1
ATOM 2906 C CA . SER B 1 53 ? -11.68 -26.453 -20.844 1 96.88 53 SER B CA 1
ATOM 2907 C C . SER B 1 53 ? -11.234 -27.719 -20.094 1 96.88 53 SER B C 1
ATOM 2909 O O . SER B 1 53 ? -10.039 -27.969 -19.969 1 96.88 53 SER B O 1
ATOM 2911 N N . ALA B 1 54 ? -12.219 -28.484 -19.641 1 98.19 54 ALA B N 1
ATOM 2912 C CA . ALA B 1 54 ? -11.922 -29.734 -18.969 1 98.19 54 ALA B CA 1
ATOM 2913 C C . ALA B 1 54 ? -11.086 -30.656 -19.859 1 98.19 54 ALA B C 1
ATOM 2915 O O . ALA B 1 54 ? -10.164 -31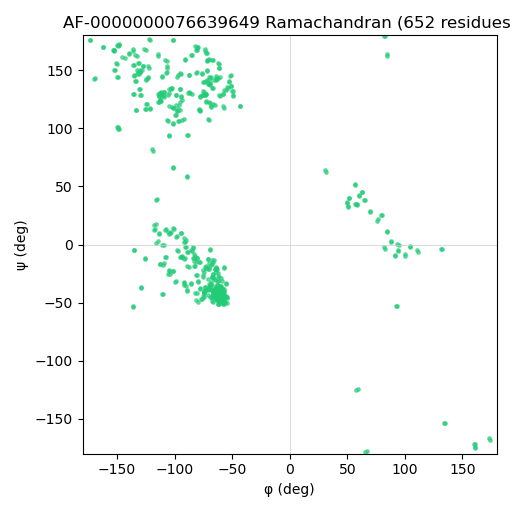.328 -19.375 1 98.19 54 ALA B O 1
ATOM 2916 N N . ALA B 1 55 ? -11.398 -30.688 -21.078 1 98.25 55 ALA B N 1
ATOM 2917 C CA . ALA B 1 55 ? -10.703 -31.547 -22.031 1 98.25 55 ALA B CA 1
ATOM 2918 C C . ALA B 1 55 ? -9.234 -31.172 -22.141 1 98.25 55 ALA B C 1
ATOM 2920 O O . ALA B 1 55 ? -8.359 -32.062 -22.188 1 98.25 55 ALA B O 1
ATOM 2921 N N . ILE B 1 56 ? -8.953 -29.938 -22.188 1 97.75 56 ILE B N 1
ATOM 2922 C CA . ILE B 1 56 ? -7.578 -29.453 -22.297 1 97.75 56 ILE B CA 1
ATOM 2923 C C . ILE B 1 56 ? -6.82 -29.734 -21 1 97.75 56 ILE B C 1
ATOM 2925 O O . ILE B 1 56 ? -5.684 -30.203 -21.031 1 97.75 56 ILE B O 1
ATOM 2929 N N . PHE B 1 57 ? -7.453 -29.438 -19.859 1 98.62 57 PHE B N 1
ATOM 2930 C CA . PHE B 1 57 ? -6.836 -29.75 -18.578 1 98.62 57 PHE B CA 1
ATOM 2931 C C . PHE B 1 57 ? -6.449 -31.219 -18.5 1 98.62 57 PHE B C 1
ATOM 2933 O O . PHE B 1 57 ? -5.305 -31.547 -18.188 1 98.62 57 PHE B O 1
ATOM 2940 N N . GLU B 1 58 ? -7.414 -32.062 -18.828 1 98.75 58 GLU B N 1
ATOM 2941 C CA . GLU B 1 58 ? -7.164 -33.5 -18.734 1 98.75 58 GLU B CA 1
ATOM 2942 C C . GLU B 1 58 ? -6.031 -33.906 -19.656 1 98.75 58 GLU B C 1
ATOM 2944 O O . GLU B 1 58 ? -5.094 -34.594 -19.234 1 98.75 58 GLU B O 1
ATOM 2949 N N . ARG B 1 59 ? -6.105 -33.531 -20.844 1 98.5 59 ARG B N 1
ATOM 2950 C CA . ARG B 1 59 ? -5.133 -33.938 -21.859 1 98.5 59 ARG B CA 1
ATOM 2951 C C . ARG B 1 59 ? -3.73 -33.438 -21.5 1 98.5 59 ARG B C 1
ATOM 2953 O O . ARG B 1 59 ? -2.787 -34.25 -21.453 1 98.5 59 ARG B O 1
ATOM 2960 N N . ASN B 1 60 ? -3.594 -32.188 -21.219 1 98.69 60 ASN B N 1
ATOM 2961 C CA . ASN B 1 60 ? -2.275 -31.578 -21.047 1 98.69 60 ASN B CA 1
ATOM 2962 C C . ASN B 1 60 ? -1.652 -31.969 -19.719 1 98.69 60 ASN B C 1
ATOM 2964 O O . ASN B 1 60 ? -0.44 -32.188 -19.625 1 98.69 60 ASN B O 1
ATOM 2968 N N . LEU B 1 61 ? -2.469 -32 -18.641 1 98.75 61 LEU B N 1
ATOM 2969 C CA . LEU B 1 61 ? -1.935 -32.438 -17.359 1 98.75 61 LEU B CA 1
ATOM 2970 C C . LEU B 1 61 ? -1.424 -33.875 -17.438 1 98.75 61 LEU B C 1
ATOM 2972 O O . LEU B 1 61 ? -0.342 -34.188 -16.922 1 98.75 61 LEU B O 1
ATOM 2976 N N . ARG B 1 62 ? -2.158 -34.812 -18.109 1 98.44 62 ARG B N 1
ATOM 2977 C CA . ARG B 1 62 ? -1.72 -36.188 -18.25 1 98.44 62 ARG B CA 1
ATOM 2978 C C . ARG B 1 62 ? -0.44 -36.281 -19.078 1 98.44 62 ARG B C 1
ATOM 2980 O O . ARG B 1 62 ? 0.493 -37 -18.719 1 98.44 62 ARG B O 1
ATOM 2987 N N . LEU B 1 63 ? -0.435 -35.531 -20.141 1 98.31 63 LEU B N 1
ATOM 2988 C CA . LEU B 1 63 ? 0.727 -35.5 -21.016 1 98.31 63 LEU B CA 1
ATOM 2989 C C . LEU B 1 63 ? 1.971 -35.031 -20.266 1 98.31 63 LEU B C 1
ATOM 2991 O O . LEU B 1 63 ? 3.014 -35.688 -20.312 1 98.31 63 LEU B O 1
ATOM 2995 N N . MET B 1 64 ? 1.862 -33.938 -19.547 1 98.19 64 MET B N 1
ATOM 2996 C CA . MET B 1 64 ? 3.006 -33.375 -18.844 1 98.19 64 MET B CA 1
ATOM 2997 C C . MET B 1 64 ? 3.416 -34.25 -17.672 1 98.19 64 MET B C 1
ATOM 2999 O O . MET B 1 64 ? 4.605 -34.406 -17.375 1 98.19 64 MET B O 1
ATOM 3003 N N . ALA B 1 65 ? 2.418 -34.844 -16.984 1 97.69 65 ALA B N 1
ATOM 3004 C CA . ALA B 1 65 ? 2.715 -35.75 -15.875 1 97.69 65 ALA B CA 1
ATOM 3005 C C . ALA B 1 65 ? 3.537 -36.938 -16.359 1 97.69 65 ALA B C 1
ATOM 3007 O O . ALA B 1 65 ? 4.465 -37.375 -15.68 1 97.69 65 ALA B O 1
ATOM 3008 N N . ASP B 1 66 ? 3.219 -37.438 -17.5 1 96.56 66 ASP B N 1
ATOM 3009 C CA . ASP B 1 66 ? 3.975 -38.531 -18.078 1 96.56 66 ASP B CA 1
ATOM 3010 C C . ASP B 1 66 ? 5.414 -38.125 -18.359 1 96.56 66 ASP B C 1
ATOM 3012 O O . ASP B 1 66 ? 6.348 -38.906 -18.141 1 96.56 66 ASP B O 1
ATOM 3016 N N . CYS B 1 67 ? 5.582 -36.938 -18.828 1 95.81 67 CYS B N 1
ATOM 3017 C CA . CYS B 1 67 ? 6.91 -36.438 -19.156 1 95.81 67 CYS B CA 1
ATOM 3018 C C . CYS B 1 67 ? 7.746 -36.25 -17.891 1 95.81 67 CYS B C 1
ATOM 3020 O O . CYS B 1 67 ? 8.977 -36.312 -17.953 1 95.81 67 CYS B O 1
ATOM 3022 N N . MET B 1 68 ? 7.117 -36 -16.766 1 93.38 68 MET B N 1
ATOM 3023 C CA . MET B 1 68 ? 7.82 -35.781 -15.516 1 93.38 68 MET B CA 1
ATOM 3024 C C . MET B 1 68 ? 8.523 -37.031 -15.031 1 93.38 68 MET B C 1
ATOM 3026 O O . MET B 1 68 ? 9.422 -36.969 -14.195 1 93.38 68 MET B O 1
ATOM 3030 N N . ARG B 1 69 ? 8.164 -38.156 -15.594 1 90.94 69 ARG B N 1
ATOM 3031 C CA . ARG B 1 69 ? 8.766 -39.438 -15.211 1 90.94 69 ARG B CA 1
ATOM 3032 C C . ARG B 1 69 ? 10.086 -39.656 -15.945 1 90.94 69 ARG B C 1
ATOM 3034 O O . ARG B 1 69 ? 10.883 -40.5 -15.562 1 90.94 69 ARG B O 1
ATOM 3041 N N . ARG B 1 70 ? 10.289 -38.781 -16.844 1 89.62 70 ARG B N 1
ATOM 3042 C CA . ARG B 1 70 ? 11.562 -38.875 -17.547 1 89.62 70 ARG B CA 1
ATOM 3043 C C . ARG B 1 70 ? 12.727 -38.531 -16.625 1 89.62 70 ARG B C 1
ATOM 3045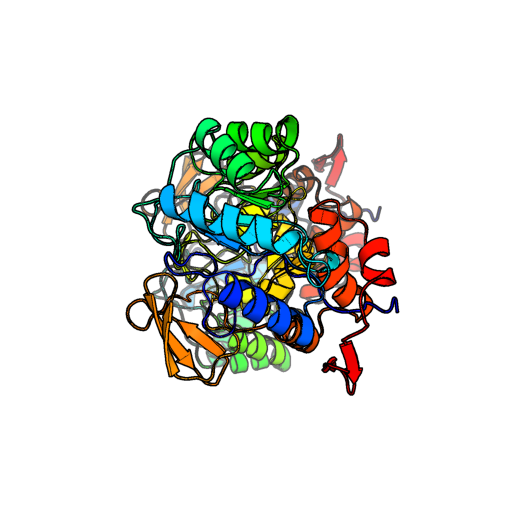 O O . ARG B 1 70 ? 12.672 -37.562 -15.883 1 89.62 70 ARG B O 1
ATOM 3052 N N . SER B 1 71 ? 13.805 -39.219 -16.828 1 84.12 71 SER B N 1
ATOM 3053 C CA . SER B 1 71 ? 14.969 -39.031 -15.953 1 84.12 71 SER B CA 1
ATOM 3054 C C . SER B 1 71 ? 15.625 -37.688 -16.188 1 84.12 71 SER B C 1
ATOM 3056 O O . SER B 1 71 ? 16.203 -37.125 -15.258 1 84.12 71 SER B O 1
ATOM 3058 N N . ASP B 1 72 ? 15.539 -37.188 -17.344 1 87.69 72 ASP B N 1
ATOM 3059 C CA . ASP B 1 72 ? 16.234 -35.938 -17.688 1 87.69 72 ASP B CA 1
ATOM 3060 C C . ASP B 1 72 ? 15.414 -34.719 -17.281 1 87.69 72 ASP B C 1
ATOM 3062 O O . ASP B 1 72 ? 15.883 -33.594 -17.406 1 87.69 72 ASP B O 1
ATOM 3066 N N . LEU B 1 73 ? 14.211 -34.938 -16.75 1 91.88 73 LEU B N 1
ATOM 3067 C CA . LEU B 1 73 ? 13.375 -33.812 -16.391 1 91.88 73 LEU B CA 1
ATOM 3068 C C . LEU B 1 73 ? 12.93 -33.906 -14.938 1 91.88 73 LEU B C 1
ATOM 3070 O O . LEU B 1 73 ? 12.453 -32.906 -14.367 1 91.88 73 LEU B O 1
ATOM 3074 N N . THR B 1 74 ? 13.117 -35 -14.344 1 84.75 74 THR B N 1
ATOM 3075 C CA . THR B 1 74 ? 12.5 -35.344 -13.062 1 84.75 74 THR B CA 1
ATOM 3076 C C . THR B 1 74 ? 12.953 -34.375 -11.977 1 84.75 74 THR B C 1
ATOM 3078 O O . THR B 1 74 ? 12.164 -34 -11.102 1 84.75 74 THR B O 1
ATOM 3081 N N . ASN B 1 75 ? 14.102 -33.844 -12.016 1 86.5 75 ASN B N 1
ATOM 3082 C CA . ASN B 1 75 ? 14.594 -32.969 -10.977 1 86.5 75 ASN B CA 1
ATOM 3083 C C . ASN B 1 75 ? 14.219 -31.5 -11.266 1 86.5 75 ASN B C 1
ATOM 3085 O O . ASN B 1 75 ? 14.203 -30.672 -10.359 1 86.5 75 ASN B O 1
ATOM 3089 N N . ALA B 1 76 ? 13.898 -31.25 -12.484 1 93.06 76 ALA B N 1
ATOM 3090 C CA . ALA B 1 76 ? 13.602 -29.875 -12.906 1 93.06 76 ALA B CA 1
ATOM 3091 C C . ALA B 1 76 ? 12.109 -29.578 -12.789 1 93.06 76 ALA B C 1
ATOM 3093 O O . ALA B 1 76 ? 11.719 -28.422 -12.555 1 93.06 76 ALA B O 1
ATOM 3094 N N . LEU B 1 77 ? 11.328 -30.547 -13.008 1 96.75 77 LEU B N 1
ATOM 3095 C CA . LEU B 1 77 ? 9.883 -30.391 -12.914 1 96.75 77 LEU B CA 1
ATOM 3096 C C . LEU B 1 77 ? 9.391 -30.734 -11.508 1 96.75 77 LEU B C 1
ATOM 3098 O O . LEU B 1 77 ? 9.273 -31.906 -11.156 1 96.75 77 LEU B O 1
ATOM 3102 N N . LEU B 1 78 ? 8.984 -29.719 -10.734 1 97 78 LEU B N 1
ATOM 3103 C CA . LEU B 1 78 ? 8.68 -29.859 -9.32 1 97 78 LEU B CA 1
ATOM 3104 C C . LEU B 1 78 ? 7.215 -30.234 -9.109 1 97 78 LEU B C 1
ATOM 3106 O O . LEU B 1 78 ? 6.805 -30.531 -7.988 1 97 78 LEU B O 1
ATOM 3110 N N . GLY B 1 79 ? 6.422 -30.25 -10.141 1 98.06 79 GLY B N 1
ATOM 3111 C CA . GLY B 1 79 ? 4.973 -30.375 -10.164 1 98.06 79 GLY B CA 1
ATOM 3112 C C . GLY B 1 79 ? 4.301 -29.391 -11.094 1 98.06 79 GLY B C 1
ATOM 3113 O O . GLY B 1 79 ? 4.867 -29.016 -12.125 1 98.06 79 GLY B O 1
ATOM 3114 N N . PHE B 1 80 ? 3.049 -29.094 -10.75 1 98.75 80 PHE B N 1
ATOM 3115 C CA . PHE B 1 80 ? 2.309 -28.203 -11.633 1 98.75 80 PHE B CA 1
ATOM 3116 C C . PHE B 1 80 ? 1.801 -26.984 -10.867 1 98.75 80 PHE B C 1
ATOM 3118 O O . PHE B 1 80 ? 1.524 -27.078 -9.664 1 98.75 80 PHE B O 1
ATOM 3125 N N . HIS B 1 81 ? 1.802 -25.891 -11.5 1 98.94 81 HIS B N 1
ATOM 3126 C CA . HIS B 1 81 ? 0.99 -24.734 -11.109 1 98.94 81 HIS B CA 1
ATOM 3127 C C . HIS B 1 81 ? -0.297 -24.672 -11.93 1 98.94 81 HIS B C 1
ATOM 3129 O O . HIS B 1 81 ? -0.255 -24.578 -13.156 1 98.94 81 HIS B O 1
ATOM 3135 N N . VAL B 1 82 ? -1.397 -24.828 -11.289 1 98.88 82 VAL B N 1
ATOM 3136 C CA . VAL B 1 82 ? -2.689 -24.594 -11.93 1 98.88 82 VAL B CA 1
ATOM 3137 C C . VAL B 1 82 ? -3.215 -23.219 -11.555 1 98.88 82 VAL B C 1
ATOM 3139 O O . VAL B 1 82 ? -3.545 -22.969 -10.391 1 98.88 82 VAL B O 1
ATOM 3142 N N . GLU B 1 83 ? -3.264 -22.359 -12.492 1 98.44 83 GLU B N 1
ATOM 3143 C CA . GLU B 1 83 ? -3.748 -21 -12.273 1 98.44 83 GLU B CA 1
ATOM 3144 C C . GLU B 1 83 ? -5.184 -20.828 -12.766 1 98.44 83 GLU B C 1
ATOM 3146 O O . GLU B 1 83 ? -5.406 -20.531 -13.938 1 98.44 83 GLU B O 1
ATOM 3151 N N . GLY B 1 84 ? -6.078 -20.797 -11.953 1 96.81 84 GLY B N 1
ATOM 3152 C CA . GLY B 1 84 ? -7.477 -21 -12.305 1 96.81 84 GLY B CA 1
ATOM 3153 C C . GLY B 1 84 ? -7.855 -22.453 -12.414 1 96.81 84 GLY B C 1
ATOM 3154 O O . GLY B 1 84 ? -7.094 -23.344 -12 1 96.81 84 GLY B O 1
ATOM 3155 N N . PRO B 1 85 ? -9.094 -22.797 -12.719 1 97.69 85 PRO B N 1
ATOM 3156 C CA . PRO B 1 85 ? -10.07 -21.922 -13.367 1 97.69 85 PRO B CA 1
ATOM 3157 C C . PRO B 1 85 ? -10.977 -21.203 -12.367 1 97.69 85 PRO B C 1
ATOM 3159 O O . PRO B 1 85 ? -11.961 -20.562 -12.766 1 97.69 85 PRO B O 1
ATOM 3162 N N . PHE B 1 86 ? -10.633 -21.297 -11.109 1 98.38 86 PHE B N 1
ATOM 3163 C CA . PHE B 1 86 ? -11.477 -20.766 -10.047 1 98.38 86 PHE B CA 1
ATOM 3164 C C . PHE B 1 86 ? -11.125 -19.312 -9.75 1 98.38 86 PHE B C 1
ATOM 3166 O O . PHE B 1 86 ? -10.805 -18.969 -8.617 1 98.38 86 PHE B O 1
ATOM 3173 N N . ILE B 1 87 ? -11.219 -18.469 -10.703 1 97.62 87 ILE B N 1
ATOM 3174 C CA . ILE B 1 87 ? -10.836 -17.078 -10.578 1 97.62 87 ILE B CA 1
ATOM 3175 C C . ILE B 1 87 ? -12.031 -16.172 -10.898 1 97.62 87 ILE B C 1
ATOM 3177 O O . ILE B 1 87 ? -13.125 -16.672 -11.156 1 97.62 87 ILE B O 1
ATOM 3181 N N . SER B 1 88 ? -11.859 -14.898 -10.766 1 95 88 SER B N 1
ATOM 3182 C CA . SER B 1 88 ? -12.922 -13.945 -11.094 1 95 88 SER B CA 1
ATOM 3183 C C . SER B 1 88 ? -13.172 -13.891 -12.594 1 95 88 SER B C 1
ATOM 3185 O O . SER B 1 88 ? -12.234 -13.93 -13.391 1 95 88 SER B O 1
ATOM 3187 N N . GLU B 1 89 ? -14.43 -13.812 -12.992 1 90.88 89 GLU B N 1
ATOM 3188 C CA . GLU B 1 89 ? -14.773 -13.695 -14.406 1 90.88 89 GLU B CA 1
ATOM 3189 C C . GLU B 1 89 ? -14.75 -12.242 -14.867 1 90.88 89 GLU B C 1
ATOM 3191 O O . GLU B 1 89 ? -14.844 -11.961 -16.062 1 90.88 89 GLU B O 1
ATOM 3196 N N . GLU B 1 90 ? -14.539 -11.391 -13.938 1 88.44 90 GLU B N 1
ATOM 3197 C CA . GLU B 1 90 ? -14.602 -9.969 -14.234 1 88.44 90 GLU B CA 1
ATOM 3198 C C . GLU B 1 90 ? -13.43 -9.531 -15.109 1 88.44 90 GLU B C 1
ATOM 3200 O O . GLU B 1 90 ? -12.305 -9.992 -14.914 1 88.44 90 GLU B O 1
ATOM 3205 N N . ASP B 1 91 ? -13.773 -8.594 -15.984 1 85.62 91 ASP B N 1
ATOM 3206 C CA . ASP B 1 91 ? -12.703 -8.016 -16.797 1 85.62 91 ASP B CA 1
ATOM 3207 C C . ASP B 1 91 ? -11.68 -7.305 -15.914 1 85.62 91 ASP B C 1
ATOM 3209 O O . ASP B 1 91 ? -12.039 -6.645 -14.938 1 85.62 91 ASP B O 1
ATOM 3213 N N . GLY B 1 92 ? -10.438 -7.414 -16.297 1 86 92 GLY B N 1
ATOM 3214 C CA . GLY B 1 92 ? -9.344 -6.914 -15.477 1 86 92 GLY B CA 1
ATOM 3215 C C . GLY B 1 92 ? -8.766 -7.965 -14.555 1 86 92 GLY B C 1
ATOM 3216 O O . GLY B 1 92 ? -7.574 -8.281 -14.641 1 86 92 GLY B O 1
ATOM 3217 N N . ALA B 1 93 ? -9.695 -8.516 -13.844 1 89.06 93 ALA B N 1
ATOM 3218 C CA . ALA B 1 93 ? -9.242 -9.531 -12.891 1 89.06 93 ALA B CA 1
ATOM 3219 C C . ALA B 1 93 ? -8.859 -10.82 -13.602 1 89.06 93 ALA B C 1
ATOM 3221 O O . ALA B 1 93 ? -7.891 -11.484 -13.219 1 89.06 93 ALA B O 1
ATOM 3222 N N . ARG B 1 94 ? -9.609 -11.18 -14.602 1 89 94 ARG B N 1
ATOM 3223 C CA . ARG B 1 94 ? -9.328 -12.453 -15.266 1 89 94 ARG B CA 1
ATOM 3224 C C . ARG B 1 94 ? -8.062 -12.359 -16.109 1 89 94 ARG B C 1
ATOM 3226 O O . ARG B 1 94 ? -7.5 -13.383 -16.516 1 89 94 ARG B O 1
ATOM 3233 N N . GLY B 1 95 ? -7.637 -11.102 -16.469 1 86.25 95 GLY B N 1
ATOM 3234 C CA . GLY B 1 95 ? -6.488 -10.953 -17.359 1 86.25 95 GLY B CA 1
ATOM 3235 C C . GLY B 1 95 ? -6.664 -11.656 -18.688 1 86.25 95 GLY B C 1
ATOM 3236 O O . GLY B 1 95 ? -7.68 -11.477 -19.359 1 86.25 95 GLY B O 1
ATOM 3237 N N . ALA B 1 96 ? -5.758 -12.5 -19.031 1 82.81 96 ALA B N 1
ATOM 3238 C CA . ALA B 1 96 ? -5.734 -13.156 -20.344 1 82.81 96 ALA B CA 1
ATOM 3239 C C . ALA B 1 96 ? -6.523 -14.461 -20.312 1 82.81 96 ALA B C 1
ATOM 3241 O O . ALA B 1 96 ? -6.668 -15.125 -21.344 1 82.81 96 ALA B O 1
ATOM 3242 N N . HIS B 1 97 ? -7.059 -14.805 -19.125 1 90.31 97 HIS B N 1
ATOM 3243 C CA . HIS B 1 97 ? -7.793 -16.062 -19.016 1 90.31 97 HIS B CA 1
ATOM 3244 C C . HIS B 1 97 ? -9.117 -15.984 -19.766 1 90.31 97 HIS B C 1
ATOM 3246 O O . HIS B 1 97 ? -9.805 -14.961 -19.734 1 90.31 97 HIS B O 1
ATOM 3252 N N . ASN B 1 98 ? -9.422 -17.031 -20.453 1 89.19 98 ASN B N 1
ATOM 3253 C CA . ASN B 1 98 ? -10.672 -17.094 -21.203 1 89.19 98 ASN B CA 1
ATOM 3254 C C . ASN B 1 98 ? -11.875 -17.203 -20.266 1 89.19 98 ASN B C 1
ATOM 3256 O O . ASN B 1 98 ? -12.023 -18.188 -19.531 1 89.19 98 ASN B O 1
ATOM 3260 N N . SER B 1 99 ? -12.742 -16.312 -20.391 1 91.56 99 SER B N 1
ATOM 3261 C CA . SER B 1 99 ? -13.875 -16.203 -19.484 1 91.56 99 SER B CA 1
ATOM 3262 C C . SER B 1 99 ? -14.82 -17.391 -19.625 1 91.56 99 SER B C 1
ATOM 3264 O O . SER B 1 99 ? -15.508 -17.766 -18.672 1 91.56 99 SER B O 1
ATOM 3266 N N . LYS B 1 100 ? -14.828 -18.016 -20.781 1 93.19 100 LYS B N 1
ATOM 3267 C CA . LYS B 1 100 ? -15.734 -19.125 -21.062 1 93.19 100 LYS B CA 1
ATOM 3268 C C . LYS B 1 100 ? -15.445 -20.328 -20.156 1 93.19 100 LYS B C 1
ATOM 3270 O O . LYS B 1 100 ? -16.312 -21.156 -19.938 1 93.19 100 LYS B O 1
ATOM 3275 N N . TRP B 1 101 ? -14.211 -20.344 -19.609 1 95.69 101 TRP B N 1
ATOM 3276 C CA . TRP B 1 101 ? -13.82 -21.562 -18.906 1 95.69 101 TRP B CA 1
ATOM 3277 C C . TRP B 1 101 ? -13.633 -21.281 -17.422 1 95.69 101 TRP B C 1
ATOM 3279 O O . TRP B 1 101 ? -13.219 -22.172 -16.672 1 95.69 101 TRP B O 1
ATOM 3289 N N . VAL B 1 102 ? -13.898 -20.062 -17 1 96.62 102 VAL B N 1
ATOM 3290 C CA . VAL B 1 102 ? -13.836 -19.734 -15.586 1 96.62 102 VAL B CA 1
ATOM 3291 C C . VAL B 1 102 ? -14.898 -20.516 -14.82 1 96.62 102 VAL B C 1
ATOM 3293 O O . VAL B 1 102 ? -16 -20.734 -15.328 1 96.62 102 VAL B O 1
ATOM 3296 N N . ARG B 1 103 ? -14.539 -20.953 -13.664 1 96.56 103 ARG B N 1
ATOM 3297 C CA . ARG B 1 103 ? -15.438 -21.75 -12.836 1 96.56 103 ARG B CA 1
ATOM 3298 C C . ARG B 1 103 ? -15.539 -21.172 -11.43 1 96.56 103 ARG B C 1
ATOM 3300 O O . ARG B 1 103 ? -14.578 -20.594 -10.914 1 96.56 103 ARG B O 1
ATOM 3307 N N . LYS B 1 104 ? -16.703 -21.406 -10.859 1 96.62 104 LYS B N 1
ATOM 3308 C CA . LYS B 1 104 ? -16.828 -21.188 -9.422 1 96.62 104 LYS B CA 1
ATOM 3309 C C . LYS B 1 104 ? -16.078 -22.266 -8.641 1 96.62 104 LYS B C 1
ATOM 3311 O O . LYS B 1 104 ? -15.766 -23.328 -9.188 1 96.62 104 LYS B O 1
ATOM 3316 N N . PRO B 1 105 ? -15.742 -21.984 -7.426 1 98.25 105 PRO B N 1
ATOM 3317 C CA . PRO B 1 105 ? -15.086 -23.016 -6.613 1 98.25 105 PRO B CA 1
ATOM 3318 C C . PRO B 1 105 ? -15.82 -24.344 -6.648 1 98.25 105 PRO B C 1
ATOM 3320 O O . PRO B 1 105 ? -17.047 -24.391 -6.457 1 98.25 105 PRO B O 1
ATOM 3323 N N . ASP B 1 106 ? -15.086 -25.375 -6.957 1 98.19 106 ASP B N 1
ATOM 3324 C CA . ASP B 1 106 ? -15.625 -26.703 -7.191 1 98.19 106 ASP B CA 1
ATOM 3325 C C . ASP B 1 106 ? -14.617 -27.781 -6.797 1 98.19 106 ASP B C 1
ATOM 3327 O O . ASP B 1 106 ? -13.727 -28.125 -7.578 1 98.19 106 ASP B O 1
ATOM 3331 N N . SER B 1 107 ? -14.852 -28.344 -5.633 1 98.19 107 SER B N 1
ATOM 3332 C CA . SER B 1 107 ? -13.922 -29.359 -5.137 1 98.19 107 SER B CA 1
ATOM 3333 C C . SER B 1 107 ? -13.914 -30.594 -6.027 1 98.19 107 SER B C 1
ATOM 3335 O O . SER B 1 107 ? -12.891 -31.25 -6.176 1 98.19 107 SER B O 1
ATOM 3337 N N . GLY B 1 108 ? -15.055 -30.891 -6.656 1 98.5 108 GLY B N 1
ATOM 3338 C CA . GLY B 1 108 ? -15.109 -32 -7.59 1 98.5 108 GLY B CA 1
ATOM 3339 C C . GLY B 1 108 ? -14.219 -31.812 -8.805 1 98.5 108 GLY B C 1
ATOM 3340 O O . GLY B 1 108 ? -13.523 -32.75 -9.219 1 98.5 108 GLY B O 1
ATOM 3341 N N . PHE B 1 109 ? -14.273 -30.625 -9.336 1 98.69 109 PHE B N 1
ATOM 3342 C CA . PHE B 1 109 ? -13.422 -30.359 -10.484 1 98.69 109 PHE B CA 1
ATOM 3343 C C . PHE B 1 109 ? -11.953 -30.328 -10.078 1 98.69 109 PHE B C 1
ATOM 3345 O O . PHE B 1 109 ? -11.086 -30.797 -10.828 1 98.69 109 PHE B O 1
ATOM 3352 N N . LEU B 1 110 ? -11.664 -29.797 -8.875 1 98.88 110 LEU B N 1
ATOM 3353 C CA . LEU B 1 110 ? -10.289 -29.812 -8.383 1 98.88 110 LEU B CA 1
ATOM 3354 C C . LEU B 1 110 ? -9.781 -31.25 -8.227 1 98.88 110 LEU B C 1
ATOM 3356 O O . LEU B 1 110 ? -8.625 -31.531 -8.523 1 98.88 110 LEU B O 1
ATOM 3360 N N . ASP B 1 111 ? -10.648 -32.156 -7.824 1 98.75 111 ASP B N 1
ATOM 3361 C CA . ASP B 1 111 ? -10.281 -33.562 -7.723 1 98.75 111 ASP B CA 1
ATOM 3362 C C . ASP B 1 111 ? -9.891 -34.125 -9.086 1 98.75 111 ASP B C 1
ATOM 3364 O O . ASP B 1 111 ? -8.945 -34.906 -9.195 1 98.75 111 ASP B O 1
ATOM 3368 N N . LYS B 1 112 ? -10.656 -33.781 -10.047 1 98.75 112 LYS B N 1
ATOM 3369 C CA . LYS B 1 112 ? -10.344 -34.219 -11.398 1 98.75 112 LYS B CA 1
ATOM 3370 C C . LYS B 1 112 ? -8.977 -33.688 -11.852 1 98.75 112 LYS B C 1
ATOM 3372 O O . LYS B 1 112 ? -8.156 -34.438 -12.367 1 98.75 112 LYS B O 1
ATOM 3377 N N . LEU B 1 113 ? -8.758 -32.406 -11.625 1 98.88 113 LEU B N 1
ATOM 3378 C CA . LEU B 1 113 ? -7.469 -31.812 -11.961 1 98.88 113 LEU B CA 1
ATOM 3379 C C . LEU B 1 113 ? -6.328 -32.562 -11.266 1 98.88 113 LEU B C 1
ATOM 3381 O O . LEU B 1 113 ? -5.301 -32.844 -11.875 1 98.88 113 LEU B O 1
ATOM 3385 N N . TYR B 1 114 ? -6.535 -32.75 -9.953 1 98.81 114 TYR B N 1
ATOM 3386 C CA . TYR B 1 114 ? -5.535 -33.438 -9.133 1 98.81 114 TYR B CA 1
ATOM 3387 C C . TYR B 1 114 ? -5.238 -34.812 -9.664 1 98.81 114 TYR B C 1
ATOM 3389 O O . TYR B 1 114 ? -4.078 -35.219 -9.758 1 98.81 114 TYR B O 1
ATOM 3397 N N . LYS B 1 115 ? -6.258 -35.562 -10.062 1 98.56 115 LYS B N 1
ATOM 3398 C CA . LYS B 1 115 ? -6.105 -36.906 -10.633 1 98.56 115 LYS B CA 1
ATOM 3399 C C . LYS B 1 115 ? -5.414 -36.844 -11.992 1 98.56 115 LYS B C 1
ATOM 3401 O O . LYS B 1 115 ? -4.496 -37.625 -12.258 1 98.56 115 LYS B O 1
ATOM 3406 N N . TRP B 1 116 ? -5.84 -35.906 -12.844 1 98.75 116 TRP B N 1
ATOM 3407 C CA . TRP B 1 116 ? -5.285 -35.781 -14.188 1 98.75 116 TRP B CA 1
ATOM 3408 C C . TRP B 1 116 ? -3.809 -35.406 -14.133 1 98.75 116 TRP B C 1
ATOM 3410 O O . TRP B 1 116 ? -3.045 -35.75 -15.039 1 98.75 116 TRP B O 1
ATOM 3420 N N . SER B 1 117 ? -3.34 -34.781 -13.023 1 98.62 117 SER B N 1
ATOM 3421 C CA . SER B 1 117 ? -1.954 -34.344 -12.859 1 98.62 117 SER B CA 1
ATOM 3422 C C . SER B 1 117 ? -1.12 -35.438 -12.188 1 98.62 117 SER B C 1
ATOM 3424 O O . SER B 1 117 ? 0.039 -35.219 -11.836 1 98.62 117 SER B O 1
ATOM 3426 N N . ASP B 1 118 ? -1.705 -36.625 -11.961 1 98.19 118 ASP B N 1
ATOM 3427 C CA . ASP B 1 118 ? -1.068 -37.688 -11.195 1 98.19 118 ASP B CA 1
ATOM 3428 C C . ASP B 1 118 ? -0.675 -37.219 -9.805 1 98.19 118 ASP B C 1
ATOM 3430 O O . ASP B 1 118 ? 0.41 -37.531 -9.312 1 98.19 118 ASP B O 1
ATOM 3434 N N . GLN B 1 119 ? -1.549 -36.312 -9.227 1 98.25 119 GLN B N 1
ATOM 3435 C CA . GLN B 1 119 ? -1.436 -35.781 -7.871 1 98.25 119 GLN B CA 1
ATOM 3436 C C . GLN B 1 119 ? -0.175 -34.938 -7.707 1 98.25 119 GLN B C 1
ATOM 3438 O O . GLN B 1 119 ? 0.483 -35 -6.668 1 98.25 119 GLN B O 1
ATOM 3443 N N . ARG B 1 120 ? 0.171 -34.156 -8.75 1 97.81 120 ARG B N 1
ATOM 3444 C CA . ARG B 1 120 ? 1.434 -33.438 -8.734 1 97.81 120 ARG B CA 1
ATOM 3445 C C . ARG B 1 120 ? 1.195 -31.938 -8.773 1 97.81 120 ARG B C 1
ATOM 3447 O O . ARG B 1 120 ? 2.113 -31.156 -9.055 1 97.81 120 ARG B O 1
ATOM 3454 N N . ILE B 1 121 ? -0.066 -31.516 -8.547 1 98.81 121 ILE B N 1
ATOM 3455 C CA . ILE B 1 121 ? -0.292 -30.078 -8.414 1 98.81 121 ILE B CA 1
ATOM 3456 C C . ILE B 1 121 ? 0.355 -29.562 -7.133 1 98.81 121 ILE B C 1
ATOM 3458 O O . ILE B 1 121 ? 0.02 -30.031 -6.035 1 98.81 121 ILE B O 1
ATOM 3462 N N . LYS B 1 122 ? 1.3 -28.672 -7.277 1 98.81 122 LYS B N 1
ATOM 3463 C CA . LYS B 1 122 ? 1.997 -28.094 -6.129 1 98.81 122 LYS B CA 1
ATOM 3464 C C . LYS B 1 122 ? 1.429 -26.734 -5.762 1 98.81 122 LYS B C 1
ATOM 3466 O O . LYS B 1 122 ? 1.491 -26.312 -4.602 1 98.81 122 LYS B O 1
ATOM 3471 N N . LEU B 1 123 ? 0.938 -26 -6.727 1 98.94 123 LEU B N 1
ATOM 3472 C CA . LEU B 1 123 ? 0.454 -24.641 -6.559 1 98.94 123 LEU B CA 1
ATOM 3473 C C . LEU B 1 123 ? -0.864 -24.438 -7.297 1 98.94 123 LEU B C 1
ATOM 3475 O O . LEU B 1 123 ? -1.005 -24.844 -8.453 1 98.94 123 LEU B O 1
ATOM 3479 N N . LEU B 1 124 ? -1.832 -23.906 -6.625 1 98.94 124 LEU B N 1
ATOM 3480 C CA . LEU B 1 124 ? -3.141 -23.578 -7.176 1 98.94 124 LEU B CA 1
ATOM 3481 C C . LEU B 1 124 ? -3.471 -22.109 -6.941 1 98.94 124 LEU B C 1
ATOM 3483 O O . LEU B 1 124 ? -3.441 -21.625 -5.805 1 98.94 124 LEU B O 1
ATOM 3487 N N . THR B 1 125 ? -3.697 -21.406 -7.984 1 98.94 125 THR B N 1
ATOM 3488 C CA . THR B 1 125 ? -4.16 -20.031 -7.852 1 98.94 125 THR B CA 1
ATOM 3489 C C . THR B 1 125 ? -5.684 -19.969 -7.918 1 98.94 125 THR B C 1
ATOM 3491 O O . THR B 1 125 ? -6.293 -20.469 -8.859 1 98.94 125 THR B O 1
ATOM 3494 N N . ILE B 1 126 ? -6.281 -19.359 -6.996 1 98.81 126 ILE B N 1
ATOM 3495 C CA . ILE B 1 126 ? -7.723 -19.125 -6.996 1 98.81 126 ILE B CA 1
ATOM 3496 C C . ILE B 1 126 ? -8 -17.672 -6.605 1 98.81 126 ILE B C 1
ATOM 3498 O O . ILE B 1 126 ? -7.121 -16.984 -6.074 1 98.81 126 ILE B O 1
ATOM 3502 N N . SER B 1 127 ? -9.211 -17.25 -6.914 1 98.44 127 SER B N 1
ATOM 3503 C CA . SER B 1 127 ? -9.688 -15.945 -6.434 1 98.44 127 SER B CA 1
ATOM 3504 C C . SER B 1 127 ? -10.188 -16.047 -4.996 1 98.44 127 SER B C 1
ATOM 3506 O O . SER B 1 127 ? -10.711 -17.078 -4.582 1 98.44 127 SER B O 1
ATOM 3508 N N . ALA B 1 128 ? -10.008 -15 -4.289 1 98.25 128 ALA B N 1
ATOM 3509 C CA . ALA B 1 128 ? -10.5 -14.953 -2.912 1 98.25 128 ALA B CA 1
ATOM 3510 C C . ALA B 1 128 ? -11.875 -14.305 -2.844 1 98.25 128 ALA B C 1
ATOM 3512 O O . ALA B 1 128 ? -12.539 -14.352 -1.804 1 98.25 128 ALA B O 1
ATOM 3513 N N . ASP B 1 129 ? -12.328 -13.688 -3.955 1 96.81 129 ASP B N 1
ATOM 3514 C CA . ASP B 1 129 ? -13.531 -12.867 -3.879 1 96.81 129 ASP B CA 1
ATOM 3515 C C . ASP B 1 129 ? -14.742 -13.617 -4.426 1 96.81 129 ASP B C 1
ATOM 3517 O O . ASP B 1 129 ? -15.758 -13.008 -4.781 1 96.81 129 ASP B O 1
ATOM 3521 N N . VAL B 1 130 ? -14.648 -14.891 -4.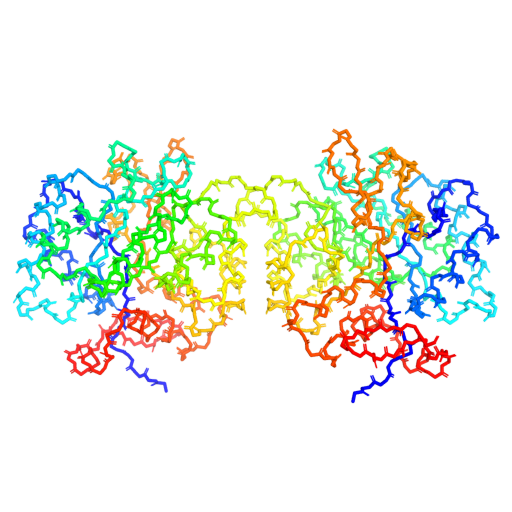605 1 94.19 130 VAL B N 1
ATOM 3522 C CA . VAL B 1 130 ? -15.758 -15.703 -5.098 1 94.19 130 VAL B CA 1
ATOM 3523 C C . VAL B 1 130 ? -16.312 -16.547 -3.961 1 94.19 130 VAL B C 1
ATOM 3525 O O . VAL B 1 130 ? -15.57 -17.016 -3.092 1 94.19 130 VAL B O 1
ATOM 3528 N N . GLU B 1 131 ? -17.609 -16.766 -4.035 1 94.25 131 GLU B N 1
ATOM 3529 C CA . GLU B 1 131 ? -18.25 -17.594 -3.018 1 94.25 131 GLU B CA 1
ATOM 3530 C C . GLU B 1 131 ? -17.656 -19 -3.008 1 94.25 131 GLU B C 1
ATOM 3532 O O . GLU B 1 131 ? -17.5 -19.625 -4.059 1 94.25 131 GLU B O 1
ATOM 3537 N N . GLY B 1 132 ? -17.234 -19.453 -1.829 1 97.25 132 GLY B N 1
ATOM 3538 C CA . GLY B 1 132 ? -16.688 -20.797 -1.685 1 97.25 132 GLY B CA 1
ATOM 3539 C C . GLY B 1 132 ? -15.172 -20.828 -1.79 1 97.25 132 GLY B C 1
ATOM 3540 O O . GLY B 1 132 ? -14.562 -21.891 -1.635 1 97.25 132 GLY B O 1
ATOM 3541 N N . ALA B 1 133 ? -14.594 -19.75 -1.988 1 97.88 133 ALA B N 1
ATOM 3542 C CA . ALA B 1 133 ? -13.148 -19.688 -2.189 1 97.88 133 ALA B CA 1
ATOM 3543 C C . ALA B 1 133 ? -12.398 -20.234 -0.977 1 97.88 133 ALA B C 1
ATOM 3545 O O . ALA B 1 133 ? -11.469 -21.031 -1.122 1 97.88 133 ALA B O 1
ATOM 3546 N N . ALA B 1 134 ? -12.789 -19.812 0.213 1 98.31 134 ALA B N 1
ATOM 3547 C CA . ALA B 1 134 ? -12.117 -20.25 1.434 1 98.31 134 ALA B CA 1
ATOM 3548 C C . ALA B 1 134 ? -12.273 -21.75 1.632 1 98.31 134 ALA B C 1
ATOM 3550 O O . ALA B 1 134 ? -11.336 -22.422 2.068 1 98.31 134 ALA B O 1
ATOM 3551 N N . ASP B 1 135 ? -13.438 -22.266 1.288 1 98.56 135 ASP B N 1
ATOM 3552 C CA . ASP B 1 135 ? -13.68 -23.703 1.416 1 98.56 135 ASP B CA 1
ATOM 3553 C C . ASP B 1 135 ? -12.82 -24.484 0.434 1 98.56 135 ASP B C 1
ATOM 3555 O O . ASP B 1 135 ? -12.266 -25.531 0.789 1 98.56 135 ASP B O 1
ATOM 3559 N N . LEU B 1 136 ? -12.773 -24 -0.765 1 98.81 136 LEU B N 1
ATOM 3560 C CA . LEU B 1 136 ? -11.93 -24.656 -1.756 1 98.81 136 LEU B CA 1
ATOM 3561 C C . LEU B 1 136 ? -10.461 -24.609 -1.331 1 98.81 136 LEU B C 1
ATOM 3563 O O . LEU B 1 136 ? -9.727 -25.578 -1.525 1 98.81 136 LEU B O 1
ATOM 3567 N N . CYS B 1 137 ? -10.086 -23.5 -0.779 1 98.81 137 CYS B N 1
ATOM 3568 C CA . CYS B 1 137 ? -8.727 -23.344 -0.269 1 98.81 137 CYS B CA 1
ATOM 3569 C C . CYS B 1 137 ? -8.43 -24.375 0.817 1 98.81 137 CYS B C 1
ATOM 3571 O O . CYS B 1 137 ? -7.391 -25.031 0.784 1 98.81 137 CYS B O 1
ATOM 3573 N N . ARG B 1 138 ? -9.312 -24.484 1.729 1 98.69 138 ARG B N 1
ATOM 3574 C CA . ARG B 1 138 ? -9.148 -25.453 2.818 1 98.69 138 ARG B CA 1
ATOM 3575 C C . ARG B 1 138 ? -9.039 -26.875 2.283 1 98.69 138 ARG B C 1
ATOM 3577 O O . ARG B 1 138 ? -8.203 -27.656 2.74 1 98.69 138 ARG B O 1
ATOM 3584 N N . TYR B 1 139 ? -9.883 -27.172 1.361 1 98.81 139 TYR B N 1
ATOM 3585 C CA . TYR B 1 139 ? -9.867 -28.5 0.764 1 98.81 139 TYR B CA 1
ATOM 3586 C C . TYR B 1 139 ? -8.539 -28.781 0.071 1 98.81 139 TYR B C 1
ATOM 3588 O O . TYR B 1 139 ? -7.93 -29.828 0.284 1 98.81 139 TYR B O 1
ATOM 3596 N N . ALA B 1 140 ? -8.094 -27.844 -0.742 1 98.88 140 ALA B N 1
ATOM 3597 C CA . ALA B 1 140 ? -6.848 -27.984 -1.485 1 98.88 140 ALA B CA 1
ATOM 3598 C C . ALA B 1 140 ? -5.668 -28.188 -0.541 1 98.88 140 ALA B C 1
ATOM 3600 O O . ALA B 1 140 ? -4.816 -29.047 -0.782 1 98.88 140 ALA B O 1
ATOM 3601 N N . THR B 1 141 ? -5.637 -27.438 0.535 1 98.75 141 THR B N 1
ATOM 3602 C CA . THR B 1 141 ? -4.48 -27.438 1.425 1 98.75 141 THR B CA 1
ATOM 3603 C C . THR B 1 141 ? -4.543 -28.625 2.381 1 98.75 141 THR B C 1
ATOM 3605 O O . THR B 1 141 ? -3.555 -29.344 2.559 1 98.75 141 THR B O 1
ATOM 3608 N N . LYS B 1 142 ? -5.672 -28.953 2.928 1 98.25 142 LYS B N 1
ATOM 3609 C CA . LYS B 1 142 ? -5.77 -29.953 3.99 1 98.25 142 LYS B CA 1
ATOM 3610 C C . LYS B 1 142 ? -5.961 -31.344 3.414 1 98.25 142 LYS B C 1
ATOM 3612 O O . LYS B 1 142 ? -5.41 -32.312 3.939 1 98.25 142 LYS B O 1
ATOM 3617 N N . GLU B 1 143 ? -6.746 -31.438 2.389 1 98.12 143 GLU B N 1
ATOM 3618 C CA . GLU B 1 143 ? -7.07 -32.75 1.864 1 98.12 143 GLU B CA 1
ATOM 3619 C C . GLU B 1 143 ? -6.074 -33.188 0.791 1 98.12 143 GLU B C 1
ATOM 3621 O O . GLU B 1 143 ? -5.762 -34.375 0.667 1 98.12 143 GLU B O 1
ATOM 3626 N N . LEU B 1 144 ? -5.613 -32.219 -0.01 1 98.56 144 LEU B N 1
ATOM 3627 C CA . LEU B 1 144 ? -4.801 -32.594 -1.162 1 98.56 144 LEU B CA 1
ATOM 3628 C C . LEU B 1 144 ? -3.346 -32.188 -0.958 1 98.56 144 LEU B C 1
ATOM 3630 O O . LEU B 1 144 ? -2.463 -32.656 -1.691 1 98.56 144 LEU B O 1
ATOM 3634 N N . GLY B 1 145 ? -3.051 -31.281 0.032 1 98.5 145 GLY B N 1
ATOM 3635 C CA . GLY B 1 145 ? -1.687 -30.844 0.298 1 98.5 145 GLY B CA 1
ATOM 3636 C C . GLY B 1 145 ? -1.157 -29.859 -0.733 1 98.5 145 GLY B C 1
ATOM 3637 O O . GLY B 1 145 ? 0.056 -29.75 -0.92 1 98.5 145 GLY B O 1
ATOM 3638 N N . ILE B 1 146 ? -2.045 -29.203 -1.477 1 98.88 146 ILE B N 1
ATOM 3639 C CA . ILE B 1 146 ? -1.69 -28.234 -2.508 1 98.88 146 ILE B CA 1
ATOM 3640 C C . ILE B 1 146 ? -1.478 -26.859 -1.876 1 98.88 146 ILE B C 1
ATOM 3642 O O . ILE B 1 146 ? -2.258 -26.438 -1.02 1 98.88 146 ILE B O 1
ATOM 3646 N N . THR B 1 147 ? -0.343 -26.188 -2.176 1 98.94 147 THR B N 1
ATOM 3647 C CA . THR B 1 147 ? -0.194 -24.781 -1.806 1 98.94 147 THR B CA 1
ATOM 3648 C C . THR B 1 147 ? -1.164 -23.922 -2.596 1 98.94 147 THR B C 1
ATOM 3650 O O . THR B 1 147 ? -1.285 -24.062 -3.814 1 98.94 147 THR B O 1
ATOM 3653 N N . VAL B 1 148 ? -1.843 -23 -1.896 1 98.94 148 VAL B N 1
ATOM 3654 C CA . VAL B 1 148 ? -2.807 -22.141 -2.568 1 98.94 148 VAL B CA 1
ATOM 3655 C C . VAL B 1 148 ? -2.283 -20.703 -2.604 1 98.94 148 VAL B C 1
ATOM 3657 O O . VAL B 1 148 ? -1.809 -20.188 -1.591 1 98.94 148 VAL B O 1
ATOM 3660 N N . SER B 1 149 ? -2.285 -20.141 -3.732 1 98.94 149 SER B N 1
ATOM 3661 C CA . SER B 1 149 ? -2.006 -18.734 -3.979 1 98.94 149 SER B CA 1
ATOM 3662 C C . SER B 1 149 ? -3.262 -17.984 -4.422 1 98.94 149 SER B C 1
ATOM 3664 O O . SER B 1 149 ? -4.105 -18.547 -5.121 1 98.94 149 SER B O 1
ATOM 3666 N N . LEU B 1 150 ? -3.395 -16.75 -4.031 1 98.94 150 LEU B N 1
ATOM 3667 C CA . LEU B 1 150 ? -4.578 -15.961 -4.344 1 98.94 150 LEU B CA 1
ATOM 3668 C C . LEU B 1 150 ? -4.273 -14.945 -5.438 1 98.94 150 LEU B C 1
ATOM 3670 O O . LEU B 1 150 ? -3.217 -14.305 -5.426 1 98.94 150 LEU B O 1
ATOM 3674 N N . GLY B 1 151 ? -5.117 -14.82 -6.418 1 98.44 151 GLY B N 1
ATOM 3675 C CA . GLY B 1 151 ? -4.949 -13.867 -7.504 1 98.44 151 GLY B CA 1
ATOM 3676 C C . GLY B 1 151 ? -6.148 -13.812 -8.438 1 98.44 151 GLY B C 1
ATOM 3677 O O . GLY B 1 151 ? -7.145 -14.5 -8.219 1 98.44 151 GLY B O 1
ATOM 3678 N N . HIS B 1 152 ? -6.055 -12.875 -9.398 1 97.31 152 HIS B N 1
ATOM 3679 C CA . HIS B 1 152 ? -7.117 -12.719 -10.383 1 97.31 152 HIS B CA 1
ATOM 3680 C C . HIS B 1 152 ? -8.461 -12.453 -9.711 1 97.31 152 HIS B C 1
ATOM 3682 O O . HIS B 1 152 ? -9.445 -13.133 -9.992 1 97.31 152 HIS B O 1
ATOM 3688 N N . HIS B 1 153 ? -8.414 -11.453 -8.82 1 97.12 153 HIS B N 1
ATOM 3689 C CA . HIS B 1 153 ? -9.586 -11.109 -8.016 1 97.12 153 HIS B CA 1
ATOM 3690 C C . HIS B 1 153 ? -9.602 -9.617 -7.688 1 97.12 153 HIS B C 1
ATOM 3692 O O . HIS B 1 153 ? -8.625 -8.906 -7.938 1 97.12 153 HIS B O 1
ATOM 3698 N N . LEU B 1 154 ? -10.719 -9.203 -7.137 1 96.12 154 LEU B N 1
ATOM 3699 C CA . LEU B 1 154 ? -10.891 -7.887 -6.523 1 96.12 154 LEU B CA 1
ATOM 3700 C C . LEU B 1 154 ? -11.148 -8.016 -5.027 1 96.12 154 LEU B C 1
ATOM 3702 O O . LEU B 1 154 ? -12.008 -7.32 -4.48 1 96.12 154 LEU B O 1
ATOM 3706 N N . ALA B 1 155 ? -10.492 -8.898 -4.422 1 97.31 155 ALA B N 1
ATOM 3707 C CA . ALA B 1 155 ? -10.758 -9.305 -3.043 1 97.31 155 ALA B CA 1
ATOM 3708 C C . ALA B 1 155 ? -10.5 -8.148 -2.076 1 97.31 155 ALA B C 1
ATOM 3710 O O . ALA B 1 155 ? -9.57 -7.359 -2.271 1 97.31 155 ALA B O 1
ATOM 3711 N N . THR B 1 156 ? -11.352 -8.102 -1.054 1 96.81 156 THR B N 1
ATOM 3712 C CA . THR B 1 156 ? -11.148 -7.203 0.076 1 96.81 156 THR B CA 1
ATOM 3713 C C . THR B 1 156 ? -10.117 -7.777 1.046 1 96.81 156 THR B C 1
ATOM 3715 O O . THR B 1 156 ? -9.719 -8.938 0.918 1 96.81 156 THR B O 1
ATOM 3718 N N . GLY B 1 157 ? -9.711 -6.973 1.979 1 97.62 157 GLY B N 1
ATOM 3719 C CA . GLY B 1 157 ? -8.828 -7.445 3.029 1 97.62 157 GLY B CA 1
ATOM 3720 C C . GLY B 1 157 ? -9.406 -8.602 3.82 1 97.62 157 GLY B C 1
ATOM 3721 O O . GLY B 1 157 ? -8.695 -9.562 4.129 1 97.62 157 GLY B O 1
ATOM 3722 N N . GLU B 1 158 ? -10.664 -8.539 4.07 1 97.31 158 GLU B N 1
ATOM 3723 C CA . GLU B 1 158 ? -11.336 -9.578 4.844 1 97.31 158 GLU B CA 1
ATOM 3724 C C . GLU B 1 158 ? -11.359 -10.906 4.086 1 97.31 158 GLU B C 1
ATOM 3726 O O . GLU B 1 158 ? -11.164 -11.969 4.676 1 97.31 158 GLU B O 1
ATOM 3731 N N . GLU B 1 159 ? -11.617 -10.836 2.814 1 98.12 159 GLU B N 1
ATOM 3732 C CA . GLU B 1 159 ? -11.633 -12.039 1.985 1 98.12 159 GLU B CA 1
ATOM 3733 C C . GLU B 1 159 ? -10.25 -12.68 1.913 1 98.12 159 GLU B C 1
ATOM 3735 O O . GLU B 1 159 ? -10.117 -13.898 1.979 1 98.12 159 GLU B O 1
ATOM 3740 N N . LEU B 1 160 ? -9.25 -11.859 1.785 1 98.62 160 LEU B N 1
ATOM 3741 C CA . LEU B 1 160 ? -7.883 -12.367 1.782 1 98.62 160 LEU B CA 1
ATOM 3742 C C . LEU B 1 160 ? -7.535 -12.992 3.129 1 98.62 160 LEU B C 1
ATOM 3744 O O . LEU B 1 160 ? -6.898 -14.047 3.182 1 98.62 160 LEU B O 1
ATOM 3748 N N . ASP B 1 161 ? -7.941 -12.32 4.219 1 98.19 161 ASP B N 1
ATOM 3749 C CA . ASP B 1 161 ? -7.711 -12.859 5.555 1 98.19 161 ASP B CA 1
ATOM 3750 C C . ASP B 1 161 ? -8.383 -14.219 5.727 1 98.19 161 ASP B C 1
ATOM 3752 O O . ASP B 1 161 ? -7.797 -15.133 6.309 1 98.19 161 ASP B O 1
ATOM 3756 N N . SER B 1 162 ? -9.586 -14.32 5.203 1 98.31 162 SER B N 1
ATOM 3757 C CA . SER B 1 162 ? -10.336 -15.57 5.297 1 98.31 162 SER B CA 1
ATOM 3758 C C . SER B 1 162 ? -9.633 -16.688 4.535 1 98.31 162 SER B C 1
ATOM 3760 O O . SER B 1 162 ? -9.539 -17.812 5.023 1 98.31 162 SER B O 1
ATOM 3762 N N . ALA B 1 163 ? -9.18 -16.359 3.369 1 98.69 163 ALA B N 1
ATOM 3763 C CA . ALA B 1 163 ? -8.477 -17.359 2.564 1 98.69 163 ALA B CA 1
ATOM 3764 C C . ALA B 1 163 ? -7.152 -17.75 3.209 1 98.69 163 ALA B C 1
ATOM 3766 O O . ALA B 1 163 ? -6.77 -18.922 3.199 1 98.69 163 ALA B O 1
ATOM 3767 N N . ALA B 1 164 ? -6.469 -16.812 3.762 1 98.75 164 ALA B N 1
ATOM 3768 C CA . ALA B 1 164 ? -5.227 -17.109 4.469 1 98.75 164 ALA B CA 1
ATOM 3769 C C . ALA B 1 164 ? -5.48 -18.016 5.672 1 98.75 164 ALA B C 1
ATOM 3771 O O . ALA B 1 164 ? -4.73 -18.969 5.91 1 98.75 164 ALA B O 1
ATOM 3772 N N . ALA B 1 165 ? -6.496 -17.688 6.391 1 98.56 165 ALA B N 1
ATOM 3773 C CA . ALA B 1 165 ? -6.863 -18.5 7.543 1 98.56 165 ALA B CA 1
ATOM 3774 C C . ALA B 1 165 ? -7.223 -19.922 7.113 1 98.56 165 ALA B C 1
ATOM 3776 O O . ALA B 1 165 ? -7.035 -20.875 7.875 1 98.56 165 ALA B O 1
ATOM 3777 N N . ALA B 1 166 ? -7.699 -20.031 5.895 1 98.75 166 ALA B N 1
ATOM 3778 C CA . ALA B 1 166 ? -8.094 -21.328 5.355 1 98.75 166 ALA B CA 1
ATOM 3779 C C . ALA B 1 166 ? -6.883 -22.109 4.84 1 98.75 166 ALA B C 1
ATOM 3781 O O . ALA B 1 166 ? -6.98 -23.297 4.539 1 98.75 166 ALA B O 1
ATOM 3782 N N . GLY B 1 167 ? -5.77 -21.391 4.672 1 98.81 167 GLY B N 1
ATOM 3783 C CA . GLY B 1 167 ? -4.559 -22.125 4.352 1 98.81 167 GLY B CA 1
ATOM 3784 C C . GLY B 1 167 ? -3.791 -21.531 3.184 1 98.81 167 GLY B C 1
ATOM 3785 O O . GLY B 1 167 ? -2.703 -22 2.844 1 98.81 167 GLY B O 1
ATOM 3786 N N . ALA B 1 168 ? -4.332 -20.453 2.525 1 98.94 168 ALA B N 1
ATOM 3787 C CA . ALA B 1 168 ? -3.594 -19.812 1.44 1 98.94 168 ALA B CA 1
ATOM 3788 C C . ALA B 1 168 ? -2.277 -19.234 1.942 1 98.94 168 ALA B C 1
ATOM 3790 O O . ALA B 1 168 ? -2.197 -18.75 3.074 1 98.94 168 ALA B O 1
ATOM 3791 N N . ARG B 1 169 ? -1.257 -19.156 1.016 1 98.88 169 ARG B N 1
ATOM 3792 C CA . ARG B 1 169 ? 0.061 -18.797 1.528 1 98.88 169 ARG B CA 1
ATOM 3793 C C . ARG B 1 169 ? 0.727 -17.75 0.639 1 98.88 169 ARG B C 1
ATOM 3795 O O . ARG B 1 169 ? 1.793 -17.234 0.975 1 98.88 169 ARG B O 1
ATOM 3802 N N . ALA B 1 170 ? 0.089 -17.406 -0.458 1 98.94 170 ALA B N 1
ATOM 3803 C CA . ALA B 1 170 ? 0.773 -16.484 -1.367 1 98.94 170 ALA B CA 1
ATOM 3804 C C . ALA B 1 170 ? -0.228 -15.68 -2.186 1 98.94 170 ALA B C 1
ATOM 3806 O O . ALA B 1 170 ? -1.431 -15.953 -2.15 1 98.94 170 ALA B O 1
ATOM 3807 N N . LEU B 1 171 ? 0.275 -14.672 -2.82 1 98.94 171 LEU B N 1
ATOM 3808 C CA . LEU B 1 171 ? -0.414 -13.844 -3.809 1 98.94 171 LEU B CA 1
ATOM 3809 C C . LEU B 1 171 ? 0.219 -14.008 -5.188 1 98.94 171 LEU B C 1
ATOM 3811 O O . LEU B 1 171 ? 1.422 -13.789 -5.352 1 98.94 171 LEU B O 1
ATOM 3815 N N . THR B 1 172 ? -0.561 -14.398 -6.125 1 98.75 172 THR B N 1
ATOM 3816 C CA . THR B 1 172 ? -0.074 -14.648 -7.477 1 98.75 172 THR B CA 1
ATOM 3817 C C . THR B 1 172 ? 0.239 -13.336 -8.188 1 98.75 172 THR B C 1
ATOM 3819 O O . THR B 1 172 ? -0.634 -12.477 -8.328 1 98.75 172 THR B O 1
ATOM 3822 N N . HIS B 1 173 ? 1.49 -13.203 -8.656 1 98.25 173 HIS B N 1
ATOM 3823 C CA . HIS B 1 173 ? 2.037 -12.062 -9.383 1 98.25 173 HIS B CA 1
ATOM 3824 C C . HIS B 1 173 ? 1.368 -10.766 -8.953 1 98.25 173 HIS B C 1
ATOM 3826 O O . HIS B 1 173 ? 0.807 -10.047 -9.789 1 98.25 173 HIS B O 1
ATOM 3832 N N . LEU B 1 174 ? 1.543 -10.43 -7.75 1 98.38 174 LEU B N 1
ATOM 3833 C CA . LEU B 1 174 ? 0.933 -9.266 -7.113 1 98.38 174 LEU B CA 1
ATOM 3834 C C . LEU B 1 174 ? 1.147 -8.008 -7.953 1 98.38 174 LEU B C 1
ATOM 3836 O O . LEU B 1 174 ? 2.266 -7.738 -8.398 1 98.38 174 LEU B O 1
ATOM 3840 N N . GLY B 1 175 ? 0.033 -7.238 -8.156 1 96.5 175 GLY B N 1
ATOM 3841 C CA . GLY B 1 175 ? 0.05 -6.051 -8.992 1 96.5 175 GLY B CA 1
ATOM 3842 C C . GLY B 1 175 ? -0.513 -6.289 -10.375 1 96.5 175 GLY B C 1
ATOM 3843 O O . GLY B 1 175 ? -0.73 -5.344 -11.141 1 96.5 175 GLY B O 1
ATOM 3844 N N . ASN B 1 176 ? -0.757 -7.543 -10.711 1 95.5 176 ASN B N 1
ATOM 3845 C CA . ASN B 1 176 ? -1.326 -7.934 -11.992 1 95.5 176 ASN B CA 1
ATOM 3846 C C . ASN B 1 176 ? -2.586 -8.781 -11.812 1 95.5 176 ASN B C 1
ATOM 3848 O O . ASN B 1 176 ? -2.912 -9.18 -10.695 1 95.5 176 ASN B O 1
ATOM 3852 N N . GLY B 1 177 ? -3.303 -8.953 -12.938 1 94.06 177 GLY B N 1
ATOM 3853 C CA . GLY B 1 177 ? -4.543 -9.703 -12.82 1 94.06 177 GLY B CA 1
ATOM 3854 C C . GLY B 1 177 ? -5.621 -8.969 -12.047 1 94.06 177 GLY B C 1
ATOM 3855 O O . GLY B 1 177 ? -6.375 -9.578 -11.289 1 94.06 177 GLY B O 1
ATOM 3856 N N . ILE B 1 178 ? -5.582 -7.672 -12.094 1 95.06 178 ILE B N 1
ATOM 3857 C CA . ILE B 1 178 ? -6.559 -6.754 -11.508 1 95.06 178 ILE B CA 1
ATOM 3858 C C . ILE B 1 178 ? -6.812 -5.598 -12.477 1 95.06 178 ILE B C 1
ATOM 3860 O O . ILE B 1 178 ? -6.051 -5.387 -13.422 1 95.06 178 ILE B O 1
ATOM 3864 N N . PRO B 1 179 ? -7.875 -4.836 -12.289 1 93.19 179 PRO B N 1
ATOM 3865 C CA . PRO B 1 179 ? -8.219 -3.764 -13.227 1 93.19 179 PRO B CA 1
ATOM 3866 C C . PRO B 1 179 ? -7.141 -2.691 -13.32 1 93.19 179 PRO B C 1
ATOM 3868 O O . PRO B 1 179 ? -6.422 -2.445 -12.352 1 93.19 179 PRO B O 1
ATOM 3871 N N . ARG B 1 180 ? -7.102 -1.988 -14.445 1 92.56 180 ARG B N 1
ATOM 3872 C CA . ARG B 1 180 ? -6.117 -0.943 -14.711 1 92.56 180 ARG B CA 1
ATOM 3873 C C . ARG B 1 180 ? -6.379 0.285 -13.844 1 92.56 180 ARG B C 1
ATOM 3875 O O . ARG B 1 180 ? -5.445 0.998 -13.477 1 92.56 180 ARG B O 1
ATOM 3882 N N . LEU B 1 181 ? -7.656 0.565 -13.68 1 94.75 181 LEU B N 1
ATOM 3883 C CA . LEU B 1 181 ? -8.086 1.645 -12.797 1 94.75 181 LEU B CA 1
ATOM 3884 C C . LEU B 1 181 ? -8.664 1.09 -11.5 1 94.75 181 LEU B C 1
ATOM 3886 O O . LEU B 1 181 ? -9.492 0.175 -11.523 1 94.75 181 LEU B O 1
ATOM 3890 N N . LEU B 1 182 ? -8.203 1.604 -10.391 1 96.31 182 LEU B N 1
ATOM 3891 C CA . LEU B 1 182 ? -8.594 1.089 -9.086 1 96.31 182 LEU B CA 1
ATOM 3892 C C . LEU B 1 182 ? -8.984 2.225 -8.148 1 96.31 182 LEU B C 1
ATOM 3894 O O . LEU B 1 182 ? -8.477 3.34 -8.266 1 96.31 182 LEU B O 1
ATOM 3898 N N . PRO B 1 183 ? -9.977 1.892 -7.266 1 96.06 183 PRO B N 1
ATOM 3899 C CA . PRO B 1 183 ? -10.102 2.824 -6.145 1 96.06 183 PRO B CA 1
ATOM 3900 C C . PRO B 1 183 ? -8.789 3.051 -5.41 1 96.06 183 PRO B C 1
ATOM 3902 O O . PRO B 1 183 ? -8.031 2.102 -5.176 1 96.06 183 PRO B O 1
ATOM 390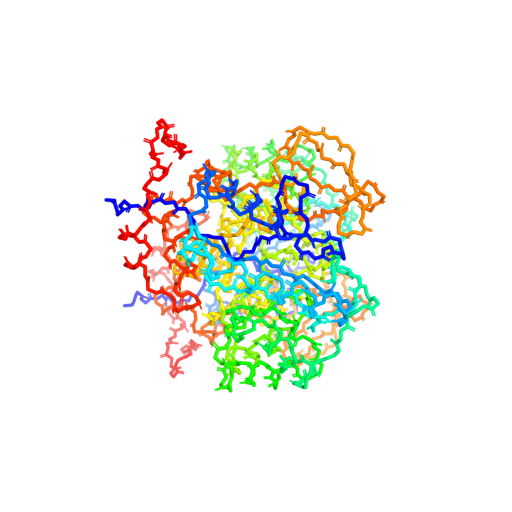5 N N . ARG B 1 184 ? -8.492 4.219 -4.996 1 95.56 184 ARG B N 1
ATOM 3906 C CA . ARG B 1 184 ? -7.195 4.652 -4.492 1 95.56 184 ARG B CA 1
ATOM 3907 C C . ARG B 1 184 ? -6.824 3.9 -3.219 1 95.56 184 ARG B C 1
ATOM 3909 O O . ARG B 1 184 ? -5.652 3.596 -2.99 1 95.56 184 ARG B O 1
ATOM 3916 N N . HIS B 1 185 ? -7.859 3.617 -2.428 1 96.56 185 HIS B N 1
ATOM 3917 C CA . HIS B 1 185 ? -7.516 3.121 -1.101 1 96.56 185 HIS B CA 1
ATOM 3918 C C . HIS B 1 185 ? -7.902 1.654 -0.943 1 96.56 185 HIS B C 1
ATOM 3920 O O . HIS B 1 185 ? -7.18 0.882 -0.307 1 96.56 185 HIS B O 1
ATOM 3926 N N . HIS B 1 186 ? -9.102 1.373 -1.456 1 95.88 186 HIS B N 1
ATOM 3927 C CA . HIS B 1 186 ? -9.648 0.041 -1.231 1 95.88 186 HIS B CA 1
ATOM 3928 C C . HIS B 1 186 ? -9.547 -0.815 -2.488 1 95.88 186 HIS B C 1
ATOM 3930 O O . HIS B 1 186 ? -10.477 -0.844 -3.301 1 95.88 186 HIS B O 1
ATOM 3936 N N . ASN B 1 187 ? -8.492 -1.569 -2.588 1 97.06 187 ASN B N 1
ATOM 3937 C CA . ASN B 1 187 ? -8.258 -2.475 -3.707 1 97.06 187 ASN B CA 1
ATOM 3938 C C . ASN B 1 187 ? -7.391 -3.66 -3.297 1 97.06 187 ASN B C 1
ATOM 3940 O O . ASN B 1 187 ? -6.797 -3.656 -2.217 1 97.06 187 ASN B O 1
ATOM 3944 N N . PRO B 1 188 ? -7.316 -4.672 -4.121 1 97 188 PRO B N 1
ATOM 3945 C CA . PRO B 1 188 ? -6.648 -5.91 -3.707 1 97 188 PRO B CA 1
ATOM 3946 C C . PRO B 1 188 ? -5.137 -5.75 -3.586 1 97 188 PRO B C 1
ATOM 3948 O O . PRO B 1 188 ? -4.477 -6.555 -2.92 1 97 188 PRO B O 1
ATOM 3951 N N . LEU B 1 189 ? -4.594 -4.785 -4.215 1 97.81 189 LEU B N 1
ATOM 3952 C CA . LEU B 1 189 ? -3.15 -4.586 -4.156 1 97.81 189 LEU B CA 1
ATOM 3953 C C . LEU B 1 189 ? -2.713 -4.18 -2.752 1 97.81 189 LEU B C 1
ATOM 3955 O O . LEU B 1 189 ? -1.794 -4.777 -2.188 1 97.81 189 LEU B O 1
ATOM 3959 N N . TRP B 1 190 ? -3.4 -3.18 -2.137 1 98.19 190 TRP B N 1
ATOM 3960 C CA . TRP B 1 190 ? -3.104 -2.746 -0.775 1 98.19 190 TRP B CA 1
ATOM 3961 C C . TRP B 1 190 ? -3.396 -3.859 0.227 1 98.19 190 TRP B C 1
ATOM 3963 O O . TRP B 1 190 ? -2.607 -4.102 1.142 1 98.19 190 TRP B O 1
ATOM 3973 N N . ALA B 1 191 ? -4.547 -4.516 0.025 1 98 191 ALA B N 1
ATOM 3974 C CA . ALA B 1 191 ? -4.953 -5.594 0.922 1 98 191 ALA B CA 1
ATOM 3975 C C . ALA B 1 191 ? -3.92 -6.719 0.923 1 98 191 ALA B C 1
ATOM 3977 O O . ALA B 1 191 ? -3.561 -7.242 1.981 1 98 191 ALA B O 1
ATOM 3978 N N . GLY B 1 192 ? -3.486 -7.051 -0.243 1 98.38 192 GLY B N 1
ATOM 3979 C CA . GLY B 1 192 ? -2.484 -8.094 -0.374 1 98.38 192 GLY B CA 1
ATOM 3980 C C . GLY B 1 192 ? -1.145 -7.715 0.229 1 98.38 192 GLY B C 1
ATOM 3981 O O . GLY B 1 192 ? -0.525 -8.516 0.932 1 98.38 192 GLY B O 1
ATOM 3982 N N . LEU B 1 193 ? -0.719 -6.52 -0.004 1 98.19 193 LEU B N 1
ATOM 3983 C CA . LEU B 1 193 ? 0.562 -6.035 0.495 1 98.19 193 LEU B CA 1
ATOM 3984 C C . LEU B 1 193 ? 0.604 -6.078 2.02 1 98.19 193 LEU B C 1
ATOM 3986 O O . LEU B 1 193 ? 1.621 -6.457 2.605 1 98.19 193 LEU B O 1
ATOM 3990 N N . ALA B 1 194 ? -0.457 -5.742 2.582 1 97.94 194 ALA B N 1
ATOM 3991 C CA . ALA B 1 194 ? -0.482 -5.57 4.031 1 97.94 194 ALA B CA 1
ATOM 3992 C C . ALA B 1 194 ? -0.695 -6.902 4.742 1 97.94 194 ALA B C 1
ATOM 3994 O O . ALA B 1 194 ? -0.512 -7.004 5.957 1 97.94 194 ALA B O 1
ATOM 3995 N N . ASN B 1 195 ? -1.056 -7.984 4.043 1 98.5 195 ASN B N 1
ATOM 3996 C CA . ASN B 1 195 ? -1.335 -9.273 4.664 1 98.5 195 ASN B CA 1
ATOM 3997 C C . ASN B 1 195 ? -0.05 -10.016 5.02 1 98.5 195 ASN B C 1
ATOM 3999 O O . ASN B 1 195 ? 0.67 -10.477 4.133 1 98.5 195 ASN B O 1
ATOM 4003 N N . ASP B 1 196 ? 0.151 -10.227 6.242 1 98.31 196 ASP B N 1
ATOM 4004 C CA . ASP B 1 196 ? 1.42 -10.766 6.723 1 98.31 196 ASP B CA 1
ATOM 4005 C C . ASP B 1 196 ? 1.48 -12.273 6.539 1 98.31 196 ASP B C 1
ATOM 4007 O O . ASP B 1 196 ? 2.551 -12.875 6.652 1 98.31 196 ASP B O 1
ATOM 4011 N N . ASN B 1 197 ? 0.367 -12.852 6.223 1 98.44 197 ASN B N 1
ATOM 4012 C CA . ASN B 1 197 ? 0.321 -14.312 6.137 1 98.44 197 ASN B CA 1
ATOM 4013 C C . ASN B 1 197 ? 0.561 -14.797 4.707 1 98.44 197 ASN B C 1
ATOM 4015 O O . ASN B 1 197 ? 0.765 -15.984 4.477 1 98.44 197 ASN B O 1
ATOM 4019 N N . LEU B 1 198 ? 0.551 -13.883 3.789 1 98.88 198 LEU B N 1
ATOM 4020 C CA . LEU B 1 198 ? 0.667 -14.258 2.385 1 98.88 198 LEU B CA 1
ATOM 4021 C C . LEU B 1 198 ? 1.98 -13.75 1.795 1 98.88 198 LEU B C 1
ATOM 4023 O O . LEU B 1 198 ? 2.301 -12.562 1.906 1 98.88 198 LEU B O 1
ATOM 4027 N N . SER B 1 199 ? 2.777 -14.602 1.16 1 98.94 199 SER B N 1
ATOM 4028 C CA . SER B 1 199 ? 3.938 -14.18 0.384 1 98.94 199 SER B CA 1
ATOM 4029 C C . SER B 1 199 ? 3.518 -13.508 -0.917 1 98.94 199 SER B C 1
ATOM 4031 O O . SER B 1 199 ? 2.449 -13.797 -1.458 1 98.94 199 SER B O 1
ATOM 4033 N N . ALA B 1 200 ? 4.301 -12.602 -1.379 1 98.94 200 ALA B N 1
ATOM 4034 C CA . ALA B 1 200 ? 4.043 -11.922 -2.648 1 98.94 200 ALA B CA 1
ATOM 4035 C C . ALA B 1 200 ? 4.906 -12.508 -3.764 1 98.94 200 ALA B C 1
ATOM 4037 O O . ALA B 1 200 ? 6.137 -12.484 -3.682 1 98.94 200 ALA B O 1
ATOM 4038 N N . MET B 1 201 ? 4.301 -13.047 -4.719 1 98.94 201 MET B N 1
ATOM 4039 C CA . MET B 1 201 ? 5 -13.344 -5.965 1 98.94 201 MET B CA 1
ATOM 4040 C C . MET B 1 201 ? 4.941 -12.148 -6.918 1 98.94 201 MET B C 1
ATOM 4042 O O . MET B 1 201 ? 3.869 -11.594 -7.152 1 98.94 201 MET B O 1
ATOM 4046 N N . MET B 1 202 ? 6.078 -11.75 -7.457 1 98.69 202 MET B N 1
ATOM 4047 C CA . MET B 1 202 ? 6.105 -10.57 -8.32 1 98.69 202 MET B CA 1
ATOM 4048 C C . MET B 1 202 ? 6.871 -10.867 -9.609 1 98.69 202 MET B C 1
ATOM 4050 O O . MET B 1 202 ? 7.77 -11.711 -9.625 1 98.69 202 MET B O 1
ATOM 4054 N N . ILE B 1 203 ? 6.496 -10.242 -10.672 1 98.69 203 ILE B N 1
ATOM 4055 C CA . ILE B 1 203 ? 7.176 -10.312 -11.961 1 98.69 203 ILE B CA 1
ATOM 4056 C C . ILE B 1 203 ? 8.125 -9.125 -12.109 1 98.69 203 ILE B C 1
ATOM 4058 O O . ILE B 1 203 ? 7.691 -8 -12.359 1 98.69 203 ILE B O 1
ATOM 4062 N N . ALA B 1 204 ? 9.391 -9.391 -12 1 98.38 204 ALA B N 1
ATOM 4063 C CA . ALA B 1 204 ? 10.398 -8.336 -12.086 1 98.38 204 ALA B CA 1
ATOM 4064 C C . ALA B 1 204 ? 11.062 -8.32 -13.461 1 98.38 204 ALA B C 1
ATOM 4066 O O . ALA B 1 204 ? 12.273 -8.508 -13.578 1 98.38 204 ALA B O 1
ATOM 4067 N N . ASP B 1 205 ? 10.25 -7.992 -14.523 1 97.88 205 ASP B N 1
ATOM 4068 C CA . ASP B 1 205 ? 10.742 -8.086 -15.891 1 97.88 205 ASP B CA 1
ATOM 4069 C C . ASP B 1 205 ? 10.93 -6.703 -16.5 1 97.88 205 ASP B C 1
ATOM 4071 O O . ASP B 1 205 ? 11.25 -6.582 -17.688 1 97.88 205 ASP B O 1
ATOM 4075 N N . GLY B 1 206 ? 10.617 -5.637 -15.719 1 97.25 206 GLY B N 1
ATOM 4076 C CA . GLY B 1 206 ? 10.773 -4.273 -16.203 1 97.25 206 GLY B CA 1
ATOM 4077 C C . GLY B 1 206 ? 9.555 -3.756 -16.938 1 97.25 206 GLY B C 1
ATOM 4078 O O . GLY B 1 206 ? 9.516 -2.594 -17.344 1 97.25 206 GLY B O 1
ATOM 4079 N N . HIS B 1 207 ? 8.453 -4.547 -17.031 1 96.44 207 HIS B N 1
ATOM 4080 C CA . HIS B 1 207 ? 7.277 -4.156 -17.797 1 96.44 207 HIS B CA 1
ATOM 4081 C C . HIS B 1 207 ? 6.008 -4.305 -16.969 1 96.44 207 HIS B C 1
ATOM 4083 O O . HIS B 1 207 ? 5.098 -3.477 -17.062 1 96.44 207 HIS B O 1
ATOM 4089 N N . HIS B 1 208 ? 5.918 -5.297 -16.156 1 97.44 208 HIS B N 1
ATOM 4090 C CA . HIS B 1 208 ? 4.676 -5.641 -15.484 1 97.44 208 HIS B CA 1
ATOM 4091 C C . HIS B 1 208 ? 4.402 -4.688 -14.32 1 97.44 208 HIS B C 1
ATOM 4093 O O . HIS B 1 208 ? 3.273 -4.23 -14.141 1 97.44 208 HIS B O 1
ATOM 4099 N N . ILE B 1 209 ? 5.355 -4.426 -13.5 1 97.75 209 ILE B N 1
ATOM 4100 C CA . ILE B 1 209 ? 5.215 -3.479 -12.398 1 97.75 209 ILE B CA 1
ATOM 4101 C C . ILE B 1 209 ? 6.43 -2.551 -12.367 1 97.75 209 ILE B C 1
ATOM 4103 O O . ILE B 1 209 ? 7.551 -2.975 -12.648 1 97.75 209 ILE B O 1
ATOM 4107 N N . PRO B 1 210 ? 6.219 -1.281 -12.086 1 97.62 210 PRO B N 1
ATOM 4108 C CA . PRO B 1 210 ? 7.328 -0.326 -12.039 1 97.62 210 PRO B CA 1
ATOM 4109 C C . PRO B 1 210 ? 8.219 -0.517 -10.82 1 97.62 210 PRO B C 1
ATOM 4111 O O . PRO B 1 210 ? 7.828 -1.189 -9.859 1 97.62 210 PRO B O 1
ATOM 4114 N N . PRO B 1 211 ? 9.445 0.109 -10.859 1 98.19 211 PRO B N 1
ATOM 4115 C CA . PRO B 1 211 ? 10.391 -0.004 -9.75 1 98.19 211 PRO B CA 1
ATOM 4116 C C . PRO B 1 211 ? 9.781 0.442 -8.414 1 98.19 211 PRO B C 1
ATOM 4118 O O . PRO B 1 211 ? 10.109 -0.119 -7.367 1 98.19 211 PRO B O 1
ATOM 4121 N N . SER B 1 212 ? 8.891 1.431 -8.453 1 98.38 212 SER B N 1
ATOM 4122 C CA . SER B 1 212 ? 8.273 1.942 -7.234 1 98.38 212 SER B CA 1
ATOM 4123 C C . SER B 1 212 ? 7.473 0.858 -6.52 1 98.38 212 SER B C 1
ATOM 4125 O O . SER B 1 212 ? 7.555 0.72 -5.301 1 98.38 212 SER B O 1
ATOM 4127 N N . ILE B 1 213 ? 6.738 0.079 -7.246 1 98.62 213 ILE B N 1
ATOM 4128 C CA . ILE B 1 213 ? 5.914 -0.976 -6.664 1 98.62 213 ILE B CA 1
ATOM 4129 C C . ILE B 1 213 ? 6.805 -2.133 -6.211 1 98.62 213 ILE B C 1
ATOM 4131 O O . ILE B 1 213 ? 6.586 -2.707 -5.141 1 98.62 213 ILE B O 1
ATOM 4135 N N . ILE B 1 214 ? 7.867 -2.496 -7.035 1 98.81 214 ILE B N 1
ATOM 4136 C CA . ILE B 1 214 ? 8.797 -3.551 -6.652 1 98.81 214 ILE B CA 1
ATOM 4137 C C . ILE B 1 214 ? 9.43 -3.219 -5.305 1 98.81 214 ILE B C 1
ATOM 4139 O O . ILE B 1 214 ? 9.438 -4.051 -4.395 1 98.81 214 ILE B O 1
ATOM 4143 N N . LYS B 1 215 ? 9.922 -1.952 -5.133 1 98.69 215 LYS B N 1
ATOM 4144 C CA . LYS B 1 215 ? 10.531 -1.487 -3.889 1 98.69 215 LYS B CA 1
ATOM 4145 C C . LYS B 1 215 ? 9.539 -1.585 -2.729 1 98.69 215 LYS B C 1
ATOM 4147 O O . LYS B 1 215 ? 9.883 -2.068 -1.649 1 98.69 215 LYS B O 1
ATOM 4152 N N . THR B 1 216 ? 8.336 -1.172 -2.98 1 98.75 216 THR B N 1
ATOM 4153 C CA . THR B 1 216 ? 7.305 -1.17 -1.946 1 98.75 216 THR B CA 1
ATOM 4154 C C . THR B 1 216 ? 6.961 -2.596 -1.521 1 98.75 216 THR B C 1
ATOM 4156 O O . THR B 1 216 ? 6.812 -2.873 -0.328 1 98.75 216 THR B O 1
ATOM 4159 N N . ILE B 1 217 ? 6.828 -3.529 -2.484 1 98.81 217 ILE B N 1
ATOM 4160 C CA . ILE B 1 217 ? 6.539 -4.926 -2.168 1 98.81 217 ILE B CA 1
ATOM 4161 C C . ILE B 1 217 ? 7.641 -5.492 -1.276 1 98.81 217 ILE B C 1
ATOM 4163 O O . ILE B 1 217 ? 7.363 -6.055 -0.217 1 98.81 217 ILE B O 1
ATOM 4167 N N . ILE B 1 218 ? 8.875 -5.289 -1.665 1 98.81 218 ILE B N 1
ATOM 4168 C CA . ILE B 1 218 ? 10.023 -5.863 -0.964 1 98.81 218 ILE B CA 1
ATOM 4169 C C . ILE B 1 218 ? 10.078 -5.316 0.461 1 98.81 218 ILE B C 1
ATOM 4171 O O . ILE B 1 218 ? 10.242 -6.078 1.418 1 98.81 218 ILE B O 1
ATOM 4175 N N . ARG B 1 219 ? 9.906 -4.051 0.613 1 98.56 219 ARG B N 1
ATOM 4176 C CA . ARG B 1 219 ? 10.047 -3.434 1.927 1 98.56 219 ARG B CA 1
ATOM 4177 C C . ARG B 1 219 ? 8.859 -3.768 2.824 1 98.56 219 ARG B C 1
ATOM 4179 O O . ARG B 1 219 ? 9.016 -3.908 4.039 1 98.56 219 ARG B O 1
ATOM 4186 N N . THR B 1 220 ? 7.668 -3.836 2.262 1 98.62 220 THR B N 1
ATOM 4187 C CA . THR B 1 220 ? 6.477 -4.109 3.062 1 98.62 220 THR B CA 1
ATOM 4188 C C . THR B 1 220 ? 6.426 -5.578 3.471 1 98.62 220 THR B C 1
ATOM 4190 O O . THR B 1 220 ? 6.168 -5.895 4.633 1 98.62 220 THR B O 1
ATOM 4193 N N . LYS B 1 221 ? 6.699 -6.504 2.521 1 98.75 221 LYS B N 1
ATOM 4194 C CA . LYS B 1 221 ? 6.57 -7.938 2.766 1 98.75 221 LYS B CA 1
ATOM 4195 C C . LYS B 1 221 ? 7.781 -8.477 3.525 1 98.75 221 LYS B C 1
ATOM 4197 O O . LYS B 1 221 ? 7.664 -9.438 4.289 1 98.75 221 LYS B O 1
ATOM 4202 N N . GLY B 1 222 ? 8.961 -7.855 3.266 1 98.5 222 GLY B N 1
ATOM 4203 C CA . GLY B 1 222 ? 10.211 -8.422 3.74 1 98.5 222 GLY B CA 1
ATOM 4204 C C . GLY B 1 222 ? 10.781 -9.469 2.805 1 98.5 222 GLY B C 1
ATOM 4205 O O . GLY B 1 222 ? 10.062 -10.047 1.988 1 98.5 222 GLY B O 1
ATOM 4206 N N . ILE B 1 223 ? 12 -9.75 3.008 1 98.5 223 ILE B N 1
ATOM 4207 C CA . ILE B 1 223 ? 12.75 -10.609 2.092 1 98.5 223 ILE B CA 1
ATOM 4208 C C . ILE B 1 223 ? 12.18 -12.023 2.133 1 98.5 223 ILE B C 1
ATOM 4210 O O . ILE B 1 223 ? 12 -12.656 1.09 1 98.5 223 ILE B O 1
ATOM 4214 N N . SER B 1 224 ? 11.82 -12.562 3.26 1 98.56 224 SER B N 1
ATOM 4215 C CA . SER B 1 224 ? 11.398 -13.953 3.434 1 98.56 224 SER B CA 1
ATOM 4216 C C . SER B 1 224 ? 10.062 -14.211 2.756 1 98.56 224 SER B C 1
ATOM 4218 O O . SER B 1 224 ? 9.703 -15.359 2.496 1 98.56 224 SER B O 1
ATOM 4220 N N . LYS B 1 225 ? 9.297 -13.086 2.445 1 98.75 225 LYS B N 1
ATOM 4221 C CA . LYS B 1 225 ? 7.957 -13.25 1.879 1 98.75 225 LYS B CA 1
ATOM 4222 C C . LYS B 1 225 ? 7.887 -12.664 0.469 1 98.75 225 LYS B C 1
ATOM 4224 O O . LYS B 1 225 ? 6.801 -12.359 -0.025 1 98.75 225 LYS B O 1
ATOM 4229 N N . THR B 1 226 ? 9.008 -12.461 -0.126 1 98.94 226 THR B N 1
ATOM 4230 C CA . THR B 1 226 ? 9.102 -12 -1.508 1 98.94 226 THR B CA 1
ATOM 4231 C C . THR B 1 226 ? 9.609 -13.109 -2.418 1 98.94 226 THR B C 1
ATOM 4233 O O . THR B 1 226 ? 10.609 -13.758 -2.117 1 98.94 226 THR B O 1
ATOM 4236 N N . ILE B 1 227 ? 8.867 -13.383 -3.5 1 98.94 227 ILE B N 1
ATOM 4237 C CA . ILE B 1 227 ? 9.219 -14.422 -4.469 1 98.94 227 ILE B CA 1
ATOM 4238 C C . ILE B 1 227 ? 9.156 -13.844 -5.883 1 98.94 227 ILE B C 1
ATOM 4240 O O . ILE B 1 227 ? 8.219 -13.117 -6.223 1 98.94 227 ILE B O 1
ATOM 4244 N N . VAL B 1 228 ? 10.141 -14.094 -6.691 1 98.88 228 VAL B N 1
ATOM 4245 C CA . VAL B 1 228 ? 10.125 -13.672 -8.086 1 98.88 228 VAL B CA 1
ATOM 4246 C C . VAL B 1 228 ? 9.625 -14.82 -8.969 1 98.88 228 VAL B C 1
ATOM 4248 O O . VAL B 1 228 ? 10 -15.977 -8.766 1 98.88 228 VAL B O 1
ATOM 4251 N N . VAL B 1 229 ? 8.727 -14.5 -9.859 1 98.88 229 VAL B N 1
ATOM 4252 C CA . VAL B 1 229 ? 8.281 -15.398 -10.922 1 98.88 229 VAL B CA 1
ATOM 4253 C C . VAL B 1 229 ? 8.406 -14.703 -12.273 1 98.88 229 VAL B C 1
ATOM 4255 O O . VAL B 1 229 ? 8.367 -13.477 -12.352 1 98.88 229 VAL B O 1
ATOM 4258 N N . SER B 1 230 ? 8.555 -15.492 -13.273 1 98.56 230 SER B N 1
ATOM 4259 C CA . SER B 1 230 ? 8.664 -14.875 -14.586 1 98.56 230 SER B CA 1
ATOM 4260 C C . SER B 1 230 ? 7.281 -14.625 -15.195 1 98.56 230 SER B C 1
ATOM 4262 O O . SER B 1 230 ? 7.078 -13.641 -15.906 1 98.56 230 SER B O 1
ATOM 4264 N N . ASP B 1 231 ? 6.387 -15.539 -14.867 1 97.94 231 ASP B N 1
ATOM 4265 C CA . ASP B 1 231 ? 5.125 -15.594 -15.602 1 97.94 231 ASP B CA 1
ATOM 4266 C C . ASP B 1 231 ? 5.367 -15.641 -17.109 1 97.94 231 ASP B C 1
ATOM 4268 O O . ASP B 1 231 ? 4.664 -14.984 -17.875 1 97.94 231 ASP B O 1
ATOM 4272 N N . ALA B 1 232 ? 6.332 -16.375 -17.5 1 97.38 232 ALA B N 1
ATOM 4273 C CA . ALA B 1 232 ? 6.727 -16.484 -18.906 1 97.38 232 ALA B CA 1
ATOM 4274 C C . ALA B 1 232 ? 5.562 -16.969 -19.766 1 97.38 232 ALA B C 1
ATOM 4276 O O . ALA B 1 232 ? 4.926 -17.984 -19.438 1 97.38 232 ALA B O 1
ATOM 4277 N N . SER B 1 233 ? 5.355 -16.25 -20.797 1 96 233 SER B N 1
ATOM 4278 C CA . SER B 1 233 ? 4.383 -16.672 -21.797 1 96 233 SER B CA 1
ATOM 4279 C C . SER B 1 233 ? 4.973 -17.719 -22.75 1 96 233 SER B C 1
ATOM 4281 O O . SER B 1 233 ? 6.191 -17.891 -22.797 1 96 233 SER B O 1
ATOM 4283 N N . PRO B 1 234 ? 4.109 -18.344 -23.516 1 96.25 234 PRO B N 1
ATOM 4284 C CA . PRO B 1 234 ? 4.594 -19.281 -24.531 1 96.25 234 PRO B CA 1
ATOM 4285 C C . PRO B 1 234 ? 5.57 -18.625 -25.516 1 96.25 234 PRO B C 1
ATOM 4287 O O . PRO B 1 234 ? 6.414 -19.328 -26.094 1 96.25 234 PRO B O 1
ATOM 4290 N N . ILE B 1 235 ? 5.562 -17.328 -25.609 1 94.69 235 ILE B N 1
ATOM 4291 C CA . ILE B 1 235 ? 6.367 -16.703 -26.641 1 94.69 235 ILE B CA 1
ATOM 4292 C C . ILE B 1 235 ? 7.695 -16.234 -26.047 1 94.69 235 ILE B C 1
ATOM 4294 O O . ILE B 1 235 ? 8.578 -15.766 -26.781 1 94.69 235 ILE B O 1
ATOM 4298 N N . ALA B 1 236 ? 7.891 -16.344 -24.781 1 95.56 236 ALA B N 1
ATOM 4299 C CA . ALA B 1 236 ? 9.211 -16.078 -24.203 1 95.56 236 ALA B CA 1
ATOM 4300 C C . ALA B 1 236 ? 10.297 -16.859 -24.938 1 95.56 236 ALA B C 1
ATOM 4302 O O . ALA B 1 236 ? 10.094 -18.016 -25.297 1 95.56 236 ALA B O 1
ATOM 4303 N N . GLY B 1 237 ? 11.453 -16.172 -25.234 1 93.94 237 GLY B N 1
ATOM 4304 C CA . GLY B 1 237 ? 12.555 -16.797 -25.938 1 93.94 237 GLY B CA 1
ATOM 4305 C C . GLY B 1 237 ? 12.484 -16.641 -27.438 1 93.94 237 GLY B C 1
ATOM 4306 O O . GLY B 1 237 ? 13.414 -17.016 -28.156 1 93.94 237 GLY B O 1
ATOM 4307 N N . LEU B 1 238 ? 11.375 -16.141 -27.922 1 95.75 238 LEU B N 1
ATOM 4308 C CA . LEU B 1 238 ? 11.25 -15.883 -29.359 1 95.75 238 LEU B CA 1
ATOM 4309 C C . LEU B 1 238 ? 11.695 -14.461 -29.688 1 95.75 238 LEU B C 1
ATOM 4311 O O . LEU B 1 238 ? 11.75 -13.602 -28.797 1 95.75 238 LEU B O 1
ATOM 4315 N N . PRO B 1 239 ? 12.047 -14.203 -30.938 1 96.12 239 PRO B N 1
ATOM 4316 C CA . PRO B 1 239 ? 12.414 -12.844 -31.344 1 96.12 239 PRO B CA 1
ATOM 4317 C C . PRO B 1 239 ? 11.219 -11.898 -31.375 1 96.12 239 PRO B C 1
ATOM 4319 O O . PRO B 1 239 ? 10.07 -12.344 -31.422 1 96.12 239 PRO B O 1
ATOM 4322 N N . PRO B 1 240 ? 11.516 -10.57 -31.312 1 97 240 PRO B N 1
ATOM 4323 C CA . PRO B 1 240 ? 10.422 -9.609 -31.469 1 97 240 PRO B CA 1
ATOM 4324 C C . PRO B 1 240 ? 9.586 -9.859 -32.719 1 97 240 PRO B C 1
ATOM 4326 O O . PRO B 1 240 ? 10.117 -10.312 -33.75 1 97 240 PRO B O 1
ATOM 4329 N N . GLY B 1 241 ? 8.289 -9.609 -32.656 1 97.12 241 GLY B N 1
ATOM 4330 C CA . GLY B 1 241 ? 7.391 -9.844 -33.781 1 97.12 241 GLY B CA 1
ATOM 4331 C C . GLY B 1 241 ? 5.934 -9.93 -33.375 1 97.12 241 GLY B C 1
ATOM 4332 O O . GLY B 1 241 ? 5.582 -9.57 -32.25 1 97.12 241 GLY B O 1
ATOM 4333 N N . GLU B 1 242 ? 5.117 -10.305 -34.281 1 96.56 242 GLU B N 1
ATOM 4334 C CA . GLU B 1 242 ? 3.693 -10.531 -34.062 1 96.56 242 GLU B CA 1
ATOM 4335 C C . GLU B 1 242 ? 3.398 -12.023 -33.875 1 96.56 242 GLU B C 1
ATOM 4337 O O . GLU B 1 242 ? 3.898 -12.852 -34.625 1 96.56 242 GLU B O 1
ATOM 4342 N N . TYR B 1 243 ? 2.689 -12.297 -32.781 1 95.38 243 TYR B N 1
ATOM 4343 C CA . TYR B 1 243 ? 2.365 -13.688 -32.469 1 95.38 243 TYR B CA 1
ATOM 4344 C C . TYR B 1 243 ? 0.917 -13.812 -32.031 1 95.38 243 TYR B C 1
ATOM 4346 O O . TYR B 1 243 ? 0.209 -12.812 -31.891 1 95.38 243 TYR B O 1
ATOM 4354 N N . ASN B 1 244 ? 0.498 -15.031 -31.969 1 90.5 244 ASN B N 1
ATOM 4355 C CA . ASN B 1 244 ? -0.719 -15.406 -31.266 1 90.5 244 ASN B CA 1
ATOM 4356 C C . ASN B 1 244 ? -0.409 -16.266 -30.031 1 90.5 244 ASN B C 1
ATOM 4358 O O . ASN B 1 244 ? 0.347 -17.234 -30.125 1 90.5 244 ASN B O 1
ATOM 4362 N N . THR B 1 245 ? -0.886 -15.797 -28.938 1 86.25 245 THR B N 1
ATOM 4363 C CA . THR B 1 245 ? -0.609 -16.562 -27.734 1 86.25 245 THR B CA 1
ATOM 4364 C C . THR B 1 245 ? -1.73 -16.391 -26.703 1 86.25 245 THR B C 1
ATOM 4366 O O . THR B 1 245 ? -2.336 -15.32 -26.625 1 86.25 245 THR B O 1
ATOM 4369 N N . LEU B 1 246 ? -2.041 -17.484 -25.953 1 79.69 246 LEU B N 1
ATOM 4370 C CA . LEU B 1 246 ? -3.016 -17.469 -24.875 1 79.69 246 LEU B CA 1
ATOM 4371 C C . LEU B 1 246 ? -4.332 -16.859 -25.328 1 79.69 246 LEU B C 1
ATOM 4373 O O . LEU B 1 246 ? -4.938 -16.062 -24.609 1 79.69 246 LEU B O 1
ATOM 4377 N N . GLY B 1 247 ? -4.633 -17.062 -26.609 1 77.56 247 GLY B N 1
ATOM 4378 C CA . GLY B 1 247 ? -5.902 -16.641 -27.172 1 77.56 247 GLY B CA 1
ATOM 4379 C C . GLY B 1 247 ? -5.895 -15.188 -27.609 1 77.56 247 GLY B C 1
ATOM 4380 O O . GLY B 1 247 ? -6.949 -14.609 -27.875 1 77.56 247 GLY B O 1
ATOM 4381 N N . ASN B 1 248 ? -4.691 -14.586 -27.641 1 83.12 248 ASN B N 1
ATOM 4382 C CA . ASN B 1 248 ? -4.555 -13.18 -27.984 1 83.12 248 ASN B CA 1
ATOM 4383 C C . ASN B 1 248 ? -3.59 -12.984 -29.156 1 83.12 248 ASN B C 1
ATOM 4385 O O . ASN B 1 248 ? -2.594 -13.695 -29.266 1 83.12 248 ASN B O 1
ATOM 4389 N N . GLU B 1 249 ? -3.996 -12.008 -30.016 1 90.5 249 GLU B N 1
ATOM 4390 C CA . GLU B 1 249 ? -2.979 -11.438 -30.891 1 90.5 249 GLU B CA 1
ATOM 4391 C C . GLU B 1 249 ? -2.064 -10.477 -30.125 1 90.5 249 GLU B C 1
ATOM 4393 O O . GLU B 1 249 ? -2.541 -9.609 -29.391 1 90.5 249 GLU B O 1
ATOM 4398 N N . VAL B 1 250 ? -0.725 -10.727 -30.281 1 94.38 250 VAL B N 1
ATOM 4399 C CA . VAL B 1 250 ? 0.17 -9.945 -29.422 1 94.38 250 VAL B CA 1
ATOM 4400 C C . VAL B 1 250 ? 1.346 -9.43 -30.25 1 94.38 250 VAL B C 1
ATOM 4402 O O . VAL B 1 250 ? 1.649 -9.969 -31.312 1 94.38 250 VAL B O 1
ATOM 4405 N N . ILE B 1 251 ? 1.926 -8.344 -29.797 1 96.12 251 ILE B N 1
ATOM 4406 C CA . ILE B 1 251 ? 3.174 -7.805 -30.312 1 96.12 251 ILE B CA 1
ATOM 4407 C C . ILE B 1 251 ? 4.27 -7.914 -29.266 1 96.12 251 ILE B C 1
ATOM 4409 O O . ILE B 1 251 ? 4.074 -7.508 -28.109 1 96.12 251 ILE B O 1
ATOM 4413 N N . LEU B 1 252 ? 5.34 -8.555 -29.578 1 96.88 252 LEU B N 1
ATOM 4414 C CA . LEU B 1 252 ? 6.559 -8.555 -28.781 1 96.88 252 LEU B CA 1
ATOM 4415 C C . LEU B 1 252 ? 7.543 -7.504 -29.281 1 96.88 252 LEU B C 1
ATOM 4417 O O . LEU B 1 252 ? 8.062 -7.613 -30.391 1 96.88 252 LEU B O 1
ATOM 4421 N N . GLU B 1 253 ? 7.797 -6.574 -28.453 1 96.62 253 GLU B N 1
ATOM 4422 C CA . GLU B 1 253 ? 8.727 -5.508 -28.797 1 96.62 253 GLU B CA 1
ATOM 4423 C C . GLU B 1 253 ? 10.172 -5.914 -28.5 1 96.62 253 GLU B C 1
ATOM 4425 O O . GLU B 1 253 ? 10.414 -6.859 -27.75 1 96.62 253 GLU B O 1
ATOM 4430 N N . GLU B 1 254 ? 11.102 -5.176 -29.078 1 95.19 254 GLU B N 1
ATOM 4431 C CA . GLU B 1 254 ? 12.523 -5.391 -28.828 1 95.19 254 GLU B CA 1
ATOM 4432 C C . GLU B 1 254 ? 12.859 -5.215 -27.359 1 95.19 254 GLU B C 1
ATOM 4434 O O . GLU B 1 254 ? 13.75 -5.891 -26.828 1 95.19 254 GLU B O 1
ATOM 4439 N N . SER B 1 255 ? 12.156 -4.426 -26.688 1 93.69 255 SER B N 1
ATOM 4440 C CA . SER B 1 255 ? 12.383 -4.141 -25.281 1 93.69 255 SER B CA 1
ATOM 4441 C C . SER B 1 255 ? 11.977 -5.32 -24.406 1 93.69 255 SER B C 1
ATOM 4443 O O . SER B 1 255 ? 12.344 -5.383 -23.234 1 93.69 255 SER B O 1
ATOM 4445 N N . GLY B 1 256 ? 11.164 -6.215 -24.969 1 94.75 256 GLY B N 1
ATOM 4446 C CA . GLY B 1 256 ? 10.664 -7.344 -24.203 1 94.75 256 GLY B CA 1
ATOM 4447 C C . GLY B 1 256 ? 9.211 -7.18 -23.781 1 94.75 256 GLY B C 1
ATOM 4448 O O . GLY B 1 256 ? 8.625 -8.094 -23.203 1 94.75 256 GLY B O 1
ATOM 4449 N N . ARG B 1 257 ? 8.664 -6.062 -24.125 1 94.31 257 ARG B N 1
ATOM 4450 C CA . ARG B 1 257 ? 7.258 -5.832 -23.797 1 94.31 257 ARG B CA 1
ATOM 4451 C C . ARG B 1 257 ? 6.34 -6.672 -24.672 1 94.31 257 ARG B C 1
ATOM 4453 O O . ARG B 1 257 ? 6.473 -6.676 -25.891 1 94.31 257 ARG B O 1
ATOM 4460 N N . LEU B 1 258 ? 5.449 -7.352 -24.078 1 93.81 258 LEU B N 1
ATOM 4461 C CA . LEU B 1 258 ? 4.484 -8.219 -24.75 1 93.81 258 LEU B CA 1
ATOM 4462 C C . LEU B 1 258 ? 3.057 -7.785 -24.438 1 93.81 258 LEU B C 1
ATOM 4464 O O . LEU B 1 258 ? 2.615 -7.863 -23.297 1 93.81 258 LEU B O 1
ATOM 4468 N N . TYR B 1 259 ? 2.324 -7.387 -25.469 1 90.5 259 TYR B N 1
ATOM 4469 C CA . TYR B 1 259 ? 1.016 -6.809 -25.188 1 90.5 259 TYR B CA 1
ATOM 4470 C C . TYR B 1 259 ? 0.047 -7.055 -26.344 1 90.5 259 TYR B C 1
ATOM 4472 O O . TYR B 1 259 ? 0.467 -7.371 -27.453 1 90.5 259 TYR B O 1
ATOM 4480 N N . ASN B 1 260 ? -1.227 -7.027 -26 1 89.44 260 ASN B N 1
ATOM 4481 C CA . ASN B 1 260 ? -2.293 -6.988 -26.984 1 89.44 260 ASN B CA 1
ATOM 4482 C C . ASN B 1 260 ? -2.471 -5.586 -27.562 1 89.44 260 ASN B C 1
ATOM 4484 O O . ASN B 1 260 ? -2.861 -4.66 -26.859 1 89.44 260 ASN B O 1
ATOM 4488 N N . PRO B 1 261 ? -2.215 -5.43 -28.781 1 90.31 261 PRO B N 1
ATOM 4489 C CA . PRO B 1 261 ? -2.238 -4.078 -29.359 1 90.31 261 PRO B CA 1
ATOM 4490 C C . PRO B 1 261 ? -3.631 -3.453 -29.328 1 90.31 261 PRO B C 1
ATOM 4492 O O . PRO B 1 261 ? -3.762 -2.227 -29.375 1 90.31 261 PRO B O 1
ATOM 4495 N N . GLU B 1 262 ? -4.684 -4.27 -29.219 1 86.75 262 GLU B N 1
ATOM 4496 C CA . GLU B 1 262 ? -6.047 -3.754 -29.188 1 86.75 262 GLU B CA 1
ATOM 4497 C C . GLU B 1 262 ? -6.391 -3.191 -27.812 1 86.75 262 GLU B C 1
ATOM 4499 O O . GLU B 1 262 ? -7.043 -2.152 -27.703 1 86.75 262 GLU B O 1
ATOM 4504 N N . THR B 1 263 ? -5.914 -3.834 -26.812 1 80.38 263 THR B N 1
ATOM 4505 C CA . THR B 1 263 ? -6.309 -3.461 -25.453 1 80.38 263 THR B CA 1
ATOM 4506 C C . THR B 1 263 ? -5.176 -2.721 -24.75 1 80.38 263 THR B C 1
ATOM 4508 O O . THR B 1 263 ? -5.414 -1.984 -23.797 1 80.38 263 THR B O 1
ATOM 4511 N N . GLY B 1 264 ? -3.965 -2.998 -25.219 1 81.38 264 GLY B N 1
ATOM 4512 C CA . GLY B 1 264 ? -2.807 -2.445 -24.531 1 81.38 264 GLY B CA 1
ATOM 4513 C C . GLY B 1 264 ? -2.387 -3.256 -23.328 1 81.38 264 GLY B C 1
ATOM 4514 O O . GLY B 1 264 ? -1.34 -2.994 -22.734 1 81.38 264 GLY B O 1
ATOM 4515 N N . TYR B 1 265 ? -3.104 -4.32 -22.953 1 80.88 265 TYR B N 1
ATOM 4516 C CA . TYR B 1 265 ? -2.793 -5.141 -21.797 1 80.88 265 TYR B CA 1
ATOM 4517 C C . TYR B 1 265 ? -1.612 -6.062 -22.078 1 80.88 265 TYR B C 1
ATOM 4519 O O . TYR B 1 265 ? -1.474 -6.582 -23.188 1 80.88 265 TYR B O 1
ATOM 4527 N N . LEU B 1 266 ? -0.919 -6.273 -21.078 1 87.44 266 LEU B N 1
ATOM 4528 C CA . LEU B 1 266 ? 0.152 -7.262 -21.156 1 87.44 266 LEU B CA 1
ATOM 4529 C C . LEU B 1 266 ? -0.415 -8.68 -21.188 1 87.44 266 LEU B C 1
ATOM 4531 O O . LEU B 1 266 ? -1.464 -8.945 -20.609 1 87.44 266 LEU B O 1
ATOM 4535 N N . VAL B 1 267 ? 0.177 -9.5 -21.969 1 87.44 267 VAL B N 1
ATOM 4536 C CA . VAL B 1 267 ? -0.222 -10.898 -22.078 1 87.44 267 VAL B CA 1
ATOM 4537 C C . VAL B 1 267 ? 0.937 -11.805 -21.656 1 87.44 267 VAL B C 1
ATOM 4539 O O . VAL B 1 267 ? 1.61 -12.391 -22.516 1 87.44 267 VAL B O 1
ATOM 4542 N N . GLY B 1 268 ? 1.144 -11.992 -20.281 1 90.19 268 GLY B N 1
ATOM 4543 C CA . GLY B 1 268 ? 2.322 -12.68 -19.781 1 90.19 268 GLY B CA 1
ATOM 4544 C C . GLY B 1 268 ? 3.609 -11.914 -20.031 1 90.19 268 GLY B C 1
ATOM 4545 O O . GLY B 1 268 ? 3.58 -10.758 -20.469 1 90.19 268 GLY B O 1
ATOM 4546 N N . SER B 1 269 ? 4.648 -12.578 -19.609 1 95.31 269 SER B N 1
ATOM 4547 C CA . SER B 1 269 ? 5.969 -11.984 -19.797 1 95.31 269 SER B CA 1
ATOM 4548 C C . SER B 1 269 ? 6.746 -12.695 -20.906 1 95.31 269 SER B C 1
ATOM 4550 O O . SER B 1 269 ? 6.5 -13.867 -21.188 1 95.31 269 SER B O 1
ATOM 4552 N N . SER B 1 270 ? 7.613 -11.961 -21.516 1 95.12 270 SER B N 1
ATOM 4553 C CA . SER B 1 270 ? 8.531 -12.586 -22.469 1 95.12 270 SER B CA 1
ATOM 4554 C C . SER B 1 270 ? 9.883 -12.875 -21.828 1 95.12 270 SER B C 1
ATOM 4556 O O . SER B 1 270 ? 10.805 -13.352 -22.5 1 95.12 270 SER B O 1
ATOM 4558 N N . SER B 1 271 ? 9.969 -12.68 -20.547 1 95.38 271 SER B N 1
ATOM 4559 C CA . SER B 1 271 ? 11.25 -12.766 -19.844 1 95.38 271 SER B CA 1
ATOM 4560 C C . SER B 1 271 ? 11.43 -14.125 -19.188 1 95.38 271 SER B C 1
ATOM 4562 O O . SER B 1 271 ? 10.453 -14.727 -18.719 1 95.38 271 SER B O 1
ATOM 4564 N N . THR B 1 272 ? 12.672 -14.578 -19.203 1 94.25 272 THR B N 1
ATOM 4565 C CA . THR B 1 272 ? 13.062 -15.734 -18.391 1 94.25 272 THR B CA 1
ATOM 4566 C C . THR B 1 272 ? 13.32 -15.312 -16.953 1 94.25 272 THR B C 1
ATOM 4568 O O . THR B 1 272 ? 13.375 -14.117 -16.641 1 94.25 272 THR B O 1
ATOM 4571 N N . MET B 1 273 ? 13.461 -16.281 -16.141 1 97.31 273 MET B N 1
ATOM 4572 C CA . MET B 1 273 ? 13.789 -15.984 -14.742 1 97.31 273 MET B CA 1
ATOM 4573 C C . MET B 1 273 ? 15.133 -15.273 -14.633 1 97.31 273 MET B C 1
ATOM 4575 O O . MET B 1 273 ? 15.305 -14.398 -13.789 1 97.31 273 MET B O 1
ATOM 4579 N N . LEU B 1 274 ? 16.094 -15.742 -15.438 1 96.62 274 LEU B N 1
ATOM 4580 C CA . LEU B 1 274 ? 17.406 -15.094 -15.445 1 96.62 274 LEU B CA 1
ATOM 4581 C C . LEU B 1 274 ? 17.281 -13.602 -15.742 1 96.62 274 LEU B C 1
ATOM 4583 O O . LEU B 1 274 ? 17.906 -12.773 -15.086 1 96.62 274 LEU B O 1
ATOM 4587 N N . GLU B 1 275 ? 16.5 -13.281 -16.703 1 96.31 275 GLU B N 1
ATOM 4588 C CA . GLU B 1 275 ? 16.281 -11.883 -17.078 1 96.31 275 GLU B CA 1
ATOM 4589 C C . GLU B 1 275 ? 15.578 -11.117 -15.961 1 96.31 275 GLU B C 1
ATOM 4591 O O . GLU B 1 275 ? 15.938 -9.977 -15.664 1 96.31 275 GLU B O 1
ATOM 4596 N N . CYS B 1 276 ? 14.562 -11.711 -15.352 1 98.38 276 CYS B N 1
ATOM 4597 C CA . CYS B 1 276 ? 13.852 -11.086 -14.242 1 98.38 276 CYS B CA 1
ATOM 4598 C C . CYS B 1 276 ? 14.805 -10.789 -13.086 1 98.38 276 CYS B C 1
ATOM 4600 O O . CYS B 1 276 ? 14.766 -9.703 -12.516 1 98.38 276 CYS B O 1
ATOM 4602 N N . MET B 1 277 ? 15.656 -11.766 -12.773 1 98.12 277 MET B N 1
ATOM 4603 C CA . MET B 1 277 ? 16.578 -11.625 -11.656 1 98.12 277 MET B CA 1
ATOM 4604 C C . MET B 1 277 ? 17.625 -10.547 -11.938 1 98.12 277 MET B C 1
ATOM 4606 O O . MET B 1 277 ? 18.031 -9.812 -11.039 1 98.12 277 MET B O 1
ATOM 4610 N N . ASN B 1 278 ? 18.078 -10.492 -13.156 1 97.69 278 ASN B N 1
ATOM 4611 C CA . ASN B 1 278 ? 19.031 -9.453 -13.516 1 97.69 278 ASN B CA 1
ATOM 4612 C C . ASN B 1 278 ? 18.391 -8.062 -13.469 1 97.69 278 ASN B C 1
ATOM 4614 O O . ASN B 1 278 ? 19.031 -7.09 -13.07 1 97.69 278 ASN B O 1
ATOM 4618 N N . TYR B 1 279 ? 17.203 -7.941 -13.938 1 98.06 279 TYR B N 1
ATOM 4619 C CA . TYR B 1 279 ? 16.516 -6.66 -13.812 1 98.06 279 TYR B CA 1
ATOM 4620 C C . TYR B 1 279 ? 16.391 -6.25 -12.352 1 98.06 279 TYR B C 1
ATOM 4622 O O . TYR B 1 279 ? 16.703 -5.117 -11.984 1 98.06 279 TYR B O 1
ATOM 4630 N N . LEU B 1 280 ? 15.906 -7.207 -11.531 1 98.69 280 LEU B N 1
ATOM 4631 C CA . LEU B 1 280 ? 15.781 -6.926 -10.109 1 98.69 280 LEU B CA 1
ATOM 4632 C C . LEU B 1 280 ? 17.109 -6.484 -9.516 1 98.69 280 LEU B C 1
ATOM 4634 O O . LEU B 1 280 ? 17.172 -5.543 -8.727 1 98.69 280 LEU B O 1
ATOM 4638 N N . ARG B 1 281 ? 18.141 -7.176 -9.883 1 97.88 281 ARG B N 1
ATOM 4639 C CA . ARG B 1 281 ? 19.484 -6.82 -9.414 1 97.88 281 ARG B CA 1
ATOM 4640 C C . ARG B 1 281 ? 19.844 -5.391 -9.805 1 97.88 281 ARG B C 1
ATOM 4642 O O . ARG B 1 281 ? 20.422 -4.648 -9.016 1 97.88 281 ARG B O 1
ATOM 4649 N N . SER B 1 282 ? 19.469 -5.012 -11.023 1 97.88 282 SER B N 1
ATOM 4650 C CA . SER B 1 282 ? 19.828 -3.699 -11.555 1 97.88 282 SER B CA 1
ATOM 4651 C C . SER B 1 282 ? 19.188 -2.58 -10.75 1 97.88 282 SER B C 1
ATOM 4653 O O . SER B 1 282 ? 19.625 -1.433 -10.797 1 97.88 282 SER B O 1
ATOM 4655 N N . LEU B 1 283 ? 18.156 -2.838 -10.031 1 97.81 283 LEU B N 1
ATOM 4656 C CA . LEU B 1 283 ? 17.438 -1.828 -9.258 1 97.81 283 LEU B CA 1
ATOM 4657 C C . LEU B 1 283 ? 18.188 -1.507 -7.969 1 97.81 283 LEU B C 1
ATOM 4659 O O . LEU B 1 283 ? 17.875 -0.526 -7.293 1 97.81 283 LEU B O 1
ATOM 4663 N N . ASP B 1 284 ? 19.156 -2.385 -7.598 1 97.19 284 ASP B N 1
ATOM 4664 C CA . ASP B 1 284 ? 20.016 -2.158 -6.445 1 97.19 284 ASP B CA 1
ATOM 4665 C C . ASP B 1 284 ? 19.203 -2.055 -5.156 1 97.19 284 ASP B C 1
ATOM 4667 O O . ASP B 1 284 ? 19.438 -1.167 -4.336 1 97.19 284 ASP B O 1
ATOM 4671 N N . LEU B 1 285 ? 18.234 -2.922 -5.035 1 97.88 285 LEU B N 1
ATOM 4672 C CA . LEU B 1 285 ? 17.375 -2.959 -3.852 1 97.88 285 LEU B CA 1
ATOM 4673 C C . LEU B 1 285 ? 17.797 -4.09 -2.916 1 97.88 285 LEU B C 1
ATOM 4675 O O . LEU B 1 285 ? 17.469 -4.07 -1.729 1 97.88 285 LEU B O 1
ATOM 4679 N N . LEU B 1 286 ? 18.484 -5.125 -3.461 1 97.81 286 LEU B N 1
ATOM 4680 C CA . LEU B 1 286 ? 18.781 -6.348 -2.723 1 97.81 286 LEU B CA 1
ATOM 4681 C C . LEU B 1 286 ? 20.266 -6.703 -2.84 1 97.81 286 LEU B C 1
ATOM 4683 O O . LEU B 1 286 ? 20.875 -6.488 -3.889 1 97.81 286 LEU B O 1
ATOM 4687 N N . THR B 1 287 ? 20.766 -7.312 -1.792 1 96.5 287 THR B N 1
ATOM 4688 C CA . THR B 1 287 ? 22.094 -7.918 -1.866 1 96.5 287 THR B CA 1
ATOM 4689 C C . THR B 1 287 ? 22.062 -9.203 -2.686 1 96.5 287 THR B C 1
ATOM 4691 O O . THR B 1 287 ? 20.984 -9.727 -2.984 1 96.5 287 THR B O 1
ATOM 4694 N N . ASP B 1 288 ? 23.156 -9.711 -3.018 1 93.75 288 ASP B N 1
ATOM 4695 C CA . ASP B 1 288 ? 23.234 -10.961 -3.771 1 93.75 288 ASP B CA 1
ATOM 4696 C C . ASP B 1 288 ? 22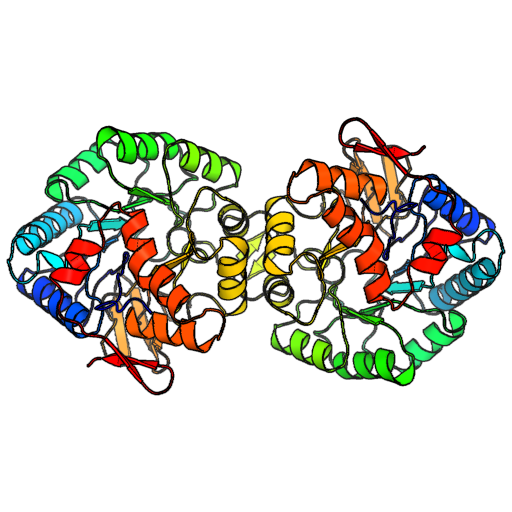.594 -12.109 -3 1 93.75 288 ASP B C 1
ATOM 4698 O O . ASP B 1 288 ? 21.875 -12.93 -3.582 1 93.75 288 ASP B O 1
ATOM 4702 N N . ASP B 1 289 ? 22.859 -12.156 -1.712 1 95.94 289 ASP B N 1
ATOM 4703 C CA . ASP B 1 289 ? 22.266 -13.203 -0.883 1 95.94 289 ASP B CA 1
ATOM 4704 C C . ASP B 1 289 ? 20.734 -13.102 -0.888 1 95.94 289 ASP B C 1
ATOM 4706 O O . ASP B 1 289 ? 20.047 -14.125 -0.942 1 95.94 289 ASP B O 1
ATOM 4710 N N . GLU B 1 290 ? 20.25 -11.898 -0.828 1 97.88 290 GLU B N 1
ATOM 4711 C CA . GLU B 1 290 ? 18.812 -11.688 -0.834 1 97.88 290 GLU B CA 1
ATOM 4712 C C . GLU B 1 290 ? 18.203 -12.039 -2.191 1 97.88 290 GLU B C 1
ATOM 4714 O O . GLU B 1 290 ? 17.078 -12.531 -2.268 1 97.88 290 GLU B O 1
ATOM 4719 N N . LEU B 1 291 ? 18.938 -11.781 -3.24 1 97.75 291 LEU B N 1
ATOM 4720 C CA . LEU B 1 291 ? 18.5 -12.18 -4.57 1 97.75 291 LEU B CA 1
ATOM 4721 C C . LEU B 1 291 ? 18.359 -13.695 -4.672 1 97.75 291 LEU B C 1
ATOM 4723 O O . LEU B 1 291 ? 17.406 -14.195 -5.266 1 97.75 291 LEU B O 1
ATOM 4727 N N . MET B 1 292 ? 19.25 -14.453 -4.055 1 96.31 292 MET B N 1
ATOM 4728 C CA . MET B 1 292 ? 19.156 -15.914 -4.027 1 96.31 292 MET B CA 1
ATOM 4729 C C . MET B 1 292 ? 17.969 -16.375 -3.195 1 96.31 292 MET B C 1
ATOM 4731 O O . MET B 1 292 ? 17.328 -17.375 -3.521 1 96.31 292 MET B O 1
ATOM 4735 N N . GLN B 1 293 ? 17.734 -15.602 -2.178 1 97.88 293 GLN B N 1
ATOM 4736 C CA . GLN B 1 293 ? 16.594 -15.93 -1.328 1 97.88 293 GLN B CA 1
ATOM 4737 C C . GLN B 1 293 ? 15.289 -15.812 -2.098 1 97.88 293 GLN B C 1
ATOM 4739 O O . GLN B 1 293 ? 14.477 -16.734 -2.1 1 97.88 293 GLN B O 1
ATOM 4744 N N . VAL B 1 294 ? 15.07 -14.742 -2.836 1 98.75 294 VAL B N 1
ATOM 4745 C CA . VAL B 1 294 ? 13.773 -14.453 -3.436 1 98.75 294 VAL B CA 1
ATOM 4746 C C . VAL B 1 294 ? 13.625 -15.234 -4.742 1 98.75 294 VAL B C 1
ATOM 4748 O O . VAL B 1 294 ? 12.508 -15.477 -5.203 1 98.75 294 VAL B O 1
ATOM 4751 N N . GLY B 1 295 ? 14.75 -15.711 -5.328 1 98.38 295 GLY B N 1
ATOM 4752 C CA . GLY B 1 295 ? 14.703 -16.375 -6.625 1 98.38 295 GLY B CA 1
ATOM 4753 C C . GLY B 1 295 ? 14.922 -17.875 -6.543 1 98.38 295 GLY B C 1
ATOM 4754 O O . GLY B 1 295 ? 14.719 -18.594 -7.523 1 98.38 295 GLY B O 1
ATOM 4755 N N . PHE B 1 296 ? 15.359 -18.375 -5.32 1 97.94 296 PHE B N 1
ATOM 4756 C CA . PHE B 1 296 ? 15.672 -19.797 -5.207 1 97.94 296 PHE B CA 1
ATOM 4757 C C . PHE B 1 296 ? 15.102 -20.375 -3.92 1 97.94 296 PHE B C 1
ATOM 4759 O O . PHE B 1 296 ? 14.297 -21.312 -3.961 1 97.94 296 PHE B O 1
ATOM 4766 N N . PHE B 1 297 ? 15.359 -19.859 -2.836 1 98.25 297 PHE B N 1
ATOM 4767 C CA . PHE B 1 297 ? 15.016 -20.469 -1.563 1 98.25 297 PHE B CA 1
ATOM 4768 C C . PHE B 1 297 ? 13.547 -20.234 -1.222 1 98.25 297 PHE B C 1
ATOM 4770 O O . PHE B 1 297 ? 12.836 -21.172 -0.842 1 98.25 297 PHE B O 1
ATOM 4777 N N . ASN B 1 298 ? 13.078 -19 -1.319 1 98.88 298 ASN B N 1
ATOM 4778 C CA . ASN B 1 298 ? 11.703 -18.688 -0.949 1 98.88 298 ASN B CA 1
ATOM 4779 C C . ASN B 1 298 ? 10.695 -19.469 -1.794 1 98.88 298 ASN B C 1
ATOM 4781 O O . ASN B 1 298 ? 9.719 -20 -1.268 1 98.88 298 ASN B O 1
ATOM 4785 N N . PRO B 1 299 ? 10.891 -19.484 -3.15 1 98.81 299 PRO B N 1
ATOM 4786 C CA . PRO B 1 299 ? 9.93 -20.266 -3.934 1 98.81 299 PRO B CA 1
ATOM 4787 C C . PRO B 1 299 ? 9.891 -21.734 -3.529 1 98.81 299 PRO B C 1
ATOM 4789 O O . PRO B 1 299 ? 8.82 -22.344 -3.492 1 98.81 299 PRO B O 1
ATOM 4792 N N . LEU B 1 300 ? 10.984 -22.344 -3.213 1 98.44 300 LEU B N 1
ATOM 4793 C CA . LEU B 1 300 ? 11.016 -23.734 -2.77 1 98.44 300 LEU B CA 1
ATOM 4794 C C . LEU B 1 300 ? 10.312 -23.891 -1.426 1 98.44 300 LEU B C 1
ATOM 4796 O O . LEU B 1 300 ? 9.555 -24.844 -1.225 1 98.44 300 LEU B O 1
ATOM 4800 N N . GLN B 1 301 ? 10.578 -22.969 -0.586 1 98.5 301 GLN B N 1
ATOM 4801 C CA . GLN B 1 301 ? 9.922 -23 0.72 1 98.5 301 GLN B CA 1
ATOM 4802 C C . GLN B 1 301 ? 8.406 -22.906 0.581 1 98.5 301 GLN B C 1
ATOM 4804 O O . GLN B 1 301 ? 7.668 -23.578 1.296 1 98.5 301 GLN B O 1
ATOM 4809 N N . LEU B 1 302 ? 7.922 -22.094 -0.328 1 98.81 302 LEU B N 1
ATOM 4810 C CA . LEU B 1 302 ? 6.492 -21.891 -0.509 1 98.81 302 LEU B CA 1
ATOM 4811 C C . LEU B 1 302 ? 5.793 -23.188 -0.869 1 98.81 302 LEU B C 1
ATOM 4813 O O . LEU B 1 302 ? 4.672 -23.453 -0.425 1 98.81 302 LEU B O 1
ATOM 4817 N N . ILE B 1 303 ? 6.469 -24.031 -1.652 1 98.44 303 ILE B N 1
ATOM 4818 C CA . ILE B 1 303 ? 5.801 -25.234 -2.141 1 98.44 303 ILE B CA 1
ATOM 4819 C C . ILE B 1 303 ? 6.348 -26.469 -1.408 1 98.44 303 ILE B C 1
ATOM 4821 O O . ILE B 1 303 ? 6.191 -27.594 -1.875 1 98.44 303 ILE B O 1
ATOM 4825 N N . ASP B 1 304 ? 7.082 -26.297 -0.327 1 97.44 304 ASP B N 1
ATOM 4826 C CA . ASP B 1 304 ? 7.551 -27.328 0.598 1 97.44 304 ASP B CA 1
ATOM 4827 C C . ASP B 1 304 ? 8.484 -28.312 -0.104 1 97.44 304 ASP B C 1
ATOM 4829 O O . ASP B 1 304 ? 8.305 -29.531 0.002 1 97.44 304 ASP B O 1
ATOM 4833 N N . VAL B 1 305 ? 9.398 -27.797 -0.88 1 96.62 305 VAL B N 1
ATOM 4834 C CA . VAL B 1 305 ? 10.445 -28.609 -1.509 1 96.62 305 VAL B CA 1
ATOM 4835 C C . VAL B 1 305 ? 11.789 -28.312 -0.858 1 96.62 305 VAL B C 1
ATOM 4837 O O . VAL B 1 305 ? 12.148 -27.141 -0.675 1 96.62 305 VAL B O 1
ATOM 4840 N N . GLU B 1 306 ? 12.477 -29.297 -0.497 1 95 306 GLU B N 1
ATOM 4841 C CA . GLU B 1 306 ? 13.797 -29.141 0.118 1 95 306 GLU B CA 1
ATOM 4842 C C . GLU B 1 306 ? 14.844 -28.734 -0.912 1 95 306 GLU B C 1
ATOM 4844 O O . GLU B 1 306 ? 15.008 -29.391 -1.94 1 95 306 GLU B O 1
ATOM 4849 N N . PRO B 1 307 ? 15.539 -27.703 -0.569 1 93.75 307 PRO B N 1
ATOM 4850 C CA . PRO B 1 307 ? 16.516 -27.188 -1.527 1 93.75 307 PRO B CA 1
ATOM 4851 C C . PRO B 1 307 ? 17.672 -28.141 -1.772 1 93.75 307 PRO B C 1
ATOM 4853 O O . PRO B 1 307 ? 18.266 -28.156 -2.859 1 93.75 307 PRO B O 1
ATOM 4856 N N . SER B 1 308 ? 18.031 -28.953 -0.811 1 89.25 308 SER B N 1
ATOM 4857 C CA . SER B 1 308 ? 19.219 -29.797 -0.878 1 89.25 308 SER B CA 1
ATOM 4858 C C . SER B 1 308 ? 19.156 -30.734 -2.07 1 89.25 308 SER B C 1
ATOM 4860 O O . SER B 1 308 ? 20.188 -31 -2.715 1 89.25 308 SER B O 1
ATOM 4862 N N . GLY B 1 309 ? 18 -31.234 -2.375 1 87 309 GLY B N 1
ATOM 4863 C CA . GLY B 1 309 ? 17.859 -32.125 -3.52 1 87 309 GLY B CA 1
ATOM 4864 C C . GLY B 1 309 ? 18.172 -31.453 -4.84 1 87 309 GLY B C 1
ATOM 4865 O O . GLY B 1 309 ? 18.844 -32.031 -5.695 1 87 309 GLY B O 1
ATOM 4866 N N . ILE B 1 310 ? 17.766 -30.25 -4.918 1 90 310 ILE B N 1
ATOM 4867 C CA . ILE B 1 310 ? 18.016 -29.484 -6.141 1 90 310 ILE B CA 1
ATOM 4868 C C . ILE B 1 310 ? 19.484 -29.078 -6.211 1 90 310 ILE B C 1
ATOM 4870 O O . ILE B 1 310 ? 20.125 -29.219 -7.254 1 90 310 ILE B O 1
ATOM 4874 N N . ILE B 1 311 ? 20.078 -28.656 -5.137 1 88.62 311 ILE B N 1
ATOM 4875 C CA . ILE B 1 311 ? 21.453 -28.172 -5.07 1 88.62 311 ILE B CA 1
ATOM 4876 C C . ILE B 1 311 ? 22.406 -29.328 -5.395 1 88.62 311 ILE B C 1
ATOM 4878 O O . ILE B 1 311 ? 23.375 -29.141 -6.125 1 88.62 311 ILE B O 1
ATOM 4882 N N . ASN B 1 312 ? 22.094 -30.469 -4.949 1 85.88 312 ASN B N 1
ATOM 4883 C CA . ASN B 1 312 ? 22.984 -31.609 -5.105 1 85.88 312 ASN B CA 1
ATOM 4884 C C . ASN B 1 312 ? 22.859 -32.219 -6.5 1 85.88 312 ASN B C 1
ATOM 4886 O O . ASN B 1 312 ? 23.844 -32.781 -7.023 1 85.88 312 ASN B O 1
ATOM 4890 N N . ASP B 1 313 ? 21.766 -32.062 -7.086 1 83.25 313 ASP B N 1
ATOM 4891 C CA . ASP B 1 313 ? 21.5 -32.844 -8.289 1 83.25 313 ASP B CA 1
ATOM 4892 C C . ASP B 1 313 ? 21.625 -31.969 -9.547 1 83.25 313 ASP B C 1
ATOM 4894 O O . ASP B 1 313 ? 21.859 -32.5 -10.641 1 83.25 313 ASP B O 1
ATOM 4898 N N . ALA B 1 314 ? 21.469 -30.75 -9.312 1 83.62 314 ALA B N 1
ATOM 4899 C CA . ALA B 1 314 ? 21.438 -29.891 -10.492 1 83.62 314 ALA B CA 1
ATOM 4900 C C . ALA B 1 314 ? 22.844 -29.453 -10.898 1 83.62 314 ALA B C 1
ATOM 4902 O O . ALA B 1 314 ? 23.703 -29.266 -10.039 1 83.62 314 ALA B O 1
ATOM 4903 N N . VAL B 1 315 ? 23.047 -29.312 -12.125 1 83.94 315 VAL B N 1
ATOM 4904 C CA . VAL B 1 315 ? 24.25 -28.703 -12.664 1 83.94 315 VAL B CA 1
ATOM 4905 C C . VAL B 1 315 ? 24.203 -27.188 -12.461 1 83.94 315 VAL B C 1
ATOM 4907 O O . VAL B 1 315 ? 23.156 -26.562 -12.688 1 83.94 315 VAL B O 1
ATOM 4910 N N . SER B 1 316 ? 25.25 -26.703 -11.969 1 87.19 316 SER B N 1
ATOM 4911 C CA . SER B 1 316 ? 25.344 -25.25 -11.812 1 87.19 316 SER B CA 1
ATOM 4912 C C . SER B 1 316 ? 25.344 -24.547 -13.172 1 87.19 316 SER B C 1
ATOM 4914 O O . SER B 1 316 ? 26.266 -24.75 -13.977 1 87.19 316 SER B O 1
ATOM 4916 N N . LEU B 1 317 ? 24.359 -23.703 -13.336 1 90.81 317 LEU B N 1
ATOM 4917 C CA . LEU B 1 317 ? 24.172 -23.125 -14.664 1 90.81 317 LEU B CA 1
ATOM 4918 C C . LEU B 1 317 ? 24.469 -21.625 -14.648 1 90.81 317 LEU B C 1
ATOM 4920 O O . LEU B 1 317 ? 24.625 -21 -15.711 1 90.81 317 LEU B O 1
ATOM 4924 N N . ILE B 1 318 ? 24.5 -21.031 -13.445 1 92.75 318 ILE B N 1
ATOM 4925 C CA . ILE B 1 318 ? 24.641 -19.578 -13.422 1 92.75 318 ILE B CA 1
ATOM 4926 C C . ILE B 1 318 ? 25.891 -19.203 -12.617 1 92.75 318 ILE B C 1
ATOM 4928 O O . ILE B 1 318 ? 26.344 -19.969 -11.758 1 92.75 318 ILE B O 1
ATOM 4932 N N . GLU B 1 319 ? 26.469 -18.094 -12.953 1 91.44 319 GLU B N 1
ATOM 4933 C CA . GLU B 1 319 ? 27.547 -17.453 -12.219 1 91.44 319 GLU B CA 1
ATOM 4934 C C . GLU B 1 319 ? 27.406 -15.93 -12.258 1 91.44 319 GLU B C 1
ATOM 4936 O O . GLU B 1 319 ? 26.625 -15.391 -13.047 1 91.44 319 GLU B O 1
ATOM 4941 N N . LYS B 1 320 ? 28.062 -15.312 -11.32 1 91 320 LYS B N 1
ATOM 4942 C CA . LYS B 1 320 ? 28.047 -13.852 -11.305 1 91 320 LYS B CA 1
ATOM 4943 C C . LYS B 1 320 ? 29.281 -13.289 -11.984 1 91 320 LYS B C 1
ATOM 4945 O O . LYS B 1 320 ? 30.406 -13.672 -11.656 1 91 320 LYS B O 1
ATOM 4950 N N . LYS B 1 321 ? 29 -12.516 -13.055 1 90.5 321 LYS B N 1
ATOM 4951 C CA . LYS B 1 321 ? 30.047 -11.781 -13.742 1 90.5 321 LYS B CA 1
ATOM 4952 C C . LYS B 1 321 ? 29.672 -10.312 -13.914 1 90.5 321 LYS B C 1
ATOM 4954 O O . LYS B 1 321 ? 28.609 -9.992 -14.438 1 90.5 321 LYS B O 1
ATOM 4959 N N . GLU B 1 322 ? 30.594 -9.312 -13.508 1 87.81 322 GLU B N 1
ATOM 4960 C CA . GLU B 1 322 ? 30.406 -7.879 -13.688 1 87.81 322 GLU B CA 1
ATOM 4961 C C . GLU B 1 322 ? 29.031 -7.438 -13.188 1 87.81 322 GLU B C 1
ATOM 4963 O O . GLU B 1 322 ? 28.281 -6.793 -13.914 1 87.81 322 GLU B O 1
ATOM 4968 N N . ASP B 1 323 ? 28.531 -7.953 -12.195 1 87.38 323 ASP B N 1
ATOM 4969 C CA . ASP B 1 323 ? 27.312 -7.551 -11.477 1 87.38 323 ASP B CA 1
ATOM 4970 C C . ASP B 1 323 ? 26.062 -8.047 -12.195 1 87.38 323 ASP B C 1
ATOM 4972 O O . ASP B 1 323 ? 25 -7.418 -12.109 1 87.38 323 ASP B O 1
ATOM 4976 N N . MET B 1 324 ? 26.281 -9.109 -12.93 1 92.56 324 MET B N 1
ATOM 4977 C CA . MET B 1 324 ? 25.156 -9.75 -13.594 1 92.56 324 MET B CA 1
ATOM 4978 C C . MET B 1 324 ? 25.219 -11.266 -13.438 1 92.56 324 MET B C 1
ATOM 4980 O O . MET B 1 324 ? 26.297 -11.844 -13.367 1 92.56 324 MET B O 1
ATOM 4984 N N . PHE B 1 325 ? 24.047 -11.859 -13.336 1 93.88 325 PHE B N 1
ATOM 4985 C CA . PHE B 1 325 ? 23.969 -13.305 -13.461 1 93.88 325 PHE B CA 1
ATOM 4986 C C . PHE B 1 325 ? 24.047 -13.734 -14.922 1 93.88 325 PHE B C 1
ATOM 4988 O O . PHE B 1 325 ? 23.297 -13.219 -15.758 1 93.88 325 PHE B O 1
ATOM 4995 N N . VAL B 1 326 ? 24.953 -14.617 -15.172 1 94.75 326 VAL B N 1
ATOM 4996 C CA . VAL B 1 326 ? 25.109 -15.094 -16.547 1 94.75 326 VAL B CA 1
ATOM 4997 C C . VAL B 1 326 ? 25.156 -16.625 -16.547 1 94.75 326 VAL B C 1
ATOM 4999 O O . VAL B 1 326 ? 25.422 -17.25 -15.523 1 94.75 326 VAL B O 1
ATOM 5002 N N . LEU B 1 327 ? 24.812 -17.156 -17.641 1 93.81 327 LEU B N 1
ATOM 5003 C CA . LEU B 1 327 ? 24.969 -18.594 -17.828 1 93.81 327 LEU B CA 1
ATOM 5004 C C . LEU B 1 327 ? 26.438 -18.969 -17.953 1 93.81 327 LEU B C 1
ATOM 5006 O O . LEU B 1 327 ? 27.234 -18.234 -18.562 1 93.81 327 LEU B O 1
ATOM 5010 N N . LYS B 1 328 ? 26.781 -20.078 -17.297 1 92.31 328 LYS B N 1
ATOM 5011 C CA .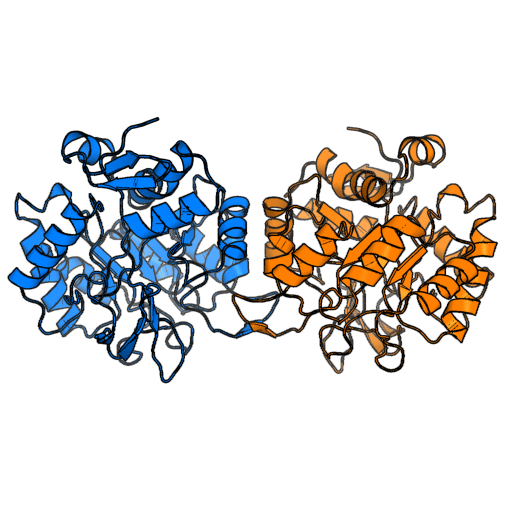 LYS B 1 328 ? 28.141 -20.594 -17.406 1 92.31 328 LYS B CA 1
ATOM 5012 C C . LYS B 1 328 ? 28.438 -21.125 -18.812 1 92.31 328 LYS B C 1
ATOM 5014 O O . LYS B 1 328 ? 27.531 -21.562 -19.516 1 92.31 328 LYS B O 1
#

InterPro domains:
  IPR003764 N-acetylglucosamine-6-phosphate deacetylase [PIRSF038994] (4-311)
  IPR006680 Amidohydrolase-related [PF01979] (4-223)
  IPR032466 Metal-dependent hydrolase [SSF51556] (6-306)

pLDDT: mean 95.54, std 5.15, range [52.59, 98.94]

Nearest PDB structures (foldseek):
  2vhl-assembly2_B  TM=9.148E-01  e=6.084E-26  Bacillus subtilis
  6fv4-assembly1_A  TM=8.690E-01  e=2.303E-25  Mycolicibacterium smegmatis MC2 155
  6fv3-assembly2_C  TM=8.659E-01  e=2.303E-25  Mycolicibacterium smegmatis MC2 155
  1o12-assembly1_B  TM=8.975E-01  e=2.431E-23  Thermotoga maritima
  6fv3-assembly2_D  TM=8.391E-01  e=2.565E-21  Mycolicibacterium smegmatis MC2 155

Foldseek 3Di:
DPFFQAFEAAAAQAAQLAGLQDPPHALVRVVVGQVVLCLFGHVAYAHEHEQDALVSLLVSLLSVLVSCPDPVCVLRHQFHEYEDLQADLDPQQCALHDSVRRDHQDLVSVVSSCVSNVLRALEYEHALAGPCLLVSLLCCCPVSVHAYEYGSYFDWLVSVVSNLVSPHAAHDQQQGSHHPDDDPPTTVNVSRLQDQRYAYEHAQQCARDHPVSVLSSCVSRDLLRAAYHQQAFNNAPPAFDWDDGSNATWGQDNSFFIAHPVVRGGDGGSDRLQNSLQSVLVSVNDDPVSSCNRGHVNVCVSSVHDNVSSRVPTHRFWDDDPSGIDGD/DPFFQAFEAAAAQAAQLAGLQDPPHALVRVVVGQVVLCLFGHVAYAHEHEQDALVSLLVSLLSVLVSCPDPVCVLRHQFHEYEDLQADLDPFQCALHDSVRRDHQDLVSVVSSCVSNVLRALEYEHALAGPCLLVSLLCCCPVSVHAYEYGSYFDWLVSVVSNLVSPHAAHDQQQGSHHPDDDPPTTVNVSRLQDQRYAYEHAQQCARDHPVSVLSSCVSRDLLRAAYHQQAFNNQPPAFDWDDGSNATWGQDNSFFIAHPVVRGGDGGSDRLQNSLQSVLVSVNDDPVSSCNRGHVNVCVSSVHDRVSSRVPTHRQWDDDPSGIDGD

Solvent-accessible surface area (backbone atoms only — not comparable to full-atom values): 32576 Å² total; per-residue (Å²): 121,87,82,58,32,38,31,40,30,67,32,30,32,32,25,66,65,35,38,55,66,42,88,76,63,44,69,68,50,52,53,52,32,52,52,51,43,37,76,57,24,34,51,26,32,15,56,22,35,55,35,49,51,72,66,45,49,42,52,41,32,38,52,51,44,59,52,42,71,34,82,91,35,40,79,29,48,78,35,27,17,33,42,37,34,33,34,38,70,47,84,34,12,32,56,67,47,49,61,89,32,46,35,71,58,44,66,69,58,50,50,50,52,33,56,32,28,73,68,31,52,36,34,36,31,28,16,42,62,46,80,52,26,38,59,41,34,29,44,37,31,74,75,69,64,24,33,31,25,37,31,22,30,76,21,51,51,66,34,47,50,48,26,37,74,33,52,29,44,30,28,46,42,54,85,47,33,40,46,62,64,30,50,66,75,76,40,35,58,43,32,53,54,48,36,86,69,39,26,40,25,30,41,41,63,79,69,76,50,55,69,36,52,54,52,37,51,42,44,43,51,29,69,85,28,28,25,47,27,32,42,13,18,22,55,13,80,52,76,60,44,79,49,77,53,82,92,34,64,31,41,35,42,88,89,48,49,31,25,23,79,89,77,64,45,66,59,54,26,39,39,48,54,50,52,18,52,41,48,47,51,72,66,67,78,58,53,72,64,53,48,45,35,20,29,32,50,32,54,30,56,68,58,73,45,69,63,64,62,50,59,73,68,46,70,68,31,44,44,81,52,97,91,33,76,39,73,109,123,87,84,58,32,39,32,40,29,66,32,30,32,31,25,65,65,34,37,55,66,43,88,77,62,43,69,67,49,49,51,50,32,52,52,52,43,38,78,58,24,33,50,26,31,14,56,20,34,56,34,49,50,70,67,45,49,43,53,39,32,38,51,51,44,59,52,41,70,35,82,93,35,39,78,27,48,77,35,27,18,34,41,37,33,32,35,37,72,45,84,35,13,32,56,68,45,50,61,89,34,45,35,71,59,45,66,69,59,50,48,49,52,34,57,33,26,72,68,32,52,36,34,35,31,28,16,42,62,44,80,52,24,38,57,41,35,29,44,37,33,73,75,68,63,24,34,31,25,37,31,24,28,76,21,50,52,66,35,46,51,47,24,37,75,32,52,28,44,29,27,46,44,55,82,47,34,41,48,62,64,31,50,66,75,74,39,36,58,42,34,51,54,48,36,87,68,40,26,38,26,31,41,40,64,78,69,76,50,54,70,36,52,54,53,37,49,43,44,42,52,29,68,83,29,30,26,46,28,31,41,13,17,24,53,12,81,51,78,62,45,78,48,76,52,81,91,33,63,32,39,35,41,86,88,47,48,30,25,24,80,88,77,63,43,67,60,56,27,40,36,49,54,51,52,18,51,40,48,47,50,71,66,67,79,58,54,71,64,52,49,45,34,21,28,34,50,34,54,30,54,67,60,73,46,69,61,65,63,48,59,73,68,46,72,69,32,44,44,81,53,98,92,31,73,38,75,109

Organism: NCBI:txid1194090

Secondary structure (DSSP, 8-state):
----SSEEEEEE-EETTEETT-TT--HHHHHHHHHHHHHTTEEEEEEEEES--HHHHHHHHHHHHHHTTSTTTTTTB--EEEE-SSS--STTTSTTS-GGG-----HHHHHHHHHHTTS-EEEEEE-SSSTTHHHHHHIIIIIS--EEEE-SS---HHHHHHHHHHT--EETTTT-SS-SEEESSSSHHHHHHH-TTSEEEE--SSSSS-HHHHHHHHHHH-GGGEEE---B-TTTTSPSEEEEETTEEEEE-TTS-EE-TTT--B-SB---HHHHHHHHHHTT-S-HHHHHIIIIIHHHHHTT--HHHHHHHSPP-EEEETTEEEE-/----SSEEEEEE-EETTEETT-TT--HHHHHHHHHHHHHTTEEEEEEEEES--HHHHHHHHHHHHHHTTSTTTTTTB--EEEE-SSS--STTTSTTS-GGG-----HHHHHHHHHHTTS-EEEEEE-SSSTTHHHHHHIIIIIS--EEEE-SS---HHHHHHHHHHT--EETTTT-SS-SEEESSSSHHHHHHH-TTSEEEE--SSSSS-HHHHHHHHHHH-GGGEEE---B-TTTTSPSEEEEETTEEEEE-TTS-EE-TTT--B-SB---HHHHHHHHHHTT-S-HHHHHIIIIIHHHHHTT--HHHHHHHSPP-EEEETTEEEE-

Sequence (656 aa):
MIDIPGFIDLQVNGHKGIDFSSPQLTEEDFVFACKALISEGTVAFLPTIITSSAAIFERNLRLMADCMRRSDLTNALLGFHVEGPFISEEDGARGAHNSKWVRKPDSGFLDKLYKWSDQRIKLLTISADVEGAADLCRYATKELGITVSLGHHLATGEELDSAAAAGARALTHLGNGIPRLLPRHHNPLWAGLANDNLSAMMIADGHHIPPSIIKTIIRTKGISKTIVVSDASPIAGLPPGEYNTLGNEVILEESGRLYNPETGYLVGSSSTMLECMNYLRSLDLLTDDELMQVGFFNPLQLIDVEPSGIINDAVSLIEKKEDMFVLKMIDIPGFIDLQVNGHKGIDFSSPQLTEEDFVFACKALISEGTVAFLPTIITSSAAIFERNLRLMADCMRRSDLTNALLGFHVEGPFISEEDGARGAHNSKWVRKPDSGFLDKLYKWSDQRIKLLTISADVEGAADLCRYATKELGITVSLGHHLATGEELDSAAAAGARALTHLGNGIPRLLPRHHNPLWAGLANDNLSAMMIADGHHIPPSIIKTIIRTKGISKTIVVSDASPIAGLPPGEYNTLGNEVILEESGRLYNPETGYLVGSSSTMLECMNYLRSLDLLTDDELMQVGFFNPLQLIDVEPSGIINDAVSLIEKKEDMFVLK